Protein 3BXO (pdb70)

B-factor: mean 18.39, std 17.65, range [1.0, 99.75]

Foldseek 3Di:
DDDDVLVLVVQVCVQVPQDLLVQLVVVLVVFCVQVVVFAEEEEEQCQLPPSVVNVCVVRVHYEYEHQDVSSVVNNCVVPVPHHYYHDDLLADDDPAAGLEYEYDDAPLQLQDDLNSLLSSLLSNLVRHDASHKYKYQHDAAPVVDDAQDKDWDWGAPPQKIKIKIWTWHDDPQWIWIKMKIWIDHPPPDIDIDMDIGTGGRHHVVSNCVSQVVSQWHWDWAADRSHRRTMIMTHHD/DDDDVLVQVVVVCVQVPQDLLVQLVVVLVVFCVQVVVFAEEEEEQCFLCSNVVNVCVSHVHYEYEHQDVSSVVNVCVVPVPHHYYHDDLLDDDPPAAGLEYEYDDAVLQQQPDLNSLLSSLLSNLVRHDASHKYKYQHDAAPVPDDAQDKDWDWGADPQKIKIKIWTWHDDDQWIWIKMKIWIDHVVPGIDIDIDIDTTGRHHPVSNVVSLVSSQWDWDWAAQGSVRRTMIMTHHD

Organism: Streptomyces venezuelae (NCBI:txid54571)

Structure (mmCIF, N/CA/C/O backbone):
data_3BXO
#
_entry.id   3BXO
#
_cell.length_a   46.170
_cell.length_b   56.096
_cell.length_c   116.482
_cell.angle_alpha   90.000
_cell.angle_beta   92.500
_cell.angle_gamma   90.000
#
_symmetry.space_group_name_H-M   'P 1 21 1'
#
loop_
_entity.id
_entity.type
_entity.pdbx_description
1 polymer N,N-dimethyltransferase
2 non-polymer S-ADENOSYLMETHIONINE
3 non-polymer "PHENYL-URIDINE-5'-DIPHOSPHATE"
4 non-polymer 1,2-ETHANEDIOL
5 water water
#
loop_
_atom_site.group_PDB
_atom_site.id
_atom_site.type_symbol
_atom_site.label_atom_id
_atom_site.label_alt_id
_atom_site.label_comp_id
_atom_site.label_asym_id
_atom_site.label_entity_id
_atom_site.label_seq_id
_atom_site.pdbx_PDB_ins_code
_atom_site.Cartn_x
_atom_site.Cartn_y
_atom_site.Cartn_z
_atom_site.occupancy
_atom_site.B_iso_or_equiv
_atom_site.auth_seq_id
_atom_site.auth_comp_id
_atom_site.auth_asym_id
_atom_site.auth_atom_id
_atom_site.pdbx_PDB_model_num
ATOM 1 N N . TYR A 1 4 ? 2.024 -13.930 42.448 1.00 56.57 2 TYR A N 1
ATOM 2 C CA . TYR A 1 4 ? 1.399 -12.721 41.921 1.00 48.80 2 TYR A CA 1
ATOM 3 C C . TYR A 1 4 ? 1.799 -12.434 40.491 1.00 99.75 2 TYR A C 1
ATOM 4 O O . TYR A 1 4 ? 2.962 -12.142 40.209 1.00 48.45 2 TYR A O 1
ATOM 13 N N . GLU A 1 5 ? 0.811 -12.502 39.607 1.00 24.46 3 GLU A N 1
ATOM 14 C CA . GLU A 1 5 ? 1.053 -12.273 38.190 1.00 99.75 3 GLU A CA 1
ATOM 15 C C . GLU A 1 5 ? 0.791 -10.885 37.639 1.00 60.82 3 GLU A C 1
ATOM 16 O O . GLU A 1 5 ? -0.028 -10.134 38.154 1.00 37.15 3 GLU A O 1
ATOM 22 N N . VAL A 1 6 ? 1.512 -10.558 36.576 1.00 22.60 4 VAL A N 1
ATOM 23 C CA . VAL A 1 6 ? 1.408 -9.263 35.918 1.00 26.95 4 VAL A CA 1
ATOM 24 C C . VAL A 1 6 ? 1.569 -9.496 34.409 1.00 20.70 4 VAL A C 1
ATOM 25 O O . VAL A 1 6 ? 2.328 -10.384 34.014 1.00 20.95 4 VAL A O 1
ATOM 29 N N . ASP A 1 7 ? 0.864 -8.721 33.581 1.00 16.65 5 ASP A N 1
ATOM 30 C CA . ASP A 1 7 ? 0.891 -8.806 32.120 1.00 12.40 5 ASP A CA 1
ATOM 31 C C . ASP A 1 7 ? 2.093 -8.001 31.586 1.00 4.66 5 ASP A C 1
ATOM 32 O O . ASP A 1 7 ? 2.155 -6.756 31.697 1.00 18.61 5 ASP A O 1
ATOM 37 N N . HIS A 1 8 ? 3.093 -8.680 31.027 1.00 7.12 6 HIS A N 1
ATOM 38 C CA . HIS A 1 8 ? 4.269 -7.900 30.557 1.00 15.39 6 HIS A CA 1
ATOM 39 C C . HIS A 1 8 ? 4.092 -6.669 29.666 1.00 14.28 6 HIS A C 1
ATOM 40 O O . HIS A 1 8 ? 4.536 -5.566 30.003 1.00 13.06 6 HIS A O 1
ATOM 47 N N . ALA A 1 9 ? 3.429 -6.872 28.528 1.00 18.23 7 ALA A N 1
ATOM 48 C CA . ALA A 1 9 ? 3.171 -5.785 27.591 1.00 56.12 7 ALA A CA 1
ATOM 49 C C . ALA A 1 9 ? 2.462 -4.626 28.298 1.00 15.94 7 ALA A C 1
ATOM 50 O O . ALA A 1 9 ? 2.762 -3.462 28.054 1.00 14.22 7 ALA A O 1
ATOM 52 N N . ASP A 1 10 ? 1.516 -4.937 29.185 1.00 19.03 8 ASP A N 1
ATOM 53 C CA . ASP A 1 10 ? 0.778 -3.914 29.923 1.00 20.99 8 ASP A CA 1
ATOM 54 C C . ASP A 1 10 ? 1.771 -3.160 30.803 1.00 10.14 8 ASP A C 1
ATOM 55 O O . ASP A 1 10 ? 1.662 -1.931 30.976 1.00 11.26 8 ASP A O 1
ATOM 60 N N . VAL A 1 11 ? 2.741 -3.916 31.324 1.00 6.88 9 VAL A N 1
ATOM 61 C CA . VAL A 1 11 ? 3.812 -3.357 32.152 1.00 15.98 9 VAL A CA 1
ATOM 62 C C . VAL A 1 11 ? 4.678 -2.485 31.244 1.00 14.81 9 VAL A C 1
ATOM 63 O O . VAL A 1 11 ? 4.959 -1.341 31.593 1.00 10.84 9 VAL A O 1
ATOM 67 N N . TYR A 1 12 ? 5.077 -2.973 30.074 1.00 5.34 10 TYR A N 1
ATOM 68 C CA . TYR A 1 12 ? 5.852 -2.099 29.199 1.00 1.00 10 TYR A CA 1
ATOM 69 C C . TYR A 1 12 ? 5.029 -0.859 28.881 1.00 14.89 10 TYR A C 1
ATOM 70 O O . TYR A 1 12 ? 5.570 0.239 28.805 1.00 6.96 10 TYR A O 1
ATOM 79 N N . ASP A 1 13 ? 3.733 -1.006 28.628 1.00 18.11 11 ASP A N 1
ATOM 80 C CA . ASP A 1 13 ? 2.948 0.176 28.281 1.00 8.42 11 ASP A CA 1
ATOM 81 C C . ASP A 1 13 ? 2.917 1.218 29.387 1.00 13.88 11 ASP A C 1
ATOM 82 O O . ASP A 1 13 ? 3.202 2.404 29.148 1.00 14.50 11 ASP A O 1
ATOM 87 N N . LEU A 1 14 ? 2.556 0.792 30.596 1.00 9.22 12 LEU A N 1
ATOM 88 C CA . LEU A 1 14 ? 2.498 1.747 31.697 1.00 2.92 12 LEU A CA 1
ATOM 89 C C . LEU A 1 14 ? 3.868 2.403 31.920 1.00 22.50 12 LEU A C 1
ATOM 90 O O . LEU A 1 14 ? 3.982 3.616 32.143 1.00 9.73 12 LEU A O 1
ATOM 95 N N . PHE A 1 15 ? 4.928 1.605 31.836 1.00 9.28 13 PHE A N 1
ATOM 96 C CA . PHE A 1 15 ? 6.260 2.197 32.025 1.00 14.39 13 PHE A CA 1
ATOM 97 C C . PHE A 1 15 ? 6.605 3.331 31.062 1.00 11.51 13 PHE A C 1
ATOM 98 O O . PHE A 1 15 ? 6.968 4.443 31.486 1.00 11.18 13 PHE A O 1
ATOM 106 N N . TYR A 1 16 ? 6.532 3.059 29.760 1.00 10.75 14 TYR A N 1
ATOM 107 C CA . TYR A 1 16 ? 6.895 4.119 28.826 1.00 5.88 14 TYR A CA 1
ATOM 108 C C . TYR A 1 16 ? 5.994 5.338 28.940 1.00 1.88 14 TYR A C 1
ATOM 109 O O . TYR A 1 16 ? 6.430 6.458 28.641 1.00 16.31 14 TYR A O 1
ATOM 118 N N . LEU A 1 17 ? 4.740 5.133 29.368 1.00 10.42 15 LEU A N 1
ATOM 119 C CA . LEU A 1 17 ? 3.826 6.281 29.507 1.00 8.34 15 LEU A CA 1
ATOM 120 C C . LEU A 1 17 ? 4.311 7.076 30.698 1.00 28.05 15 LEU A C 1
ATOM 121 O O . LEU A 1 17 ? 4.504 8.291 30.634 1.00 7.39 15 LEU A O 1
ATOM 126 N N . GLY A 1 18 ? 4.509 6.347 31.791 1.00 16.25 16 GLY A N 1
ATOM 127 C CA . GLY A 1 18 ? 4.982 7.004 32.994 1.00 8.68 16 GLY A CA 1
ATOM 128 C C . GLY A 1 18 ? 6.372 7.583 32.749 1.00 21.33 16 GLY A C 1
ATOM 129 O O . GLY A 1 18 ? 6.716 8.606 33.333 1.00 15.15 16 GLY A O 1
ATOM 130 N N . ARG A 1 19 ? 7.176 6.938 31.906 1.00 6.35 17 ARG A N 1
ATOM 131 C CA . ARG A 1 19 ? 8.515 7.446 31.656 1.00 9.79 17 ARG A CA 1
ATOM 132 C C . ARG A 1 19 ? 8.435 8.784 30.958 1.00 21.04 17 ARG A C 1
ATOM 133 O O . ARG A 1 19 ? 9.371 9.601 30.964 1.00 18.88 17 ARG A O 1
ATOM 141 N N . GLY A 1 20 ? 7.303 9.002 30.317 1.00 16.39 18 GLY A N 1
ATOM 142 C CA . GLY A 1 20 ? 7.227 10.267 29.632 1.00 18.85 18 GLY A CA 1
ATOM 143 C C . GLY A 1 20 ? 7.341 10.094 28.119 1.00 13.07 18 GLY A C 1
ATOM 144 O O . GLY A 1 20 ? 7.311 11.112 27.401 1.00 18.18 18 GLY A O 1
ATOM 145 N N . LYS A 1 21 ? 7.456 8.856 27.625 1.00 22.66 19 LYS A N 1
ATOM 146 C CA . LYS A 1 21 ? 7.536 8.718 26.163 1.00 9.16 19 LYS A CA 1
ATOM 147 C C . LYS A 1 21 ? 6.143 9.216 25.695 1.00 24.20 19 LYS A C 1
ATOM 148 O O . LYS A 1 21 ? 5.102 8.770 26.181 1.00 22.39 19 LYS A O 1
ATOM 154 N N . ASP A 1 22 ? 6.128 10.155 24.760 1.00 31.28 20 ASP A N 1
ATOM 155 C CA . ASP A 1 22 ? 4.878 10.693 24.265 1.00 21.73 20 ASP A CA 1
ATOM 156 C C . ASP A 1 22 ? 4.575 10.247 22.841 1.00 12.70 20 ASP A C 1
ATOM 157 O O . ASP A 1 22 ? 4.984 10.912 21.860 1.00 10.57 20 ASP A O 1
ATOM 162 N N . TYR A 1 23 ? 3.848 9.136 22.750 1.00 19.62 21 TYR A N 1
ATOM 163 C CA . TYR A 1 23 ? 3.450 8.534 21.477 1.00 11.32 21 TYR A CA 1
ATOM 164 C C . TYR A 1 23 ? 2.639 9.445 20.544 1.00 31.86 21 TYR A C 1
ATOM 165 O O . TYR A 1 23 ? 2.769 9.418 19.314 1.00 19.94 21 TYR A O 1
ATOM 174 N N . ALA A 1 24 ? 1.792 10.263 21.153 1.00 17.16 22 ALA A N 1
ATOM 175 C CA . ALA A 1 24 ? 0.914 11.193 20.468 1.00 8.82 22 ALA A CA 1
ATOM 176 C C . ALA A 1 24 ? 1.737 12.220 19.717 1.00 24.36 22 ALA A C 1
ATOM 177 O O . ALA A 1 24 ? 1.584 12.394 18.500 1.00 18.76 22 ALA A O 1
ATOM 179 N N . ALA A 1 25 ? 2.607 12.886 20.475 1.00 17.30 23 ALA A N 1
ATOM 180 C CA . ALA A 1 25 ? 3.495 13.908 19.922 1.00 23.22 23 ALA A CA 1
ATOM 181 C C . ALA A 1 25 ? 4.384 13.232 18.894 1.00 17.02 23 ALA A C 1
ATOM 182 O O . ALA A 1 25 ? 4.625 13.778 17.826 1.00 11.94 23 ALA A O 1
ATOM 184 N N . GLU A 1 26 ? 4.855 12.026 19.209 1.00 14.85 24 GLU A N 1
ATOM 185 C CA . GLU A 1 26 ? 5.702 11.333 18.251 1.00 2.41 24 GLU A CA 1
ATOM 186 C C . GLU A 1 26 ? 4.914 11.078 16.968 1.00 15.45 24 GLU A C 1
ATOM 187 O O . GLU A 1 26 ? 5.360 11.348 15.854 1.00 11.49 24 GLU A O 1
ATOM 193 N N . ALA A 1 27 ? 3.721 10.539 17.136 1.00 6.79 25 ALA A N 1
ATOM 194 C CA . ALA A 1 27 ? 2.903 10.218 15.989 1.00 36.03 25 ALA A CA 1
ATOM 195 C C . ALA A 1 27 ? 2.674 11.451 15.128 1.00 51.38 25 ALA A C 1
ATOM 196 O O . ALA A 1 27 ? 2.767 11.411 13.904 1.00 14.39 25 ALA A O 1
ATOM 198 N N . SER A 1 28 ? 2.382 12.566 15.778 1.00 17.86 26 SER A N 1
ATOM 199 C CA . SER A 1 28 ? 2.133 13.786 15.051 1.00 12.35 26 SER A CA 1
ATOM 200 C C . SER A 1 28 ? 3.333 14.311 14.276 1.00 19.86 26 SER A C 1
ATOM 201 O O . SER A 1 28 ? 3.190 14.721 13.120 1.00 34.14 26 SER A O 1
ATOM 204 N N . ASP A 1 29 ? 4.508 14.318 14.900 1.00 29.40 27 ASP A N 1
ATOM 205 C CA . ASP A 1 29 ? 5.715 14.801 14.221 1.00 5.24 27 ASP A CA 1
ATOM 206 C C . ASP A 1 29 ? 5.981 13.942 12.969 1.00 11.06 27 ASP A C 1
ATOM 207 O O . ASP A 1 29 ? 6.339 14.427 11.904 1.00 18.62 27 ASP A O 1
ATOM 212 N N . ILE A 1 30 ? 5.817 12.632 13.110 1.00 6.20 28 ILE A N 1
ATOM 213 C CA . ILE A 1 30 ? 6.025 11.712 11.990 1.00 8.37 28 ILE A CA 1
ATOM 214 C C . ILE A 1 30 ? 5.014 12.028 10.868 1.00 31.58 28 ILE A C 1
ATOM 215 O O . ILE A 1 30 ? 5.361 12.054 9.688 1.00 27.77 28 ILE A O 1
ATOM 220 N N . ALA A 1 31 ? 3.754 12.262 11.232 1.00 11.10 29 ALA A N 1
ATOM 221 C CA . ALA A 1 31 ? 2.713 12.558 10.247 1.00 7.78 29 ALA A CA 1
ATOM 222 C C . ALA A 1 31 ? 3.147 13.804 9.477 1.00 14.75 29 ALA A C 1
ATOM 223 O O . ALA A 1 31 ? 3.034 13.815 8.265 1.00 10.58 29 ALA A O 1
ATOM 225 N N . ASP A 1 32 ? 3.650 14.836 10.154 1.00 6.83 30 ASP A N 1
ATOM 226 C CA . ASP A 1 32 ? 4.099 16.040 9.432 1.00 13.26 30 ASP A CA 1
ATOM 227 C C . ASP A 1 32 ? 5.272 15.718 8.503 1.00 8.00 30 ASP A C 1
ATOM 228 O O . ASP A 1 32 ? 5.408 16.228 7.359 1.00 20.16 30 ASP A O 1
ATOM 233 N N . LEU A 1 33 ? 6.158 14.890 9.054 1.00 18.70 31 LEU A N 1
ATOM 234 C CA . LEU A 1 33 ? 7.340 14.429 8.351 1.00 20.89 31 LEU A CA 1
ATOM 235 C C . LEU A 1 33 ? 6.803 13.759 7.091 1.00 23.75 31 LEU A C 1
ATOM 236 O O . LEU A 1 33 ? 7.209 14.035 5.939 1.00 5.78 31 LEU A O 1
ATOM 241 N N . VAL A 1 34 ? 5.857 12.856 7.324 1.00 11.69 32 VAL A N 1
ATOM 242 C CA . VAL A 1 34 ? 5.267 12.164 6.193 1.00 4.17 32 VAL A CA 1
ATOM 243 C C . VAL A 1 34 ? 4.687 13.146 5.165 1.00 11.38 32 VAL A C 1
ATOM 244 O O . VAL A 1 34 ? 4.956 13.033 3.960 1.00 13.08 32 VAL A O 1
ATOM 248 N N A ARG A 1 35 ? 3.887 14.106 5.635 0.50 32.09 33 ARG A N 1
ATOM 249 N N B ARG A 1 35 ? 3.898 14.110 5.627 0.50 20.15 33 ARG A N 1
ATOM 250 C CA A ARG A 1 35 ? 3.272 15.077 4.722 0.50 1.00 33 ARG A CA 1
ATOM 251 C CA B ARG A 1 35 ? 3.319 15.038 4.660 0.50 11.15 33 ARG A CA 1
ATOM 252 C C A ARG A 1 35 ? 4.294 15.918 3.972 0.50 4.69 33 ARG A C 1
ATOM 253 C C B ARG A 1 35 ? 4.371 15.820 3.902 0.50 34.27 33 ARG A C 1
ATOM 254 O O A ARG A 1 35 ? 4.092 16.266 2.803 0.50 17.40 33 ARG A O 1
ATOM 255 O O B ARG A 1 35 ? 4.258 16.048 2.689 0.50 12.43 33 ARG A O 1
ATOM 270 N N . SER A 1 36 ? 5.413 16.195 4.632 1.00 27.16 34 SER A N 1
ATOM 271 C CA . SER A 1 36 ? 6.503 16.958 4.031 1.00 29.66 34 SER A CA 1
ATOM 272 C C . SER A 1 36 ? 7.078 16.345 2.750 1.00 40.43 34 SER A C 1
ATOM 273 O O . SER A 1 36 ? 7.668 17.074 1.964 1.00 18.24 34 SER A O 1
ATOM 276 N N . ARG A 1 37 ? 6.927 15.036 2.539 1.00 14.34 35 ARG A N 1
ATOM 277 C CA . ARG A 1 37 ? 7.457 14.351 1.355 1.00 29.40 35 ARG A CA 1
ATOM 278 C C . ARG A 1 37 ? 6.336 13.826 0.482 1.00 29.64 35 ARG A C 1
ATOM 279 O O . ARG A 1 37 ? 6.506 13.620 -0.721 1.00 22.71 35 ARG A O 1
ATOM 287 N N . THR A 1 38 ? 5.190 13.609 1.117 1.00 5.93 36 THR A N 1
ATOM 288 C CA . THR A 1 38 ? 3.992 13.086 0.439 1.00 8.72 36 THR A CA 1
ATOM 289 C C . THR A 1 38 ? 2.804 13.864 0.974 1.00 28.47 36 THR A C 1
ATOM 290 O O . THR A 1 38 ? 2.096 13.424 1.892 1.00 25.91 36 THR A O 1
ATOM 294 N N . PRO A 1 39 ? 2.612 15.044 0.389 1.00 30.01 37 PRO A N 1
ATOM 295 C CA . PRO A 1 39 ? 1.533 15.904 0.839 1.00 13.85 37 PRO A CA 1
ATOM 296 C C . PRO A 1 39 ? 0.171 15.297 0.676 1.00 10.07 37 PRO A C 1
ATOM 297 O O . PRO A 1 39 ? -0.737 15.603 1.427 1.00 12.91 37 PRO A O 1
ATOM 301 N N . GLU A 1 40 ? 0.001 14.429 -0.311 1.00 14.75 38 GLU A N 1
ATOM 302 C CA . GLU A 1 40 ? -1.347 13.926 -0.401 1.00 3.94 38 GLU A CA 1
ATOM 303 C C . GLU A 1 40 ? -1.539 12.631 0.359 1.00 28.81 38 GLU A C 1
ATOM 304 O O . GLU A 1 40 ? -2.539 11.947 0.190 1.00 8.98 38 GLU A O 1
ATOM 310 N N . ALA A 1 41 ? -0.575 12.330 1.224 1.00 18.24 39 ALA A N 1
ATOM 311 C CA . ALA A 1 41 ? -0.613 11.119 2.035 1.00 14.85 39 ALA A CA 1
ATOM 312 C C . ALA A 1 41 ? -2.010 10.861 2.557 1.00 13.11 39 ALA A C 1
ATOM 313 O O . ALA A 1 41 ? -2.586 11.754 3.169 1.00 20.02 39 ALA A O 1
ATOM 315 N N . SER A 1 42 ? -2.530 9.649 2.321 1.00 16.04 40 SER A N 1
ATOM 316 C CA . SER A 1 42 ? -3.863 9.245 2.776 1.00 9.67 40 SER A CA 1
ATOM 317 C C . SER A 1 42 ? -4.011 7.862 3.455 1.00 16.77 40 SER A C 1
ATOM 318 O O . SER A 1 42 ? -5.112 7.467 3.826 1.00 15.74 40 SER A O 1
ATOM 321 N N . SER A 1 43 ? -2.918 7.129 3.634 1.00 10.55 41 SER A N 1
ATOM 322 C CA . SER A 1 43 ? -2.942 5.802 4.283 1.00 5.08 41 SER A CA 1
ATOM 323 C C . SER A 1 43 ? -1.561 5.573 4.896 1.00 19.79 41 SER A C 1
ATOM 324 O O . SER A 1 43 ? -0.550 6.143 4.468 1.00 15.01 41 SER A O 1
ATOM 327 N N . LEU A 1 44 ? -1.489 4.740 5.916 1.00 12.10 42 LEU A N 1
ATOM 328 C CA . LEU A 1 44 ? -0.184 4.535 6.524 1.00 5.76 42 LEU A CA 1
ATOM 329 C C . LEU A 1 44 ? -0.141 3.151 7.143 1.00 13.67 42 LEU A C 1
ATOM 330 O O . LEU A 1 44 ? -1.138 2.687 7.691 1.00 7.40 42 LEU A O 1
ATOM 335 N N . LEU A 1 45 ? 1.021 2.519 7.019 1.00 13.97 43 LEU A N 1
ATOM 336 C CA . LEU A 1 45 ? 1.286 1.193 7.564 1.00 13.59 43 LEU A CA 1
ATOM 337 C C . LEU A 1 45 ? 2.363 1.284 8.661 1.00 12.43 43 LEU A C 1
ATOM 338 O O . LEU A 1 45 ? 3.454 1.807 8.451 1.00 9.71 43 LEU A O 1
ATOM 343 N N . ASP A 1 46 ? 2.041 0.752 9.832 1.00 24.13 44 ASP A N 1
ATOM 344 C CA . ASP A 1 46 ? 2.952 0.741 10.964 1.00 4.00 44 ASP A CA 1
ATOM 345 C C . ASP A 1 46 ? 3.478 -0.664 11.103 1.00 7.61 44 ASP A C 1
ATOM 346 O O . ASP A 1 46 ? 2.760 -1.579 11.544 1.00 8.90 44 ASP A O 1
ATOM 351 N N . VAL A 1 47 ? 4.737 -0.802 10.713 1.00 5.45 45 VAL A N 1
ATOM 352 C CA . VAL A 1 47 ? 5.433 -2.077 10.758 1.00 6.38 45 VAL A CA 1
ATOM 353 C C . VAL A 1 47 ? 5.972 -2.266 12.183 1.00 27.40 45 VAL A C 1
ATOM 354 O O . VAL A 1 47 ? 6.594 -1.355 12.742 1.00 10.90 45 VAL A O 1
ATOM 358 N N . ALA A 1 48 ? 5.721 -3.435 12.766 1.00 10.70 46 ALA A N 1
ATOM 359 C CA . ALA A 1 48 ? 6.128 -3.751 14.156 1.00 17.02 46 ALA A CA 1
ATOM 360 C C . ALA A 1 48 ? 5.483 -2.718 15.084 1.00 8.70 46 ALA A C 1
ATOM 361 O O . ALA A 1 48 ? 6.122 -2.103 15.953 1.00 6.78 46 ALA A O 1
ATOM 363 N N . CYS A 1 49 ? 4.191 -2.528 14.869 1.00 11.88 47 CYS A N 1
ATOM 364 C CA . CYS A 1 49 ? 3.387 -1.564 15.623 1.00 8.14 47 CYS A CA 1
ATOM 365 C C . CYS A 1 49 ? 3.263 -1.807 17.127 1.00 16.52 47 CYS A C 1
ATOM 366 O O . CYS A 1 49 ? 2.703 -0.964 17.846 1.00 12.10 47 CYS A O 1
ATOM 369 N N . GLY A 1 50 ? 3.740 -2.956 17.585 1.00 8.82 48 GLY A N 1
ATOM 370 C CA . GLY A 1 50 ? 3.663 -3.324 19.004 1.00 7.85 48 GLY A CA 1
ATOM 371 C C . GLY A 1 50 ? 2.208 -3.386 19.515 1.00 8.72 48 GLY A C 1
ATOM 372 O O . GLY A 1 50 ? 1.368 -4.068 18.937 1.00 10.97 48 GLY A O 1
ATOM 373 N N . THR A 1 5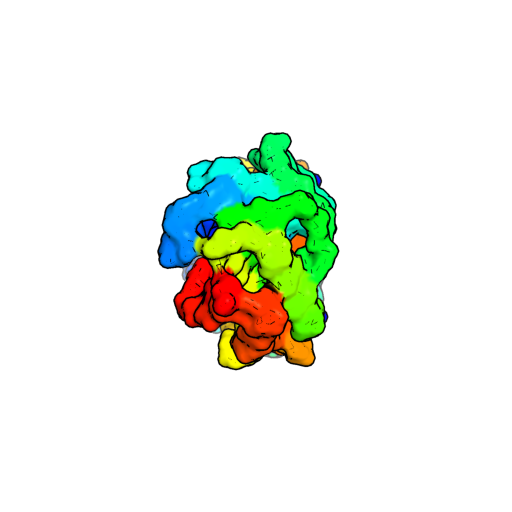1 ? 1.917 -2.653 20.588 1.00 21.19 49 THR A N 1
ATOM 374 C CA . THR A 1 51 ? 0.575 -2.607 21.157 1.00 19.85 49 THR A CA 1
ATOM 375 C C . THR A 1 51 ? -0.239 -1.498 20.474 1.00 41.46 49 THR A C 1
ATOM 376 O O . THR A 1 51 ? -1.331 -1.176 20.937 1.00 15.68 49 THR A O 1
ATOM 380 N N . GLY A 1 52 ? 0.265 -0.906 19.393 1.00 6.10 50 GLY A N 1
ATOM 381 C CA . GLY A 1 52 ? -0.522 0.109 18.689 1.00 15.12 50 GLY A CA 1
ATOM 382 C C . GLY A 1 52 ? -0.747 1.530 19.149 1.00 12.00 50 GLY A C 1
ATOM 383 O O . GLY A 1 52 ? -1.640 2.260 18.675 1.00 8.65 50 GLY A O 1
ATOM 384 N N . THR A 1 53 ? 0.103 1.935 20.076 1.00 7.51 51 THR A N 1
ATOM 385 C CA . THR A 1 53 ? -0.035 3.287 20.579 1.00 17.78 51 THR A CA 1
ATOM 386 C C . THR A 1 53 ? 0.180 4.285 19.465 1.00 12.63 51 THR A C 1
ATOM 387 O O . THR A 1 53 ? -0.657 5.170 19.322 1.00 18.15 51 THR A O 1
ATOM 391 N N . HIS A 1 54 ? 1.251 4.185 18.667 1.00 15.96 52 HIS A N 1
ATOM 392 C CA . HIS A 1 54 ? 1.385 5.181 17.596 1.00 11.19 52 HIS A CA 1
ATOM 393 C C . HIS A 1 54 ? 0.219 4.920 16.622 1.00 3.66 52 HIS A C 1
ATOM 394 O O . HIS A 1 54 ? -0.420 5.866 16.140 1.00 10.68 52 HIS A O 1
ATOM 401 N N . LEU A 1 55 ? -0.056 3.649 16.327 1.00 7.52 53 LEU A N 1
ATOM 402 C CA . LEU A 1 55 ? -1.141 3.359 15.385 1.00 13.46 53 LEU A CA 1
ATOM 403 C C . LEU A 1 55 ? -2.436 4.078 15.702 1.00 19.11 53 LEU A C 1
ATOM 404 O O . LEU A 1 55 ? -3.127 4.575 14.826 1.00 11.18 53 LEU A O 1
ATOM 409 N N . GLU A 1 56 ? -2.749 4.145 16.982 1.00 11.68 54 GLU A N 1
ATOM 410 C CA . GLU A 1 56 ? -3.978 4.838 17.348 1.00 11.96 54 GLU A CA 1
ATOM 411 C C . GLU A 1 56 ? -4.002 6.239 16.734 1.00 37.25 54 GLU A C 1
ATOM 412 O O . GLU A 1 56 ? -4.922 6.583 15.997 1.00 16.90 54 GLU A O 1
ATOM 418 N N . HIS A 1 57 ? -2.979 7.032 17.052 1.00 11.09 55 HIS A N 1
ATOM 419 C CA . HIS A 1 57 ? -2.816 8.404 16.579 1.00 6.84 55 HIS A CA 1
ATOM 420 C C . HIS A 1 57 ? -2.635 8.509 15.068 1.00 21.73 55 HIS A C 1
ATOM 421 O O . HIS A 1 57 ? -3.116 9.440 14.389 1.00 13.98 55 HIS A O 1
ATOM 428 N N . PHE A 1 58 ? -1.933 7.528 14.520 1.00 6.77 56 PHE A N 1
ATOM 429 C CA . PHE A 1 58 ? -1.745 7.594 13.070 1.00 2.13 56 PHE A CA 1
ATOM 430 C C . PHE A 1 58 ? -3.121 7.388 12.473 1.00 10.40 56 PHE A C 1
ATOM 431 O O . PHE A 1 58 ? -3.428 7.947 11.426 1.00 25.30 56 PHE A O 1
ATOM 439 N N . THR A 1 59 ? -3.930 6.551 13.115 1.00 12.63 57 THR A N 1
ATOM 440 C CA . THR A 1 59 ? -5.257 6.309 12.555 1.00 9.09 57 THR A CA 1
ATOM 441 C C . THR A 1 59 ? -6.031 7.611 12.510 1.00 41.67 57 THR A C 1
ATOM 442 O O . THR A 1 59 ? -6.717 7.876 11.526 1.00 13.37 57 THR A O 1
ATOM 446 N N . LYS A 1 60 ? -5.907 8.419 13.561 1.00 12.70 58 LYS A N 1
ATOM 447 C CA . LYS A 1 60 ? -6.618 9.693 13.562 1.00 13.35 58 LYS A CA 1
ATOM 448 C C . LYS A 1 60 ? -6.017 10.627 12.511 1.00 30.14 58 LYS A C 1
ATOM 449 O O . LYS A 1 60 ? -6.694 11.441 11.894 1.00 32.03 58 LYS A O 1
ATOM 455 N N . GLU A 1 61 ? -4.719 10.516 12.290 1.00 13.02 59 GLU A N 1
ATOM 456 C CA . GLU A 1 61 ? -4.107 11.388 11.303 1.00 12.97 59 GLU A CA 1
ATOM 457 C C . GLU A 1 61 ? -4.511 11.096 9.865 1.00 28.39 59 GLU A C 1
ATOM 458 O O . GLU A 1 61 ? -4.887 12.003 9.123 1.00 15.34 59 GLU A O 1
ATOM 464 N N . PHE A 1 62 ? -4.398 9.838 9.458 1.00 6.75 60 PHE A N 1
ATOM 465 C CA . PHE A 1 62 ? -4.691 9.431 8.083 1.00 11.03 60 PHE A CA 1
ATOM 466 C C . PHE A 1 62 ? -5.926 8.600 7.815 1.00 15.30 60 PHE A C 1
ATOM 467 O O . PHE A 1 62 ? -6.290 8.383 6.655 1.00 17.89 60 PHE A O 1
ATOM 475 N N . GLY A 1 63 ? -6.557 8.130 8.887 1.00 17.68 61 GLY A N 1
ATOM 476 C CA . GLY A 1 63 ? -7.757 7.314 8.732 1.00 24.40 61 GLY A CA 1
ATOM 477 C C . GLY A 1 63 ? -7.590 5.900 8.170 1.00 17.56 61 GLY A C 1
ATOM 478 O O . GLY A 1 63 ? -8.015 4.938 8.815 1.00 27.01 61 GLY A O 1
ATOM 479 N N . ASP A 1 64 ? -6.977 5.780 6.992 1.00 15.95 62 ASP A N 1
ATOM 480 C CA . ASP A 1 64 ? -6.770 4.478 6.358 1.00 10.46 62 ASP A CA 1
ATOM 481 C C . ASP A 1 64 ? -5.431 3.938 6.827 1.00 11.92 62 ASP A C 1
ATOM 482 O O . ASP A 1 64 ? -4.370 4.190 6.227 1.00 10.97 62 ASP A O 1
ATOM 487 N N . THR A 1 65 ? -5.456 3.175 7.909 1.00 12.60 63 THR A N 1
ATOM 488 C CA . THR A 1 65 ? -4.176 2.662 8.394 1.00 7.06 63 THR A CA 1
ATOM 489 C C . THR A 1 65 ? -4.178 1.147 8.688 1.00 92.62 63 THR A C 1
ATOM 490 O O . THR A 1 65 ? -5.225 0.523 8.815 1.00 10.79 63 THR A O 1
ATOM 494 N N . ALA A 1 66 ? -3.008 0.529 8.801 1.00 7.73 64 ALA A N 1
ATOM 495 C CA . ALA A 1 66 ? -2.930 -0.892 9.138 1.00 20.64 64 ALA A CA 1
ATOM 496 C C . ALA A 1 66 ? -1.685 -1.124 9.984 1.00 20.29 64 ALA A C 1
ATOM 497 O O . ALA A 1 66 ? -0.757 -0.307 9.981 1.00 11.70 64 ALA A O 1
ATOM 499 N N . GLY A 1 67 ? -1.656 -2.251 10.689 1.00 9.28 65 GLY A N 1
ATOM 500 C CA . GLY A 1 67 ? -0.511 -2.581 11.511 1.00 1.00 65 GLY A CA 1
ATOM 501 C C . GLY A 1 67 ? 0.009 -3.982 11.188 1.00 8.77 65 GLY A C 1
ATOM 502 O O . GLY A 1 67 ? -0.768 -4.877 10.839 1.00 8.93 65 GLY A O 1
ATOM 503 N N . LEU A 1 68 ? 1.323 -4.145 11.359 1.00 6.04 66 LEU A N 1
ATOM 504 C CA . LEU A 1 68 ? 2.009 -5.408 11.136 1.00 17.29 66 LEU A CA 1
ATOM 505 C C . LEU A 1 68 ? 2.845 -5.692 12.396 1.00 10.05 66 LEU A C 1
ATOM 506 O O . LEU A 1 68 ? 3.552 -4.814 12.915 1.00 14.76 66 LEU A O 1
ATOM 511 N N . GLU A 1 69 ? 2.751 -6.924 12.887 1.00 9.68 67 GLU A N 1
ATOM 512 C CA . GLU A 1 69 ? 3.489 -7.335 14.071 1.00 26.57 67 GLU A CA 1
ATOM 513 C C . GLU A 1 69 ? 3.762 -8.825 13.944 1.00 23.35 67 GLU A C 1
ATOM 514 O O . GLU A 1 69 ? 2.910 -9.615 13.525 1.00 19.55 67 GLU A O 1
ATOM 520 N N . LEU A 1 70 ? 4.964 -9.193 14.348 1.00 14.23 68 LEU A N 1
ATOM 521 C CA . LEU A 1 70 ? 5.405 -10.581 14.321 1.00 15.54 68 LEU A CA 1
ATOM 522 C C . LEU A 1 70 ? 4.861 -11.284 15.576 1.00 90.91 68 LEU A C 1
ATOM 523 O O . LEU A 1 70 ? 4.512 -12.462 15.534 1.00 8.50 68 LEU A O 1
ATOM 528 N N . SER A 1 71 ? 4.774 -10.559 16.687 1.00 14.93 69 SER A N 1
ATOM 529 C CA . SER A 1 71 ? 4.279 -11.120 17.946 1.00 16.89 69 SER A CA 1
ATOM 530 C C . SER A 1 71 ? 2.763 -11.196 18.120 1.00 23.47 69 SER A C 1
ATOM 531 O O . SER A 1 71 ? 2.030 -10.225 17.979 1.00 13.58 69 SER A O 1
ATOM 534 N N . GLU A 1 72 ? 2.279 -12.374 18.458 1.00 11.31 70 GLU A N 1
ATOM 535 C CA . GLU A 1 72 ? 0.849 -12.526 18.649 1.00 20.18 70 GLU A CA 1
ATOM 536 C C . GLU A 1 72 ? 0.379 -11.806 19.872 1.00 10.84 70 GLU A C 1
ATOM 537 O O . GLU A 1 72 ? -0.744 -11.266 19.932 1.00 19.17 70 GLU A O 1
ATOM 543 N N . ASP A 1 73 ? 1.248 -11.836 20.872 1.00 4.05 71 ASP A N 1
ATOM 544 C CA . ASP A 1 73 ? 0.873 -11.190 22.119 1.00 15.37 71 ASP A CA 1
ATOM 545 C C . ASP A 1 73 ? 0.768 -9.681 21.935 1.00 20.25 71 ASP A C 1
ATOM 546 O O . ASP A 1 73 ? -0.103 -9.016 22.515 1.00 19.88 71 ASP A O 1
ATOM 551 N N . MET A 1 74 ? 1.659 -9.143 21.112 1.00 8.15 72 MET A N 1
ATOM 552 C CA . MET A 1 74 ? 1.654 -7.702 20.834 1.00 6.40 72 MET A CA 1
ATOM 553 C C . MET A 1 74 ? 0.313 -7.470 20.152 1.00 7.97 72 MET A C 1
ATOM 554 O O . MET A 1 74 ? -0.465 -6.585 20.546 1.00 12.73 72 MET A O 1
ATOM 559 N N . LEU A 1 75 ? 0.037 -8.318 19.160 1.00 9.29 73 LEU A N 1
ATOM 560 C CA . LEU A 1 75 ? -1.224 -8.262 18.392 1.00 13.56 73 LEU A CA 1
ATOM 561 C C . LEU A 1 75 ? -2.495 -8.276 19.255 1.00 39.40 73 LEU A C 1
ATOM 562 O O . LEU A 1 75 ? -3.454 -7.522 19.060 1.00 11.47 73 LEU A O 1
ATOM 567 N N . THR A 1 76 ? -2.509 -9.175 20.227 1.00 2.18 74 THR A N 1
ATOM 568 C CA . THR A 1 76 ? -3.660 -9.265 21.113 1.00 14.49 74 THR A CA 1
ATOM 569 C C . THR A 1 76 ? -3.875 -7.936 21.858 1.00 13.03 74 THR A C 1
ATOM 570 O O . THR A 1 76 ? -4.973 -7.426 22.047 1.00 13.68 74 THR A O 1
ATOM 574 N N . HIS A 1 77 ? -2.793 -7.332 22.291 1.00 6.90 75 HIS A N 1
ATOM 575 C CA . HIS A 1 77 ? -2.921 -6.084 23.014 1.00 3.95 75 HIS A CA 1
ATOM 576 C C . HIS A 1 77 ? -3.329 -4.963 22.098 1.00 16.39 75 HIS A C 1
ATOM 577 O O . HIS A 1 77 ? -4.098 -4.087 22.498 1.00 11.49 75 HIS A O 1
ATOM 584 N N . ALA A 1 78 ? -2.812 -5.018 20.878 1.00 8.37 76 ALA A N 1
ATOM 585 C CA . ALA A 1 78 ? -3.130 -3.995 19.881 1.00 27.51 76 ALA A CA 1
ATOM 586 C C . ALA A 1 78 ? -4.615 -4.025 19.560 1.00 7.95 76 ALA A C 1
ATOM 587 O O . ALA A 1 78 ? -5.278 -2.988 19.335 1.00 5.91 76 ALA A O 1
ATOM 589 N N . ARG A 1 79 ? -5.142 -5.243 19.495 1.00 13.74 77 ARG A N 1
ATOM 590 C CA . ARG A 1 79 ? -6.549 -5.407 19.163 1.00 14.19 77 ARG A CA 1
ATOM 591 C C . ARG A 1 79 ? -7.402 -4.915 20.316 1.00 35.51 77 ARG A C 1
ATOM 592 O O . ARG A 1 79 ? -8.414 -4.246 20.148 1.00 17.68 77 ARG A O 1
ATOM 600 N N . LYS A 1 80 ? -6.963 -5.261 21.5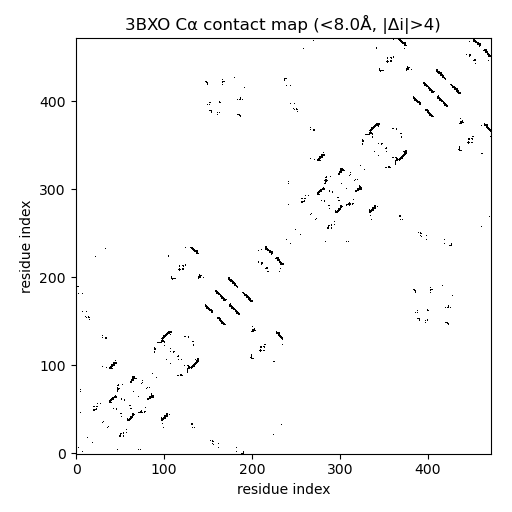20 1.00 7.71 78 LYS A N 1
ATOM 601 C CA . LYS A 1 80 ? -7.711 -4.803 22.669 1.00 15.20 78 LYS A CA 1
ATOM 602 C C . LYS A 1 80 ? -7.765 -3.282 22.636 1.00 11.86 78 LYS A C 1
ATOM 603 O O . LYS A 1 80 ? -8.782 -2.689 22.929 1.00 13.98 78 LYS A O 1
ATOM 609 N N . ARG A 1 81 ? -6.677 -2.608 22.299 1.00 3.61 79 ARG A N 1
ATOM 610 C CA . ARG A 1 81 ? -6.667 -1.146 22.261 1.00 8.41 79 ARG A CA 1
ATOM 611 C C . ARG A 1 81 ? -7.419 -0.601 21.062 1.00 12.72 79 ARG A C 1
ATOM 612 O O . ARG A 1 81 ? -8.082 0.436 21.142 1.00 8.32 79 ARG A O 1
ATOM 620 N N . LEU A 1 82 ? -7.302 -1.294 19.943 1.00 9.26 80 LEU A N 1
ATOM 621 C CA . LEU A 1 82 ? -7.963 -0.859 18.712 1.00 9.61 80 LEU A CA 1
ATOM 622 C C . LEU A 1 82 ? -8.781 -1.979 18.116 1.00 7.16 80 LEU A C 1
ATOM 623 O O . LEU A 1 82 ? -8.347 -2.649 17.173 1.00 15.39 80 LEU A O 1
ATOM 628 N N . PRO A 1 83 ? -9.984 -2.187 18.644 1.00 10.80 81 PRO A N 1
ATOM 629 C CA . PRO A 1 83 ? -10.815 -3.261 18.113 1.00 4.02 81 PRO A CA 1
ATOM 630 C C . PRO A 1 83 ? -11.141 -3.143 16.617 1.00 16.04 81 PRO A C 1
ATOM 631 O O . PRO A 1 83 ? -11.448 -4.174 15.968 1.00 8.20 81 PRO A O 1
ATOM 635 N N . ASP A 1 84 ? -11.089 -1.933 16.058 1.00 3.32 82 ASP A N 1
ATOM 636 C CA . ASP A 1 84 ? -11.428 -1.821 14.633 1.00 3.79 82 ASP A CA 1
ATOM 637 C C . ASP A 1 84 ? -10.249 -1.593 13.704 1.00 10.79 82 ASP A C 1
ATOM 638 O O . ASP A 1 84 ? -10.413 -1.262 12.525 1.00 12.38 82 ASP A O 1
ATOM 643 N N . ALA A 1 85 ? -9.058 -1.745 14.251 1.00 11.88 83 ALA A N 1
ATOM 644 C CA . ALA A 1 85 ? -7.855 -1.539 13.453 1.00 13.78 83 ALA A CA 1
ATOM 645 C C . ALA A 1 85 ? -7.620 -2.742 12.559 1.00 12.68 83 ALA A C 1
ATOM 646 O O . ALA A 1 85 ? -8.013 -3.849 12.921 1.00 11.92 83 ALA A O 1
ATOM 648 N N . THR A 1 86 ? -6.953 -2.509 11.430 1.00 11.90 84 THR A N 1
ATOM 649 C CA . THR A 1 86 ? -6.604 -3.572 10.494 1.00 6.12 84 THR A CA 1
ATOM 650 C C . THR A 1 86 ? -5.210 -4.008 10.929 1.00 6.62 84 THR A C 1
ATOM 651 O O . THR A 1 86 ? -4.256 -3.276 10.817 1.00 8.79 84 THR A O 1
ATOM 655 N N . LEU A 1 87 ? -5.099 -5.219 11.455 1.00 2.04 85 LEU A N 1
ATOM 656 C CA . LEU A 1 87 ? -3.819 -5.663 11.921 1.00 2.64 85 LEU A CA 1
ATOM 657 C C . LEU A 1 87 ? -3.387 -6.972 11.313 1.00 13.50 85 LEU A C 1
ATOM 658 O O . LEU A 1 87 ? -4.207 -7.864 11.101 1.00 10.93 85 LEU A O 1
ATOM 663 N N . HIS A 1 88 ? -2.098 -7.090 11.029 1.00 8.62 86 HIS A N 1
ATOM 664 C CA . HIS A 1 88 ? -1.647 -8.331 10.452 1.00 8.17 86 HIS A CA 1
ATOM 665 C C . HIS A 1 88 ? -0.514 -9.003 11.215 1.00 11.01 86 HIS A C 1
ATOM 666 O O . HIS A 1 88 ? 0.361 -8.329 11.745 1.00 16.11 86 HIS A O 1
ATOM 673 N N . GLN A 1 89 ? -0.503 -10.333 11.243 1.00 13.13 87 GLN A N 1
ATOM 674 C CA . GLN A 1 89 ? 0.596 -11.010 11.911 1.00 1.97 87 GLN A CA 1
ATOM 675 C C . GLN A 1 89 ? 1.556 -11.215 10.729 1.00 15.74 87 GLN A C 1
ATOM 676 O O . GLN A 1 89 ? 1.124 -11.439 9.594 1.00 22.25 87 GLN A O 1
ATOM 682 N N . GLY A 1 90 ? 2.855 -11.126 10.961 1.00 7.67 88 GLY A N 1
ATOM 683 C CA . GLY A 1 90 ? 3.788 -11.308 9.852 1.00 8.76 88 GLY A CA 1
ATOM 684 C C . GLY A 1 90 ? 5.174 -10.795 10.237 1.00 20.33 88 GLY A C 1
ATOM 685 O O . GLY A 1 90 ? 5.344 -10.186 11.291 1.00 14.49 88 GLY A O 1
ATOM 686 N N . ASP A 1 91 ? 6.153 -11.044 9.369 1.00 12.35 89 ASP A N 1
ATOM 687 C CA . ASP A 1 91 ? 7.543 -10.646 9.542 1.00 4.60 89 ASP A CA 1
ATOM 688 C C . ASP A 1 91 ? 7.826 -9.492 8.617 1.00 20.67 89 ASP A C 1
ATOM 689 O O . ASP A 1 91 ? 7.577 -9.586 7.412 1.00 10.76 89 ASP A O 1
ATOM 694 N N . MET A 1 92 ? 8.374 -8.411 9.156 1.00 7.09 90 MET A N 1
ATOM 695 C CA . MET A 1 92 ? 8.657 -7.267 8.280 1.00 10.99 90 MET A CA 1
ATOM 696 C C . MET A 1 92 ? 9.563 -7.662 7.132 1.00 6.17 90 MET A C 1
ATOM 697 O O . MET A 1 92 ? 9.620 -7.039 6.069 1.00 13.67 90 MET A O 1
ATOM 702 N N . ARG A 1 93 ? 10.300 -8.730 7.401 1.00 8.18 91 ARG A N 1
ATOM 703 C CA . ARG A 1 93 ? 11.224 -9.278 6.429 1.00 15.50 91 ARG A CA 1
ATOM 704 C C . ARG A 1 93 ? 10.589 -9.640 5.086 1.00 26.14 91 ARG A C 1
ATOM 705 O O . ARG A 1 93 ? 11.157 -9.331 4.035 1.00 8.85 91 ARG A O 1
ATOM 713 N N . ASP A 1 94 ? 9.427 -10.297 5.110 1.00 15.40 92 ASP A N 1
ATOM 714 C CA . ASP A 1 94 ? 8.833 -10.709 3.846 1.00 25.92 92 ASP A CA 1
ATOM 715 C C . ASP A 1 94 ? 7.308 -10.718 3.674 1.00 23.45 92 ASP A C 1
ATOM 716 O O . ASP A 1 94 ? 6.773 -11.473 2.859 1.00 23.79 92 ASP A O 1
ATOM 721 N N . PHE A 1 95 ? 6.607 -9.891 4.436 1.00 33.27 93 PHE A N 1
ATOM 722 C CA . PHE A 1 95 ? 5.152 -9.842 4.362 1.00 20.50 93 PHE A CA 1
ATOM 723 C C . PHE A 1 95 ? 4.679 -9.298 3.034 1.00 9.43 93 PHE A C 1
ATOM 724 O O . PHE A 1 95 ? 5.423 -8.591 2.348 1.00 7.00 93 PHE A O 1
ATOM 732 N N . ARG A 1 96 ? 3.434 -9.648 2.707 1.00 1.97 94 ARG A N 1
ATOM 733 C CA . ARG A 1 96 ? 2.720 -9.232 1.496 1.00 9.20 94 ARG A CA 1
ATOM 734 C C . ARG A 1 96 ? 1.286 -8.986 1.899 1.00 4.36 94 ARG A C 1
ATOM 735 O O . ARG A 1 96 ? 0.569 -9.924 2.232 1.00 16.94 94 ARG A O 1
ATOM 743 N N . LEU A 1 97 ? 0.891 -7.716 1.890 1.00 11.19 95 LEU A N 1
ATOM 744 C CA . LEU A 1 97 ? -0.462 -7.347 2.285 1.00 10.74 95 LEU A CA 1
ATOM 745 C C . LEU A 1 97 ? -1.453 -7.185 1.134 1.00 12.32 95 LEU A C 1
ATOM 746 O O . LEU A 1 97 ? -2.638 -7.057 1.386 1.00 20.34 95 LEU A O 1
ATOM 751 N N . GLY A 1 98 ? -0.987 -7.204 -0.108 1.00 26.25 96 GLY A N 1
ATOM 752 C CA . GLY A 1 98 ? -1.875 -7.065 -1.256 1.00 13.17 96 GLY A CA 1
ATOM 753 C C . GLY A 1 98 ? -2.451 -5.673 -1.468 1.00 12.77 96 GLY A C 1
ATOM 754 O O . GLY A 1 98 ? -3.478 -5.481 -2.120 1.00 99.75 96 GLY A O 1
ATOM 755 N N . ARG A 1 99 ? -1.751 -4.692 -0.910 1.00 17.43 97 ARG A N 1
ATOM 756 C CA . ARG A 1 99 ? -2.170 -3.301 -1.051 1.00 24.01 97 ARG A CA 1
ATOM 757 C C . ARG A 1 99 ? -0.953 -2.413 -0.845 1.00 33.90 97 ARG A C 1
ATOM 758 O O . ARG A 1 99 ? 0.127 -2.888 -0.481 1.00 14.95 97 ARG A O 1
ATOM 766 N N . LYS A 1 100 ? -1.133 -1.122 -1.093 1.00 18.58 98 LYS A N 1
ATOM 767 C CA . LYS A 1 100 ? -0.050 -0.156 -0.950 1.00 8.16 98 LYS A CA 1
ATOM 768 C C . LYS A 1 100 ? -0.546 0.914 0.014 1.00 31.56 98 LYS A C 1
ATOM 769 O O . LYS A 1 100 ? -1.737 0.968 0.304 1.00 10.92 98 LYS A O 1
ATOM 775 N N . PHE A 1 101 ? 0.362 1.751 0.504 1.00 14.39 99 PHE A N 1
ATOM 776 C CA . PHE A 1 101 ? 0.018 2.835 1.424 1.00 1.00 99 PHE A CA 1
ATOM 777 C C . PHE A 1 101 ? 0.878 4.031 1.019 1.00 28.55 99 PHE A C 1
ATOM 778 O O . PHE A 1 101 ? 1.952 3.911 0.430 1.00 21.74 99 PHE A O 1
ATOM 786 N N . SER A 1 102 ? 0.389 5.208 1.356 1.00 7.87 100 SER A N 1
ATOM 787 C CA . SER A 1 102 ? 1.098 6.448 1.059 1.00 9.57 100 SER A CA 1
ATOM 788 C C . SER A 1 102 ? 2.359 6.434 1.905 1.00 18.15 100 SER A C 1
ATOM 789 O O . SER A 1 102 ? 3.404 6.906 1.466 1.00 11.91 100 SER A O 1
ATOM 792 N N . ALA A 1 103 ? 2.244 5.910 3.124 1.00 10.09 101 ALA A N 1
ATOM 793 C CA . ALA A 1 103 ? 3.412 5.849 3.984 1.00 13.05 101 ALA A CA 1
ATOM 794 C C . ALA A 1 103 ? 3.542 4.536 4.720 1.00 13.94 101 ALA A C 1
ATOM 795 O O . ALA A 1 103 ? 2.551 3.916 5.161 1.00 5.27 101 ALA A O 1
ATOM 797 N N . VAL A 1 104 ? 4.801 4.135 4.842 1.00 1.57 102 VAL A N 1
ATOM 798 C CA . VAL A 1 104 ? 5.160 2.928 5.582 1.00 34.76 102 VAL A CA 1
ATOM 799 C C . VAL A 1 104 ? 6.196 3.365 6.620 1.00 25.06 102 VAL A C 1
ATOM 800 O O . VAL A 1 104 ? 7.275 3.865 6.287 1.00 18.61 102 VAL A O 1
ATOM 804 N N . VAL A 1 105 ? 5.870 3.177 7.893 1.00 10.38 103 VAL A N 1
ATOM 805 C CA . VAL A 1 105 ? 6.800 3.568 8.935 1.00 7.16 103 VAL A CA 1
ATOM 806 C C . VAL A 1 105 ? 7.076 2.453 9.961 1.00 6.28 103 VAL A C 1
ATOM 807 O O . VAL A 1 105 ? 6.235 1.598 10.248 1.00 16.08 103 VAL A O 1
ATOM 811 N N . SER A 1 106 ? 8.269 2.494 10.527 1.00 15.08 104 SER A N 1
ATOM 812 C CA . SER A 1 106 ? 8.659 1.544 11.553 1.00 19.11 104 SER A CA 1
ATOM 813 C C . SER A 1 106 ? 9.293 2.378 12.681 1.00 15.06 104 SER A C 1
ATOM 814 O O . SER A 1 106 ? 10.337 2.977 12.494 1.00 9.64 104 SER A O 1
ATOM 817 N N . MET A 1 107 ? 8.642 2.436 13.842 1.00 7.42 105 MET A N 1
ATOM 818 C CA . MET A 1 107 ? 9.113 3.218 14.984 1.00 11.04 105 MET A CA 1
ATOM 819 C C . MET A 1 107 ? 9.751 2.413 16.081 1.00 9.96 105 MET A C 1
ATOM 820 O O . MET A 1 107 ? 9.543 1.194 16.214 1.00 2.59 105 MET A O 1
ATOM 825 N N . PHE A 1 108 ? 10.452 3.178 16.909 1.00 9.37 106 PHE A N 1
ATOM 826 C CA . PHE A 1 108 ? 11.102 2.653 18.100 1.00 3.52 106 PHE A CA 1
ATOM 827 C C . PHE A 1 108 ? 12.140 1.520 17.913 1.00 16.90 106 PHE A C 1
ATOM 828 O O . PHE A 1 108 ? 12.252 0.548 18.688 1.00 7.86 106 PHE A O 1
ATOM 836 N N . SER A 1 109 ? 12.902 1.667 16.835 1.00 11.40 107 SER A N 1
ATOM 837 C CA . SER A 1 109 ? 13.992 0.763 16.536 1.00 5.88 107 SER A CA 1
ATOM 838 C C . SER A 1 109 ? 13.734 -0.678 16.270 1.00 19.10 107 SER A C 1
ATOM 839 O O . SER A 1 109 ? 14.622 -1.499 16.461 1.00 5.16 107 SER A O 1
ATOM 842 N N . SER A 1 110 ? 12.533 -0.977 15.818 1.00 11.09 108 SER A N 1
ATOM 843 C CA . SER A 1 110 ? 12.201 -2.365 15.554 1.00 12.59 108 SER A CA 1
ATOM 844 C C . SER A 1 110 ? 13.050 -3.141 14.545 1.00 12.19 108 SER A C 1
ATOM 845 O O . SER A 1 110 ? 13.252 -4.354 14.715 1.00 11.63 108 SER A O 1
ATOM 848 N N . VAL A 1 111 ? 13.518 -2.446 13.506 1.00 17.70 109 VAL A N 1
ATOM 849 C CA . VAL A 1 111 ? 14.325 -3.057 12.447 1.00 10.16 109 VAL A CA 1
ATOM 850 C C . VAL A 1 111 ? 15.647 -3.525 12.988 1.00 13.21 109 VAL A C 1
ATOM 851 O O . VAL A 1 111 ? 16.341 -4.297 12.314 1.00 12.62 109 VAL A O 1
ATOM 855 N N . GLY A 1 112 ? 15.983 -3.057 14.192 1.00 17.15 110 GLY A N 1
ATOM 856 C CA . GLY A 1 112 ? 17.234 -3.410 14.886 1.00 2.60 110 GLY A CA 1
ATOM 857 C C . GLY A 1 112 ? 17.150 -4.875 15.300 1.00 10.38 110 GLY A C 1
ATOM 858 O O . GLY A 1 112 ? 18.163 -5.519 15.558 1.00 16.48 110 GLY A O 1
ATOM 859 N N . TYR A 1 113 ? 15.933 -5.412 15.357 1.00 13.36 111 TYR A N 1
ATOM 860 C CA . TYR A 1 113 ? 15.785 -6.812 15.732 1.00 13.00 111 TYR A CA 1
ATOM 861 C C . TYR A 1 113 ? 16.077 -7.732 14.544 1.00 16.77 111 TYR A C 1
ATOM 862 O O . TYR A 1 113 ? 15.980 -8.959 14.642 1.00 31.90 111 TYR A O 1
ATOM 871 N N . LEU A 1 114 ? 16.417 -7.109 13.420 1.00 23.68 112 LEU A N 1
ATOM 872 C CA . LEU A 1 114 ? 16.753 -7.811 12.193 1.00 23.04 112 LEU A CA 1
ATOM 873 C C . LEU A 1 114 ? 18.229 -8.085 12.433 1.00 27.87 112 LEU A C 1
ATOM 874 O O . LEU A 1 114 ? 18.998 -7.217 12.894 1.00 7.13 112 LEU A O 1
ATOM 879 N N . LYS A 1 115 ? 18.575 -9.328 12.119 1.00 6.07 113 LYS A N 1
ATOM 880 C CA . LYS A 1 115 ? 19.910 -9.874 12.305 1.00 19.16 113 LYS A CA 1
ATOM 881 C C . LYS A 1 115 ? 21.075 -9.630 11.371 1.00 36.10 113 LYS A C 1
ATOM 882 O O . LYS A 1 115 ? 22.208 -9.693 11.806 1.00 14.57 113 LYS A O 1
ATOM 888 N N . THR A 1 116 ? 20.825 -9.362 10.097 1.00 19.17 114 THR A N 1
ATOM 889 C CA . THR A 1 116 ? 21.930 -9.135 9.187 1.00 16.41 114 THR A CA 1
ATOM 890 C C . THR A 1 116 ? 21.531 -8.099 8.166 1.00 18.47 114 THR A C 1
ATOM 891 O O . THR A 1 116 ? 20.352 -7.775 8.047 1.00 10.24 114 THR A O 1
ATOM 895 N N . THR A 1 117 ? 22.495 -7.581 7.416 1.00 15.13 115 THR A N 1
ATOM 896 C CA . THR A 1 117 ? 22.133 -6.584 6.423 1.00 29.33 115 THR A CA 1
ATOM 897 C C . THR A 1 117 ? 21.227 -7.189 5.372 1.00 31.80 115 THR A C 1
ATOM 898 O O . THR A 1 117 ? 20.435 -6.480 4.761 1.00 15.14 115 THR A O 1
ATOM 902 N N . GLU A 1 118 ? 21.357 -8.488 5.151 1.00 10.12 116 GLU A N 1
ATOM 903 C CA . GLU A 1 118 ? 20.514 -9.113 4.147 1.00 30.88 116 GLU A CA 1
ATOM 904 C C . GLU A 1 118 ? 19.076 -9.049 4.622 1.00 18.74 116 GLU A C 1
ATOM 905 O O . GLU A 1 118 ? 18.150 -8.887 3.823 1.00 21.75 116 GLU A O 1
ATOM 911 N N . GLU A 1 119 ? 18.870 -9.178 5.924 1.00 17.48 117 GLU A N 1
ATOM 912 C CA . GLU A 1 119 ? 17.492 -9.114 6.417 1.00 26.81 117 GLU A CA 1
ATOM 913 C C . GLU A 1 119 ? 16.985 -7.683 6.384 1.00 5.73 117 GLU A C 1
ATOM 914 O O . GLU A 1 119 ? 15.843 -7.434 6.016 1.00 15.46 117 GLU A O 1
ATOM 920 N N . LEU A 1 120 ? 17.845 -6.748 6.765 1.00 26.96 118 LEU A N 1
ATOM 921 C CA . LEU A 1 120 ? 17.447 -5.344 6.762 1.00 11.19 118 LEU A CA 1
ATOM 922 C C . LEU A 1 120 ? 17.024 -5.014 5.339 1.00 12.45 118 LEU A C 1
ATOM 923 O O . LEU A 1 120 ? 15.973 -4.438 5.078 1.00 15.41 118 LEU A O 1
ATOM 928 N N . GLY A 1 121 ? 17.872 -5.388 4.394 1.00 27.79 119 GLY A N 1
ATOM 929 C CA . GLY A 1 121 ? 17.560 -5.089 3.008 1.00 8.52 119 GLY A CA 1
ATOM 930 C C . GLY A 1 121 ? 16.222 -5.626 2.576 1.00 8.51 119 GLY A C 1
ATOM 931 O O . GLY A 1 121 ? 15.425 -4.953 1.897 1.00 16.40 119 GLY A O 1
ATOM 932 N N . ALA A 1 122 ? 15.979 -6.879 2.948 1.00 5.36 120 ALA A N 1
ATOM 933 C CA . ALA A 1 122 ? 14.732 -7.494 2.570 1.00 10.65 120 ALA A CA 1
ATOM 934 C C . ALA A 1 122 ? 13.534 -6.785 3.201 1.00 23.59 120 ALA A C 1
ATOM 935 O O . ALA A 1 122 ? 12.471 -6.662 2.587 1.00 12.96 120 ALA A O 1
ATOM 937 N N . ALA A 1 123 ? 13.703 -6.347 4.443 1.00 4.08 121 ALA A N 1
ATOM 938 C CA . ALA A 1 123 ? 12.597 -5.685 5.143 1.00 14.67 121 ALA A CA 1
ATOM 939 C C . ALA A 1 123 ? 12.367 -4.332 4.522 1.00 19.05 121 ALA A C 1
ATOM 940 O O . ALA A 1 123 ? 11.225 -3.873 4.430 1.00 10.71 121 ALA A O 1
ATOM 942 N N . VAL A 1 124 ? 13.451 -3.696 4.097 1.00 3.98 122 VAL A N 1
ATOM 943 C CA . VAL A 1 124 ? 13.277 -2.378 3.501 1.00 13.62 122 VAL A CA 1
ATOM 944 C C . VAL A 1 124 ? 12.642 -2.516 2.121 1.00 16.32 122 VAL A C 1
ATOM 945 O O . VAL A 1 124 ? 11.854 -1.675 1.670 1.00 9.12 122 VAL A O 1
ATOM 949 N N . ALA A 1 125 ? 12.973 -3.612 1.456 1.00 17.39 123 ALA A N 1
ATOM 950 C CA . ALA A 1 125 ? 12.429 -3.832 0.116 1.00 14.68 123 ALA A CA 1
ATOM 951 C C . ALA A 1 125 ? 10.926 -4.013 0.255 1.00 17.24 123 ALA A C 1
ATOM 952 O O . ALA A 1 125 ? 10.165 -3.448 -0.527 1.00 12.09 123 ALA A O 1
ATOM 954 N N . SER A 1 126 ? 10.526 -4.786 1.265 1.00 17.69 124 SER A N 1
ATOM 955 C CA . SER A 1 126 ? 9.117 -5.053 1.532 1.00 18.90 124 SER A CA 1
ATOM 956 C C . SER A 1 126 ? 8.389 -3.755 1.820 1.00 4.83 124 SER A C 1
ATOM 957 O O . SER A 1 126 ? 7.211 -3.570 1.419 1.00 10.45 124 SER A O 1
ATOM 960 N N . PHE A 1 127 ? 9.081 -2.857 2.516 1.00 11.55 125 PHE A N 1
ATOM 961 C CA . PHE A 1 127 ? 8.439 -1.574 2.822 1.00 9.98 125 PHE A CA 1
ATOM 962 C C . PHE A 1 127 ? 8.209 -0.954 1.448 1.00 13.68 125 PHE A C 1
ATOM 963 O O . PHE A 1 127 ? 7.089 -0.586 1.077 1.00 18.37 125 PHE A O 1
ATOM 971 N N . ALA A 1 128 ? 9.283 -0.841 0.676 1.00 21.95 126 ALA A N 1
ATOM 972 C CA . ALA A 1 128 ? 9.148 -0.274 -0.663 1.00 16.62 126 ALA A CA 1
ATOM 973 C C . ALA A 1 128 ? 8.007 -0.925 -1.446 1.00 3.10 126 ALA A C 1
ATOM 974 O O . ALA A 1 128 ? 7.247 -0.256 -2.167 1.00 11.69 126 ALA A O 1
ATOM 976 N N . GLU A 1 129 ? 7.895 -2.237 -1.349 1.00 25.67 127 GLU A N 1
ATOM 977 C CA . GLU A 1 129 ? 6.842 -2.891 -2.113 1.00 31.30 127 GLU A CA 1
ATOM 978 C C . GLU A 1 129 ? 5.398 -2.506 -1.790 1.00 26.70 127 GLU A C 1
ATOM 979 O O . GLU A 1 129 ? 4.518 -2.701 -2.623 1.00 15.54 127 GLU A O 1
ATOM 985 N N . HIS A 1 130 ? 5.140 -1.963 -0.604 1.00 16.40 128 HIS A N 1
ATOM 986 C CA . HIS A 1 130 ? 3.773 -1.589 -0.218 1.00 3.30 128 HIS A CA 1
ATOM 987 C C . HIS A 1 130 ? 3.629 -0.072 -0.327 1.00 28.28 128 HIS A C 1
ATOM 988 O O . HIS A 1 130 ? 2.690 0.564 0.144 1.00 13.86 128 HIS A O 1
ATOM 995 N N . LEU A 1 131 ? 4.601 0.525 -0.985 1.00 11.69 129 LEU A N 1
ATOM 996 C CA . LEU A 1 131 ? 4.576 1.971 -1.099 1.00 15.91 129 LEU A CA 1
ATOM 997 C C . LEU A 1 131 ? 3.881 2.552 -2.322 1.00 23.36 129 LEU A C 1
ATOM 998 O O . LEU A 1 131 ? 4.178 2.128 -3.443 1.00 25.24 129 LEU A O 1
ATOM 1003 N N . GLU A 1 132 ? 2.963 3.505 -2.127 1.00 20.21 130 GLU A N 1
ATOM 1004 C CA . GLU A 1 132 ? 2.335 4.080 -3.309 1.00 9.80 130 GLU A CA 1
ATOM 1005 C C . GLU A 1 132 ? 3.370 4.952 -4.033 1.00 15.73 130 GLU A C 1
ATOM 1006 O O . GLU A 1 132 ? 4.413 5.365 -3.503 1.00 11.46 130 GLU A O 1
ATOM 1012 N N . PRO A 1 133 ? 3.063 5.266 -5.281 1.00 20.28 131 PRO A N 1
ATOM 1013 C CA . PRO A 1 133 ? 3.956 6.106 -6.051 1.00 15.63 131 PRO A CA 1
ATOM 1014 C C . PRO A 1 133 ? 3.938 7.406 -5.271 1.00 18.42 131 PRO A C 1
ATOM 1015 O O . PRO A 1 133 ? 2.886 7.847 -4.794 1.00 13.48 131 PRO A O 1
ATOM 1019 N N . GLY A 1 134 ? 5.105 8.021 -5.165 1.00 12.83 132 GLY A N 1
ATOM 1020 C CA . GLY A 1 134 ? 5.224 9.284 -4.453 1.00 22.10 132 GLY A CA 1
ATOM 1021 C C . GLY A 1 134 ? 5.070 9.128 -2.939 1.00 24.98 132 GLY A C 1
ATOM 1022 O O . GLY A 1 134 ? 4.824 10.099 -2.216 1.00 10.24 132 GLY A O 1
ATOM 1023 N N . GLY A 1 135 ? 5.214 7.895 -2.467 1.00 6.50 133 GLY A N 1
ATOM 1024 C CA . GLY A 1 135 ? 5.080 7.632 -1.044 1.00 14.17 133 GLY A CA 1
ATOM 1025 C C . GLY A 1 135 ? 6.356 7.931 -0.263 1.00 13.15 133 GLY A C 1
ATOM 1026 O O . GLY A 1 135 ? 7.333 8.470 -0.761 1.00 10.42 133 GLY A O 1
ATOM 1027 N N . VAL A 1 136 ? 6.353 7.581 1.004 1.00 3.82 134 VAL A N 1
ATOM 1028 C CA . VAL A 1 136 ? 7.531 7.839 1.783 1.00 1.54 134 VAL A CA 1
ATOM 1029 C C . VAL A 1 136 ? 7.631 6.781 2.872 1.00 32.31 134 VAL A C 1
ATOM 1030 O O . VAL A 1 136 ? 6.600 6.372 3.421 1.00 17.83 134 VAL A O 1
ATOM 1034 N N . VAL A 1 137 ? 8.872 6.359 3.135 1.00 9.09 135 VAL A N 1
ATOM 1035 C CA . VAL A 1 137 ? 9.217 5.358 4.139 1.00 10.98 135 VAL A CA 1
ATOM 1036 C C . VAL A 1 137 ? 9.990 6.055 5.256 1.00 8.13 135 VAL A C 1
ATOM 1037 O O . VAL A 1 137 ? 10.902 6.828 4.983 1.00 15.75 135 VAL A O 1
ATOM 1041 N N . VAL A 1 138 ? 9.620 5.798 6.499 1.00 12.11 136 VAL A N 1
ATOM 1042 C CA . VAL A 1 138 ? 10.261 6.412 7.655 1.00 9.39 136 VAL A CA 1
ATOM 1043 C C . VAL A 1 138 ? 10.627 5.303 8.607 1.00 20.99 136 VAL A C 1
ATOM 1044 O O . VAL A 1 138 ? 9.726 4.585 9.045 1.00 15.49 136 VAL A O 1
ATOM 1048 N N . VAL A 1 139 ? 11.919 5.163 8.909 1.00 6.06 137 VAL A N 1
ATOM 1049 C CA . VAL A 1 139 ? 12.393 4.120 9.820 1.00 7.17 137 VAL A CA 1
ATOM 1050 C C . VAL A 1 139 ? 13.192 4.708 10.978 1.00 6.25 137 VAL A C 1
ATOM 1051 O O . VAL A 1 139 ? 14.109 5.507 10.783 1.00 12.84 137 VAL A O 1
ATOM 1055 N N . GLU A 1 140 ? 12.820 4.351 12.194 1.00 11.22 138 GLU A N 1
ATOM 1056 C CA . GLU A 1 140 ? 13.549 4.869 13.361 1.00 5.50 138 GLU A CA 1
ATOM 1057 C C . GLU A 1 140 ? 14.422 3.664 13.665 1.00 42.06 138 GLU A C 1
ATOM 1058 O O . GLU A 1 140 ? 13.924 2.606 14.022 1.00 4.20 138 GLU A O 1
ATOM 1064 N N . PRO A 1 141 ? 15.724 3.810 13.485 1.00 21.74 139 PRO A N 1
ATOM 1065 C CA . PRO A 1 141 ? 16.677 2.729 13.717 1.00 19.71 139 PRO A CA 1
ATOM 1066 C C . PRO A 1 141 ? 17.118 2.630 15.185 1.00 9.96 139 PRO A C 1
ATOM 1067 O O . PRO A 1 141 ? 16.707 3.424 16.059 1.00 7.20 139 PRO A O 1
ATOM 1071 N N . TRP A 1 142 ? 17.981 1.643 15.423 1.00 9.09 140 TRP A N 1
ATOM 1072 C CA . TRP A 1 142 ? 18.560 1.397 16.732 1.00 13.27 140 TRP A CA 1
ATOM 1073 C C . TRP A 1 142 ? 19.850 2.210 16.591 1.00 36.80 140 TRP A C 1
ATOM 1074 O O . TRP A 1 142 ? 20.079 2.774 15.542 1.00 12.87 140 TRP A O 1
ATOM 1085 N N . TRP A 1 143 ? 20.698 2.274 17.610 1.00 10.37 141 TRP A N 1
ATOM 1086 C CA . TRP A 1 143 ? 21.950 3.011 17.593 1.00 12.48 141 TRP A CA 1
ATOM 1087 C C . TRP A 1 143 ? 22.921 2.453 16.561 1.00 34.17 141 TRP A C 1
ATOM 1088 O O . TRP A 1 143 ? 22.741 1.332 16.064 1.00 8.78 141 TRP A O 1
ATOM 1099 N N . PHE A 1 144 ? 23.952 3.235 16.234 1.00 17.29 142 PHE A N 1
ATOM 1100 C CA . PHE A 1 144 ? 24.954 2.784 15.256 1.00 17.88 142 PHE A CA 1
ATOM 1101 C C . PHE A 1 144 ? 26.155 2.333 16.075 1.00 28.23 142 PHE A C 1
ATOM 1102 O O . PHE A 1 144 ? 26.267 2.791 17.219 1.00 12.93 142 PHE A O 1
ATOM 1110 N N . PRO A 1 145 ? 27.009 1.468 15.508 1.00 20.51 143 PRO A N 1
ATOM 1111 C CA . PRO A 1 145 ? 28.206 0.991 16.205 1.00 13.75 143 PRO A CA 1
ATOM 1112 C C . PRO A 1 145 ? 28.926 2.215 16.757 1.00 12.38 143 PRO A C 1
ATOM 1113 O O . PRO A 1 145 ? 29.356 2.224 17.903 1.00 12.73 143 PRO A O 1
ATOM 1117 N N . GLU A 1 146 ? 29.031 3.262 15.949 1.00 14.46 144 GLU A N 1
ATOM 1118 C CA . GLU A 1 146 ? 29.701 4.489 16.374 1.00 19.14 144 GLU A CA 1
ATOM 1119 C C . GLU A 1 146 ? 29.029 5.335 17.435 1.00 27.91 144 GLU A C 1
ATOM 1120 O O . GLU A 1 146 ? 29.675 6.216 18.014 1.00 22.19 144 GLU A O 1
ATOM 1126 N N . THR A 1 147 ? 27.740 5.124 17.681 1.00 18.34 145 THR A N 1
ATOM 1127 C CA . THR A 1 147 ? 27.055 5.963 18.675 1.00 19.20 145 THR A CA 1
ATOM 1128 C C . THR A 1 147 ? 26.597 5.151 19.887 1.00 17.33 145 THR A C 1
ATOM 1129 O O . THR A 1 147 ? 26.038 5.714 20.833 1.00 26.92 145 THR A O 1
ATOM 1133 N N . PHE A 1 148 ? 26.836 3.838 19.836 1.00 13.30 146 PHE A N 1
ATOM 1134 C CA . PHE A 1 148 ? 26.423 2.964 20.913 1.00 10.76 146 PHE A CA 1
ATOM 1135 C C . PHE A 1 148 ? 27.168 3.260 22.202 1.00 13.11 146 PHE A C 1
ATOM 1136 O O . PHE A 1 148 ? 28.367 3.471 22.145 1.00 15.81 146 PHE A O 1
ATOM 1144 N N . ALA A 1 149 ? 26.494 3.273 23.347 1.00 9.95 147 ALA A N 1
ATOM 1145 C CA . ALA A 1 149 ? 27.185 3.529 24.623 1.00 7.61 147 ALA A CA 1
ATOM 1146 C C . ALA A 1 149 ? 27.213 2.173 25.346 1.00 26.47 147 ALA A C 1
ATOM 1147 O O . ALA A 1 149 ? 26.235 1.728 25.957 1.00 13.54 147 ALA A O 1
ATOM 1149 N N . ASP A 1 150 ? 28.341 1.485 25.263 1.00 9.30 148 ASP A N 1
ATOM 1150 C CA . ASP A 1 150 ? 28.460 0.164 25.876 1.00 10.48 148 ASP A CA 1
ATOM 1151 C C . ASP A 1 150 ? 28.419 0.206 27.398 1.00 29.05 148 ASP A C 1
ATOM 1152 O O . ASP A 1 150 ? 28.911 1.152 28.008 1.00 11.22 148 ASP A O 1
ATOM 1157 N N . GLY A 1 151 ? 27.845 -0.802 28.039 1.00 10.84 149 GLY A N 1
ATOM 1158 C CA . GLY A 1 151 ? 27.807 -0.813 29.511 1.00 12.71 149 GLY A CA 1
ATOM 1159 C C . GLY A 1 151 ? 26.768 0.132 30.109 1.00 12.57 149 GLY A C 1
ATOM 1160 O O . GLY A 1 151 ? 26.676 0.320 31.314 1.00 14.58 149 GLY A O 1
ATOM 1161 N N . TRP A 1 152 ? 25.945 0.710 29.254 1.00 7.03 150 TRP A N 1
ATOM 1162 C CA . TRP A 1 152 ? 24.910 1.632 29.704 1.00 9.49 150 TRP A CA 1
ATOM 1163 C C . TRP A 1 152 ? 23.898 1.030 30.664 1.00 8.58 150 TRP A C 1
ATOM 1164 O O . TRP A 1 152 ? 23.299 -0.017 30.393 1.00 7.84 150 TRP A O 1
ATOM 1175 N N . VAL A 1 153 ? 23.676 1.712 31.783 1.00 7.48 151 VAL A N 1
ATOM 1176 C CA . VAL A 1 153 ? 22.690 1.208 32.738 1.00 8.87 151 VAL A CA 1
ATOM 1177 C C . VAL A 1 153 ? 21.556 2.227 32.802 1.00 29.56 151 VAL A C 1
ATOM 1178 O O . VAL A 1 153 ? 21.820 3.425 32.928 1.00 8.70 151 VAL A O 1
ATOM 1182 N N . SER A 1 154 ? 20.306 1.780 32.715 1.00 6.61 152 SER A N 1
ATOM 1183 C CA . SER A 1 154 ? 19.169 2.698 32.828 1.00 5.37 152 SER A CA 1
ATOM 1184 C C . SER A 1 154 ? 18.474 2.168 34.066 1.00 1.66 152 SER A C 1
ATOM 1185 O O . SER A 1 154 ? 18.312 0.961 34.203 1.00 12.20 152 SER A O 1
ATOM 1188 N N . ALA A 1 155 ? 18.009 3.063 34.928 1.00 10.95 153 ALA A N 1
ATOM 1189 C CA . ALA A 1 155 ? 17.281 2.654 36.126 1.00 10.52 153 ALA A CA 1
ATOM 1190 C C . ALA A 1 155 ? 16.204 3.714 36.379 1.00 38.28 153 ALA A C 1
ATOM 1191 O O . ALA A 1 155 ? 16.509 4.883 36.563 1.00 5.45 153 ALA A O 1
ATOM 1193 N N . ASP A 1 156 ? 14.932 3.323 36.318 1.00 4.80 154 ASP A N 1
ATOM 1194 C CA . ASP A 1 156 ? 13.873 4.278 36.535 1.00 3.91 154 ASP A CA 1
ATOM 1195 C C . ASP A 1 156 ? 12.737 3.699 37.319 1.00 3.07 154 ASP A C 1
ATOM 1196 O O . ASP A 1 156 ? 12.466 2.496 37.246 1.00 10.89 154 ASP A O 1
ATOM 1201 N N . VAL A 1 157 ? 12.034 4.591 38.008 1.00 11.10 155 VAL A N 1
ATOM 1202 C CA . VAL A 1 157 ? 10.860 4.183 38.777 1.00 1.12 155 VAL A CA 1
ATOM 1203 C C . VAL A 1 157 ? 9.730 5.062 38.304 1.00 14.54 155 VAL A C 1
ATOM 1204 O O . VAL A 1 157 ? 9.859 6.280 38.191 1.00 14.88 155 VAL A O 1
ATOM 1208 N N . VAL A 1 158 ? 8.626 4.394 38.021 1.00 14.80 156 VAL A N 1
ATOM 1209 C CA . VAL A 1 158 ? 7.421 5.044 37.550 1.00 9.12 156 VAL A CA 1
ATOM 1210 C C . VAL A 1 158 ? 6.266 4.559 38.393 1.00 1.00 156 VAL A C 1
ATOM 1211 O O . VAL A 1 158 ? 6.231 3.417 38.861 1.00 15.24 156 VAL A O 1
ATOM 1215 N N . ARG A 1 159 ? 5.310 5.449 38.588 1.00 20.84 157 ARG A N 1
ATOM 1216 C CA . ARG A 1 159 ? 4.123 5.094 39.346 1.00 26.97 157 ARG A CA 1
ATOM 1217 C C . ARG A 1 159 ? 2.999 5.752 38.554 1.00 17.82 157 ARG A C 1
ATOM 1218 O O . ARG A 1 159 ? 2.936 6.979 38.406 1.00 20.97 157 ARG A O 1
ATOM 1226 N N . ARG A 1 160 ? 2.102 4.936 38.017 1.00 13.27 158 ARG A N 1
ATOM 1227 C CA . ARG A 1 160 ? 0.996 5.494 37.243 1.00 20.80 158 ARG A CA 1
ATOM 1228 C C . ARG A 1 160 ? -0.181 4.583 37.544 1.00 21.17 158 ARG A C 1
ATOM 1229 O O . ARG A 1 160 ? 0.005 3.360 37.666 1.00 18.20 158 ARG A O 1
ATOM 1237 N N . ASP A 1 161 ? -1.358 5.197 37.666 1.00 15.97 159 ASP A N 1
ATOM 1238 C CA . ASP A 1 161 ? -2.621 4.530 37.961 1.00 9.04 159 ASP A CA 1
ATOM 1239 C C . ASP A 1 161 ? -2.497 3.618 39.151 1.00 24.82 159 ASP A C 1
ATOM 1240 O O . ASP A 1 161 ? -2.985 2.491 39.084 1.00 32.60 159 ASP A O 1
ATOM 1245 N N . GLY A 1 162 ? -1.857 4.078 40.220 1.00 23.46 160 GLY A N 1
ATOM 1246 C CA . GLY A 1 162 ? -1.692 3.273 41.429 1.00 14.54 160 GLY A CA 1
ATOM 1247 C C . GLY A 1 162 ? -0.608 2.205 41.410 1.00 23.17 160 GLY A C 1
ATOM 1248 O O . GLY A 1 162 ? -0.286 1.654 42.469 1.00 31.36 160 GLY A O 1
ATOM 1249 N N . ARG A 1 163 ? -0.052 1.915 40.231 1.00 20.29 161 ARG A N 1
ATOM 1250 C CA . ARG A 1 163 ? 0.998 0.903 40.079 1.00 16.39 161 ARG A CA 1
ATOM 1251 C C . ARG A 1 163 ? 2.394 1.503 40.071 1.00 21.20 161 ARG A C 1
ATOM 1252 O O . ARG A 1 163 ? 2.631 2.579 39.532 1.00 15.70 161 ARG A O 1
ATOM 1260 N N . THR A 1 164 ? 3.346 0.788 40.645 1.00 9.88 162 THR A N 1
ATOM 1261 C CA . THR A 1 164 ? 4.695 1.321 40.639 1.00 7.21 162 THR A CA 1
ATOM 1262 C C . THR A 1 164 ? 5.490 0.296 39.856 1.00 18.72 162 THR A C 1
ATOM 1263 O O . THR A 1 164 ? 5.334 -0.917 40.065 1.00 12.78 162 THR A O 1
ATOM 1267 N N . VAL A 1 165 ? 6.352 0.783 38.973 1.00 19.40 163 VAL A N 1
ATOM 1268 C CA . VAL A 1 165 ? 7.197 -0.105 38.168 1.00 5.83 163 VAL A CA 1
ATOM 1269 C C . VAL A 1 165 ? 8.649 0.380 38.245 1.00 22.35 163 VAL A C 1
ATOM 1270 O O . VAL A 1 165 ? 8.910 1.556 37.969 1.00 6.55 163 VAL A O 1
ATOM 1274 N N . ALA A 1 166 ? 9.585 -0.498 38.618 1.00 16.61 164 ALA A N 1
ATOM 1275 C CA . ALA A 1 166 ? 11.002 -0.121 38.661 1.00 1.00 164 ALA A CA 1
ATOM 1276 C C . ALA A 1 166 ? 11.610 -0.856 37.492 1.00 11.46 164 ALA A C 1
ATOM 1277 O O . ALA A 1 166 ? 11.271 -2.005 37.237 1.00 9.69 164 ALA A O 1
ATOM 1279 N N . ARG A 1 167 ? 12.501 -0.215 36.753 1.00 9.61 165 ARG A N 1
ATOM 1280 C CA . ARG A 1 167 ? 13.039 -0.932 35.615 1.00 4.95 165 ARG A CA 1
ATOM 1281 C C . ARG A 1 167 ? 14.462 -0.498 35.532 1.00 10.76 165 ARG A C 1
ATOM 1282 O O . ARG A 1 167 ? 14.761 0.692 35.695 1.00 5.92 165 ARG A O 1
ATOM 1290 N N . VAL A 1 168 ? 15.292 -1.499 35.251 1.00 9.53 166 VAL A N 1
ATOM 1291 C CA . VAL A 1 168 ? 16.720 -1.332 35.093 1.00 1.60 166 VAL A CA 1
ATOM 1292 C C . VAL A 1 168 ? 17.203 -2.150 33.916 1.00 10.92 166 VAL A C 1
ATOM 1293 O O . VAL A 1 168 ? 16.869 -3.331 33.778 1.00 8.99 166 VAL A O 1
ATOM 1297 N N . SER A 1 169 ? 18.002 -1.544 33.050 1.00 10.43 167 SER A N 1
ATOM 1298 C CA . SER A 1 169 ? 18.504 -2.343 31.934 1.00 18.08 167 SER A CA 1
ATOM 1299 C C . SER A 1 169 ? 19.993 -2.101 31.928 1.00 18.15 167 SER A C 1
ATOM 1300 O O . SER A 1 169 ? 20.481 -1.031 32.313 1.00 10.66 167 SER A O 1
ATOM 1303 N N . HIS A 1 170 ? 20.702 -3.112 31.462 1.00 9.49 168 HIS A N 1
ATOM 1304 C CA . HIS A 1 170 ? 22.150 -3.020 31.336 1.00 3.81 168 HIS A CA 1
ATOM 1305 C C . HIS A 1 170 ? 22.409 -3.438 29.891 1.00 6.32 168 HIS A C 1
ATOM 1306 O O . HIS A 1 170 ? 21.882 -4.458 29.458 1.00 10.75 168 HIS A O 1
ATOM 1313 N N . SER A 1 171 ? 23.184 -2.641 29.143 1.00 9.00 169 SER A N 1
ATOM 1314 C CA . SER A 1 171 ? 23.475 -2.903 27.729 1.00 13.06 169 SER A CA 1
ATOM 1315 C C . SER A 1 171 ? 24.976 -3.109 27.496 1.00 13.54 169 SER A C 1
ATOM 1316 O O . SER A 1 171 ? 25.816 -2.342 27.982 1.00 10.39 169 SER A O 1
ATOM 1319 N N . VAL A 1 172 ? 25.318 -4.158 26.756 1.00 10.01 170 VAL A N 1
ATOM 1320 C CA . VAL A 1 172 ? 26.711 -4.457 26.491 1.00 24.66 170 VAL A CA 1
ATOM 1321 C C . VAL A 1 172 ? 26.799 -4.936 25.061 1.00 88.22 170 VAL A C 1
ATOM 1322 O O . VAL A 1 172 ? 26.001 -5.722 24.566 1.00 8.27 170 VAL A O 1
ATOM 1326 N N . ARG A 1 173 ? 27.808 -4.465 24.368 1.00 10.72 171 ARG A N 1
ATOM 1327 C CA . ARG A 1 173 ? 27.936 -4.916 22.995 1.00 20.99 171 ARG A CA 1
ATOM 1328 C C . ARG A 1 173 ? 28.393 -6.403 22.903 1.00 36.73 171 ARG A C 1
ATOM 1329 O O . ARG A 1 173 ? 29.292 -6.866 23.591 1.00 17.11 171 ARG A O 1
ATOM 1337 N N A GLU A 1 174 ? 27.780 -7.132 21.993 0.50 3.05 172 GLU A N 1
ATOM 1338 N N B GLU A 1 174 ? 27.744 -7.194 22.050 0.50 48.04 172 GLU A N 1
ATOM 1339 C CA A GLU A 1 174 ? 28.164 -8.511 21.814 0.50 1.00 172 GLU A CA 1
ATOM 1340 C CA B GLU A 1 174 ? 28.057 -8.619 21.861 0.50 13.02 172 GLU A CA 1
ATOM 1341 C C A GLU A 1 174 ? 28.124 -8.647 20.305 0.50 4.30 172 GLU A C 1
ATOM 1342 C C B GLU A 1 174 ? 28.119 -8.777 20.331 0.50 24.26 172 GLU A C 1
ATOM 1343 O O A GLU A 1 174 ? 27.069 -8.529 19.680 0.50 31.29 172 GLU A O 1
ATOM 1344 O O B GLU A 1 174 ? 27.086 -8.866 19.683 0.50 3.98 172 GLU A O 1
ATOM 1355 N N . GLY A 1 175 ? 29.303 -8.838 19.727 1.00 12.71 173 GLY A N 1
ATOM 1356 C CA . GLY A 1 175 ? 29.399 -8.939 18.275 1.00 9.63 173 GLY A CA 1
ATOM 1357 C C . GLY A 1 175 ? 28.990 -7.561 17.744 1.00 14.03 173 GLY A C 1
ATOM 1358 O O . GLY A 1 175 ? 29.383 -6.498 18.272 1.00 3.59 173 GLY A O 1
ATOM 1359 N N . ASN A 1 176 ? 28.172 -7.595 16.694 1.00 17.94 174 ASN A N 1
ATOM 1360 C CA . ASN A 1 176 ? 27.652 -6.375 16.084 1.00 16.45 174 ASN A CA 1
ATOM 1361 C C . ASN A 1 176 ? 26.246 -6.144 16.645 1.00 5.24 174 ASN A C 1
ATOM 1362 O O . ASN A 1 176 ? 25.390 -5.668 15.920 1.00 13.49 174 ASN A O 1
ATOM 1367 N N . ALA A 1 177 ? 26.009 -6.471 17.909 1.00 5.12 175 ALA A N 1
ATOM 1368 C CA . ALA A 1 177 ? 24.684 -6.241 18.485 1.00 2.28 175 ALA A CA 1
ATOM 1369 C C . ALA A 1 177 ? 24.763 -5.765 19.936 1.00 23.94 175 ALA A C 1
ATOM 1370 O O . ALA A 1 177 ? 25.800 -5.912 20.588 1.00 10.03 175 ALA A O 1
ATOM 1372 N N . THR A 1 178 ? 23.663 -5.193 20.430 1.00 7.97 176 THR A N 1
ATOM 1373 C CA . THR A 1 178 ? 23.576 -4.735 21.813 1.00 10.18 176 THR A CA 1
ATOM 1374 C C . THR A 1 178 ? 22.806 -5.845 22.509 1.00 8.17 176 THR A C 1
ATOM 1375 O O . THR A 1 178 ? 21.744 -6.271 22.029 1.00 4.40 176 THR A O 1
ATOM 1379 N N . ARG A 1 179 ? 23.332 -6.319 23.633 1.00 15.17 177 ARG A N 1
ATOM 1380 C CA . ARG A 1 179 ? 22.632 -7.362 24.386 1.00 7.07 177 ARG A CA 1
ATOM 1381 C C . ARG A 1 179 ? 22.156 -6.584 25.601 1.00 13.79 177 ARG A C 1
ATOM 1382 O O . ARG A 1 179 ? 22.948 -6.284 26.490 1.00 8.45 177 ARG A O 1
ATOM 1390 N N . MET A 1 180 ? 20.862 -6.262 25.613 1.00 12.65 178 MET A N 1
ATOM 1391 C CA . MET A 1 180 ? 20.239 -5.504 26.686 1.00 8.62 178 MET A CA 1
ATOM 1392 C C . MET A 1 180 ? 19.413 -6.409 27.614 1.00 16.20 178 MET A C 1
ATOM 1393 O O . MET A 1 180 ? 18.439 -7.045 27.190 1.00 10.08 178 MET A O 1
ATOM 1398 N N . GLU A 1 181 ? 19.796 -6.464 28.889 1.00 5.29 179 GLU A N 1
ATOM 1399 C CA . GLU A 1 181 ? 19.025 -7.278 29.808 1.00 6.05 179 GLU A CA 1
ATOM 1400 C C . GLU A 1 181 ? 18.260 -6.280 30.673 1.00 19.96 179 GLU A C 1
ATOM 1401 O O . GLU A 1 181 ? 18.814 -5.325 31.220 1.00 10.57 179 GLU A O 1
ATOM 1407 N N . VAL A 1 182 ? 16.962 -6.537 30.763 1.00 15.25 180 VAL A N 1
ATOM 1408 C CA . VAL A 1 182 ? 16.004 -5.713 31.481 1.00 17.82 180 VAL A CA 1
ATOM 1409 C C . VAL A 1 182 ? 15.299 -6.466 32.565 1.00 19.99 180 VAL A C 1
ATOM 1410 O O . VAL A 1 182 ? 14.870 -7.603 32.376 1.00 8.71 180 VAL A O 1
ATOM 1414 N N . HIS A 1 183 ? 15.215 -5.766 33.690 1.00 15.69 181 HIS A N 1
ATOM 1415 C CA . HIS A 1 183 ? 14.584 -6.227 34.905 1.00 1.00 181 HIS A CA 1
ATOM 1416 C C . HIS A 1 183 ? 13.456 -5.321 35.318 1.00 5.44 181 HIS A C 1
ATOM 1417 O O . HIS A 1 183 ? 13.639 -4.117 35.571 1.00 13.04 181 HIS A O 1
ATOM 1424 N N . PHE A 1 184 ? 12.278 -5.917 35.380 1.00 12.37 182 PHE A N 1
ATOM 1425 C CA . PHE A 1 184 ? 11.116 -5.130 35.763 1.00 12.60 182 PHE A CA 1
ATOM 1426 C C . PHE A 1 184 ? 10.639 -5.554 37.116 1.00 99.75 182 PHE A C 1
ATOM 1427 O O . PHE A 1 184 ? 10.503 -6.740 37.406 1.00 1.26 182 PHE A O 1
ATOM 1435 N N . THR A 1 185 ? 10.376 -4.554 37.936 1.00 4.71 183 THR A N 1
ATOM 1436 C CA . THR A 1 185 ? 9.853 -4.852 39.256 1.00 18.85 183 THR A CA 1
ATOM 1437 C C . THR A 1 185 ? 8.546 -4.100 39.312 1.00 20.00 183 THR A C 1
ATOM 1438 O O . THR A 1 185 ? 8.547 -2.858 39.140 1.00 6.65 183 THR A O 1
ATOM 1442 N N . VAL A 1 186 ? 7.470 -4.866 39.534 1.00 9.54 184 VAL A N 1
ATOM 1443 C CA . VAL A 1 186 ? 6.112 -4.291 39.599 1.00 14.30 184 VAL A CA 1
ATOM 1444 C C . VAL A 1 186 ? 5.318 -4.488 40.888 1.00 15.55 184 VAL A C 1
ATOM 1445 O O . VAL A 1 186 ? 5.162 -5.602 41.381 1.00 13.16 184 VAL A O 1
ATOM 1449 N N . ALA A 1 187 ? 4.811 -3.396 41.432 1.00 10.80 185 ALA A N 1
ATOM 1450 C CA . ALA A 1 187 ? 4.036 -3.503 42.660 1.00 9.45 185 ALA A CA 1
ATOM 1451 C C . ALA A 1 187 ? 2.708 -2.759 42.632 1.00 14.30 185 ALA A C 1
ATOM 1452 O O . ALA A 1 187 ? 2.598 -1.610 42.166 1.00 18.06 185 ALA A O 1
ATOM 1454 N N . ASP A 1 188 ? 1.702 -3.453 43.151 1.00 13.83 186 ASP A N 1
ATOM 1455 C CA . ASP A 1 188 ? 0.334 -2.958 43.253 1.00 15.06 186 ASP A CA 1
ATOM 1456 C C . ASP A 1 188 ? 0.000 -3.053 44.717 1.00 35.48 186 ASP A C 1
ATOM 1457 O O . ASP A 1 188 ? -0.122 -4.129 45.306 1.00 12.31 186 ASP A O 1
ATOM 1462 N N . PRO A 1 189 ? -0.130 -1.879 45.296 1.00 9.60 187 PRO A N 1
ATOM 1463 C CA . PRO A 1 189 ? -0.429 -1.782 46.709 1.00 10.61 187 PRO A CA 1
ATOM 1464 C C . PRO A 1 189 ? -1.498 -2.759 47.159 1.00 11.04 187 PRO A C 1
ATOM 1465 O O . PRO A 1 189 ? -2.520 -2.908 46.497 1.00 29.68 187 PRO A O 1
ATOM 1469 N N . GLY A 1 190 ? -1.243 -3.430 48.273 1.00 7.40 188 GLY A N 1
ATOM 1470 C CA . GLY A 1 190 ? -2.193 -4.385 48.828 1.00 10.67 188 GLY A CA 1
ATOM 1471 C C . GLY A 1 190 ? -2.420 -5.573 47.910 1.00 34.14 188 GLY A C 1
ATOM 1472 O O . GLY A 1 190 ? -3.250 -6.418 48.204 1.00 25.78 188 GLY A O 1
ATOM 1473 N N . LYS A 1 191 ? -1.710 -5.670 46.792 1.00 16.81 189 LYS A N 1
ATOM 1474 C CA . LYS A 1 191 ? -1.953 -6.825 45.938 1.00 21.03 189 LYS A CA 1
ATOM 1475 C C . LYS A 1 191 ? -0.708 -7.667 45.814 1.00 27.67 189 LYS A C 1
ATOM 1476 O O . LYS A 1 191 ? -0.759 -8.883 45.889 1.00 19.13 189 LYS A O 1
ATOM 1482 N N . GLY A 1 192 ? 0.432 -7.015 45.666 1.00 13.31 190 GLY A N 1
ATOM 1483 C CA . GLY A 1 192 ? 1.657 -7.788 45.567 1.00 16.97 190 GLY A CA 1
ATOM 1484 C C . GLY A 1 192 ? 2.703 -7.002 44.786 1.00 9.26 190 GLY A C 1
ATOM 1485 O O . GLY A 1 192 ? 2.452 -5.852 44.364 1.00 6.96 190 GLY A O 1
ATOM 1486 N N . VAL A 1 193 ? 3.839 -7.682 44.623 1.00 15.04 191 VAL A N 1
ATOM 1487 C CA . VAL A 1 193 ? 5.025 -7.217 43.924 1.00 5.17 191 VAL A CA 1
ATOM 1488 C C . VAL A 1 193 ? 5.485 -8.426 43.141 1.00 28.34 191 VAL A C 1
ATOM 1489 O O . VAL A 1 193 ? 5.421 -9.564 43.619 1.00 13.96 191 VAL A O 1
ATOM 1493 N N . ARG A 1 194 ? 5.920 -8.150 41.916 1.00 15.46 192 ARG A N 1
ATOM 1494 C CA . ARG A 1 194 ? 6.373 -9.175 40.987 1.00 16.68 192 ARG A CA 1
ATOM 1495 C C . ARG A 1 194 ? 7.567 -8.706 40.145 1.00 5.60 192 ARG A C 1
ATOM 1496 O O . ARG A 1 194 ? 7.693 -7.513 39.812 1.00 15.41 192 ARG A O 1
ATOM 1504 N N . HIS A 1 195 ? 8.451 -9.646 39.811 1.00 20.90 193 HIS A N 1
ATOM 1505 C CA . HIS A 1 195 ? 9.626 -9.305 39.010 1.00 10.33 193 HIS A CA 1
ATOM 1506 C C . HIS A 1 195 ? 9.715 -10.139 37.753 1.00 21.27 193 HIS A C 1
ATOM 1507 O O . HIS A 1 195 ? 9.326 -11.298 37.730 1.00 12.20 193 HIS A O 1
ATOM 1514 N N . PHE A 1 196 ? 10.265 -9.552 36.708 1.00 9.71 194 PHE A N 1
ATOM 1515 C CA . PHE A 1 196 ? 10.450 -10.313 35.486 1.00 2.88 194 PHE A CA 1
ATOM 1516 C C . PHE A 1 196 ? 11.567 -9.627 34.692 1.00 6.56 194 PHE A C 1
ATOM 1517 O O . PHE A 1 196 ? 11.833 -8.421 34.826 1.00 13.14 194 PHE A O 1
ATOM 1525 N N . SER A 1 197 ? 12.231 -10.429 33.876 1.00 8.46 195 SER A N 1
ATOM 1526 C CA . SER A 1 197 ? 13.290 -9.899 33.047 1.00 14.01 195 SER A CA 1
ATOM 1527 C C . SER A 1 197 ? 13.171 -10.391 31.599 1.00 23.22 195 SER A C 1
ATOM 1528 O O . SER A 1 197 ? 12.566 -11.435 31.280 1.00 7.45 195 SER A O 1
ATOM 1531 N N . ASP A 1 198 ? 13.774 -9.603 30.716 1.00 13.35 196 ASP A N 1
ATOM 1532 C CA . ASP A 1 198 ? 13.799 -9.886 29.284 1.00 17.54 196 ASP A CA 1
ATOM 1533 C C . ASP A 1 198 ? 15.219 -9.612 28.779 1.00 6.65 196 ASP A C 1
ATOM 1534 O O . ASP A 1 198 ? 15.927 -8.758 29.320 1.00 10.69 196 ASP A O 1
ATOM 1539 N N . VAL A 1 199 ? 15.618 -10.311 27.723 1.00 6.18 197 VAL A N 1
ATOM 1540 C CA . VAL A 1 199 ? 16.944 -10.090 27.121 1.00 5.97 197 VAL A CA 1
ATOM 1541 C C . VAL A 1 199 ? 16.644 -9.777 25.662 1.00 10.43 197 VAL A C 1
ATOM 1542 O O . VAL A 1 199 ? 15.938 -10.549 25.007 1.00 10.01 197 VAL A O 1
ATOM 1546 N N . HIS A 1 200 ? 17.166 -8.647 25.179 1.00 5.68 198 HIS A N 1
ATOM 1547 C CA . HIS A 1 200 ? 16.954 -8.206 23.794 1.00 5.53 198 HIS A CA 1
ATOM 1548 C C . HIS A 1 200 ? 18.277 -8.126 23.082 1.00 13.41 198 HIS A C 1
ATOM 1549 O O . HIS A 1 200 ? 19.225 -7.650 23.664 1.00 15.11 198 HIS A O 1
ATOM 1556 N N . LEU A 1 201 ? 18.338 -8.579 21.838 1.00 16.07 199 LEU A N 1
ATOM 1557 C CA . LEU A 1 201 ? 19.573 -8.526 21.070 1.00 13.47 199 LEU A CA 1
ATOM 1558 C C . LEU A 1 201 ? 19.261 -7.573 19.930 1.00 27.96 199 LEU A C 1
ATOM 1559 O O . LEU A 1 201 ? 18.498 -7.918 19.033 1.00 23.37 199 LEU A O 1
ATOM 1564 N N . ILE A 1 202 ? 19.824 -6.374 19.972 1.00 5.71 200 ILE A N 1
ATOM 1565 C CA . ILE A 1 202 ? 19.539 -5.393 18.924 1.00 12.58 200 ILE A CA 1
ATOM 1566 C C . ILE A 1 202 ? 20.779 -5.086 18.110 1.00 7.64 200 ILE A C 1
ATOM 1567 O O . ILE A 1 202 ? 21.775 -4.568 18.619 1.00 10.33 200 ILE A O 1
ATOM 1572 N N . THR A 1 203 ? 20.692 -5.412 16.823 1.00 14.33 201 THR A N 1
ATOM 1573 C CA . THR A 1 203 ? 21.801 -5.212 15.888 1.00 9.79 201 THR A CA 1
ATOM 1574 C C . THR A 1 203 ? 22.266 -3.767 15.766 1.00 10.93 201 THR A C 1
ATOM 1575 O O . THR A 1 203 ? 21.443 -2.857 15.685 1.00 10.56 201 THR A O 1
ATOM 1579 N N . LEU A 1 204 ? 23.584 -3.575 15.737 1.00 6.11 202 LEU A N 1
ATOM 1580 C CA . LEU A 1 204 ? 24.186 -2.257 15.589 1.00 17.96 202 LEU A CA 1
ATOM 1581 C C . LEU A 1 204 ? 24.563 -2.178 14.124 1.00 33.17 202 LEU A C 1
ATOM 1582 O O . LEU A 1 204 ? 25.639 -2.618 13.710 1.00 10.00 202 LEU A O 1
ATOM 1587 N N . PHE A 1 205 ? 23.675 -1.634 13.306 1.00 11.97 203 PHE A N 1
ATOM 1588 C CA . PHE A 1 205 ? 24.021 -1.545 11.885 1.00 9.08 203 PHE A CA 1
ATOM 1589 C C . PHE A 1 205 ? 24.677 -0.180 11.722 1.00 14.44 203 PHE A C 1
ATOM 1590 O O . PHE A 1 205 ? 24.312 0.783 12.411 1.00 11.14 203 PHE A O 1
ATOM 1598 N N . HIS A 1 206 ? 25.652 -0.066 10.830 1.00 11.49 204 HIS A N 1
ATOM 1599 C CA . HIS A 1 206 ? 26.246 1.261 10.634 1.00 6.45 204 HIS A CA 1
ATOM 1600 C C . HIS A 1 206 ? 25.171 2.031 9.808 1.00 18.19 204 HIS A C 1
ATOM 1601 O O . HIS A 1 206 ? 24.322 1.441 9.106 1.00 18.20 204 HIS A O 1
ATOM 1608 N N . GLN A 1 207 ? 25.199 3.355 9.869 1.00 11.49 205 GLN A N 1
ATOM 1609 C CA . GLN A 1 207 ? 24.231 4.143 9.109 1.00 20.93 205 GLN A CA 1
ATOM 1610 C C . GLN A 1 207 ? 24.306 3.775 7.615 1.00 27.82 205 GLN A C 1
ATOM 1611 O O . GLN A 1 207 ? 23.304 3.623 6.889 1.00 16.53 205 GLN A O 1
ATOM 1617 N N . ALA A 1 208 ? 25.533 3.605 7.134 1.00 13.07 206 ALA A N 1
ATOM 1618 C CA . ALA A 1 208 ? 25.688 3.265 5.726 1.00 11.04 206 ALA A CA 1
ATOM 1619 C C . ALA A 1 208 ? 25.018 1.930 5.440 1.00 28.88 206 ALA A C 1
ATOM 1620 O O . ALA A 1 208 ? 24.534 1.698 4.332 1.00 15.03 206 ALA A O 1
ATOM 1622 N N . GLU A 1 209 ? 24.976 1.042 6.424 1.00 6.45 207 GLU A N 1
ATOM 1623 C CA . GLU A 1 209 ? 24.319 -0.226 6.116 1.00 17.11 207 GLU A CA 1
ATOM 1624 C C . GLU A 1 209 ? 22.822 0.010 5.907 1.00 22.69 207 GLU A C 1
ATOM 1625 O O . GLU A 1 209 ? 22.183 -0.547 5.003 1.00 11.10 207 GLU A O 1
ATOM 1631 N N . TYR A 1 210 ? 22.290 0.883 6.750 1.00 17.38 208 TYR A N 1
ATOM 1632 C CA . TYR A 1 210 ? 20.883 1.254 6.690 1.00 28.01 208 TYR A CA 1
ATOM 1633 C C . TYR A 1 210 ? 20.573 1.904 5.341 1.00 34.70 208 TYR A C 1
ATOM 1634 O O . TYR A 1 210 ? 19.585 1.580 4.668 1.00 8.89 208 TYR A O 1
ATOM 1643 N N . GLU A 1 211 ? 21.430 2.843 4.958 1.00 18.84 209 GLU A N 1
ATOM 1644 C CA . GLU A 1 211 ? 21.216 3.539 3.698 1.00 18.21 209 GLU A CA 1
ATOM 1645 C C . GLU A 1 211 ? 21.309 2.596 2.507 1.00 5.21 209 GLU A C 1
ATOM 1646 O O . GLU A 1 211 ? 20.575 2.690 1.525 1.00 16.73 209 GLU A O 1
ATOM 1652 N N . ALA A 1 212 ? 22.219 1.650 2.616 1.00 17.47 210 ALA A N 1
ATOM 1653 C CA . ALA A 1 212 ? 22.367 0.704 1.534 1.00 22.75 210 ALA A CA 1
ATOM 1654 C C . ALA A 1 212 ? 21.064 -0.060 1.351 1.00 15.41 210 ALA A C 1
ATOM 1655 O O . ALA A 1 212 ? 20.652 -0.278 0.222 1.00 12.60 210 ALA A O 1
ATOM 1657 N N . ALA A 1 213 ? 20.425 -0.461 2.450 1.00 17.37 211 ALA A N 1
ATOM 1658 C CA . ALA A 1 213 ? 19.180 -1.209 2.385 1.00 12.75 211 ALA A CA 1
ATOM 1659 C C . ALA A 1 213 ? 18.083 -0.416 1.676 1.00 34.32 211 ALA A C 1
ATOM 1660 O O . ALA A 1 213 ? 17.258 -0.972 0.941 1.00 15.07 211 ALA A O 1
ATOM 1662 N N . PHE A 1 214 ? 18.097 0.896 1.877 1.00 8.63 212 PHE A N 1
ATOM 1663 C CA . PHE A 1 214 ? 17.137 1.784 1.233 1.00 10.43 212 PHE A CA 1
ATOM 1664 C C . PHE A 1 214 ? 17.526 1.885 -0.256 1.00 10.99 212 PHE A C 1
ATOM 1665 O O . PHE A 1 214 ? 16.707 1.798 -1.160 1.00 10.07 212 PHE A O 1
ATOM 1673 N N . THR A 1 215 ? 18.802 2.055 -0.550 1.00 11.22 213 THR A N 1
ATOM 1674 C CA . THR A 1 215 ? 19.154 2.141 -1.951 1.00 15.71 213 THR A CA 1
ATOM 1675 C C . THR A 1 215 ? 18.813 0.879 -2.705 1.00 11.81 213 THR A C 1
ATOM 1676 O O . THR A 1 215 ? 18.295 0.910 -3.825 1.00 16.03 213 THR A O 1
ATOM 1680 N N . ALA A 1 216 ? 19.117 -0.263 -2.116 1.00 7.25 214 ALA A N 1
ATOM 1681 C CA . ALA A 1 216 ? 18.811 -1.487 -2.841 1.00 9.65 214 ALA A CA 1
ATOM 1682 C C . ALA A 1 216 ? 17.337 -1.658 -3.096 1.00 18.95 214 ALA A C 1
ATOM 1683 O O . ALA A 1 216 ? 16.956 -2.341 -4.036 1.00 26.48 214 ALA A O 1
ATOM 1685 N N . ALA A 1 217 ? 16.510 -1.055 -2.253 1.00 22.15 215 ALA A N 1
ATOM 1686 C CA . ALA A 1 217 ? 15.075 -1.184 -2.410 1.00 14.03 215 ALA A CA 1
ATOM 1687 C C . ALA A 1 217 ? 14.554 -0.135 -3.394 1.00 11.41 215 ALA A C 1
ATOM 1688 O O . ALA A 1 217 ? 13.346 0.020 -3.529 1.00 18.65 215 ALA A O 1
ATOM 1690 N N . GLY A 1 218 ? 15.449 0.602 -4.044 1.00 18.87 216 GLY A N 1
ATOM 1691 C CA . GLY A 1 218 ? 15.056 1.634 -4.993 1.00 18.43 216 GLY A CA 1
ATOM 1692 C C . GLY A 1 218 ? 14.598 2.928 -4.333 1.00 26.08 216 GLY A C 1
ATOM 1693 O O . GLY A 1 218 ? 13.897 3.729 -4.960 1.00 14.68 216 GLY A O 1
ATOM 1694 N N . LEU A 1 219 ? 14.996 3.141 -3.080 1.00 20.82 217 LEU A N 1
ATOM 1695 C CA . LEU A 1 219 ? 14.602 4.343 -2.358 1.00 13.60 217 LEU A CA 1
ATOM 1696 C C . LEU A 1 219 ? 15.739 5.313 -2.181 1.00 25.57 217 LEU A C 1
ATOM 1697 O O . LEU A 1 219 ? 16.833 4.873 -1.873 1.00 20.76 217 LEU A O 1
ATOM 1702 N N . ARG A 1 220 ? 15.466 6.605 -2.347 1.00 17.06 218 ARG A N 1
ATOM 1703 C CA . ARG A 1 220 ? 16.479 7.623 -2.152 1.00 14.08 218 ARG A CA 1
ATOM 1704 C C . ARG A 1 220 ? 16.284 7.818 -0.650 1.00 17.78 218 ARG A C 1
ATOM 1705 O O . ARG A 1 220 ? 15.168 7.917 -0.173 1.00 15.11 218 ARG A O 1
ATOM 1713 N N . VAL A 1 221 ? 17.358 7.868 0.118 1.00 15.99 219 VAL A N 1
ATOM 1714 C CA . VAL A 1 221 ? 17.208 8.021 1.551 1.00 9.41 219 VAL A CA 1
ATOM 1715 C C . VAL A 1 221 ? 17.995 9.162 2.187 1.00 29.84 219 VAL A C 1
ATOM 1716 O O . VAL A 1 221 ? 19.027 9.598 1.680 1.00 19.69 219 VAL A O 1
ATOM 1720 N N . GLU A 1 222 ? 17.516 9.651 3.319 1.00 25.95 220 GLU A N 1
ATOM 1721 C CA . GLU A 1 222 ? 18.250 10.712 4.003 1.00 14.70 220 GLU A CA 1
ATOM 1722 C C . GLU A 1 222 ? 18.165 10.430 5.512 1.00 24.47 220 GLU A C 1
ATOM 1723 O O . GLU A 1 222 ? 17.131 9.966 5.975 1.00 13.12 220 GLU A O 1
ATOM 1729 N N . TYR A 1 223 ? 19.234 10.667 6.272 1.00 11.63 221 TYR A N 1
ATOM 1730 C CA . TYR A 1 223 ? 19.209 10.402 7.709 1.00 11.16 221 TYR A CA 1
ATOM 1731 C C . TYR A 1 223 ? 19.005 11.699 8.429 1.00 21.74 221 TYR A C 1
ATOM 1732 O O . TYR A 1 223 ? 19.601 12.712 8.066 1.00 24.25 221 TYR A O 1
ATOM 1741 N N . LEU A 1 224 ? 18.137 11.652 9.432 1.00 43.89 222 LEU A N 1
ATOM 1742 C CA . LEU A 1 224 ? 17.813 12.818 10.235 1.00 12.78 222 LEU A CA 1
ATOM 1743 C C . LEU A 1 224 ? 18.241 12.573 11.682 1.00 10.49 222 LEU A C 1
ATOM 1744 O O . LEU A 1 224 ? 17.794 11.605 12.295 1.00 33.67 222 LEU A O 1
ATOM 1749 N N . GLU A 1 225 ? 19.106 13.450 12.194 1.00 9.10 223 GLU A N 1
ATOM 1750 C CA . GLU A 1 225 ? 19.629 13.360 13.566 1.00 28.44 223 GLU A CA 1
ATOM 1751 C C . GLU A 1 225 ? 18.534 13.676 14.533 1.00 13.75 223 GLU A C 1
ATOM 1752 O O . GLU A 1 225 ? 17.652 14.466 14.213 1.00 20.17 223 GLU A O 1
ATOM 1758 N N . GLY A 1 226 ? 18.616 13.095 15.719 1.00 23.19 224 GLY A N 1
ATOM 1759 C CA . GLY A 1 226 ? 17.645 13.335 16.779 1.00 31.60 224 GLY A CA 1
ATOM 1760 C C . GLY A 1 226 ? 16.618 12.235 16.832 1.00 16.40 224 GLY A C 1
ATOM 1761 O O . GLY A 1 226 ? 16.849 11.164 17.412 1.00 21.95 224 GLY A O 1
ATOM 1762 N N . GLY A 1 227 ? 15.489 12.526 16.202 1.00 25.22 225 GLY A N 1
ATOM 1763 C CA . GLY A 1 227 ? 14.379 11.587 16.135 1.00 20.59 225 GLY A CA 1
ATOM 1764 C C . GLY A 1 227 ? 13.760 11.480 17.525 1.00 44.95 225 GLY A C 1
ATOM 1765 O O . GLY A 1 227 ? 14.252 12.026 18.513 1.00 26.41 225 GLY A O 1
ATOM 1766 N N . PRO A 1 228 ? 12.654 10.757 17.590 1.00 51.33 226 PRO A N 1
ATOM 1767 C CA . PRO A 1 228 ? 11.945 10.571 18.848 1.00 8.59 226 PRO A CA 1
ATOM 1768 C C . PRO A 1 228 ? 12.796 10.115 20.022 1.00 21.73 226 PRO A C 1
ATOM 1769 O O . PRO A 1 228 ? 12.507 10.503 21.144 1.00 16.67 226 PRO A O 1
ATOM 1773 N N . SER A 1 229 ? 13.805 9.275 19.777 1.00 16.15 227 SER A N 1
ATOM 1774 C CA . SER A 1 229 ? 14.639 8.755 20.860 1.00 7.87 227 SER A CA 1
ATOM 1775 C C . SER A 1 229 ? 16.117 9.100 20.804 1.00 28.97 227 SER A C 1
ATOM 1776 O O . SER A 1 229 ? 16.923 8.502 21.520 1.00 18.78 227 SER A O 1
ATOM 1779 N N . GLY A 1 230 ? 16.507 10.042 19.962 1.00 9.54 228 GLY A N 1
ATOM 1780 C CA . GLY A 1 230 ? 17.932 10.359 19.911 1.00 11.78 228 GLY A CA 1
ATOM 1781 C C . GLY A 1 230 ? 18.695 9.394 18.995 1.00 13.81 228 GLY A C 1
ATOM 1782 O O . GLY A 1 230 ? 19.920 9.411 18.883 1.00 23.44 228 GLY A O 1
ATOM 1783 N N . ARG A 1 231 ? 17.972 8.540 18.303 1.00 3.74 229 ARG A N 1
ATOM 1784 C CA . ARG A 1 231 ? 18.654 7.618 17.396 1.00 14.07 229 ARG A CA 1
ATOM 1785 C C . ARG A 1 231 ? 18.506 8.134 15.958 1.00 14.42 229 ARG A C 1
ATOM 1786 O O . ARG A 1 231 ? 18.993 7.521 15.019 1.00 11.46 229 ARG A O 1
ATOM 1794 N N . GLY A 1 232 ? 17.826 9.265 15.794 1.00 17.69 230 GLY A N 1
ATOM 1795 C CA . GLY A 1 232 ? 17.588 9.889 14.490 1.00 11.38 230 GLY A CA 1
ATOM 1796 C C . GLY A 1 232 ? 16.478 9.188 13.697 1.00 10.71 230 GLY A C 1
ATOM 1797 O O . GLY A 1 232 ? 15.730 8.376 14.253 1.00 17.06 230 GLY A O 1
ATOM 1798 N N . LEU A 1 233 ? 16.345 9.478 12.405 1.00 9.26 231 LEU A N 1
ATOM 1799 C CA . LEU A 1 233 ? 15.312 8.810 11.599 1.00 9.06 231 LEU A CA 1
ATOM 1800 C C . LEU A 1 233 ? 15.772 8.740 10.154 1.00 29.68 231 LEU A C 1
ATOM 1801 O O . LEU A 1 233 ? 16.370 9.690 9.687 1.00 12.07 231 LEU A O 1
ATOM 1806 N N . PHE A 1 234 ? 15.475 7.646 9.459 1.00 10.59 232 PHE A N 1
ATOM 1807 C CA . PHE A 1 234 ? 15.818 7.493 8.055 1.00 4.81 232 PHE A CA 1
ATOM 1808 C C . PHE A 1 234 ? 14.515 7.698 7.269 1.00 16.67 232 PHE A C 1
ATOM 1809 O O . PHE A 1 234 ? 13.474 7.094 7.558 1.00 8.39 232 PHE A O 1
ATOM 1817 N N . VAL A 1 235 ? 14.580 8.558 6.262 1.00 15.09 233 VAL A N 1
ATOM 1818 C CA . VAL A 1 235 ? 13.425 8.871 5.422 1.00 16.03 233 VAL A CA 1
ATOM 1819 C C . VAL A 1 235 ? 13.696 8.481 3.967 1.00 47.13 233 VAL A C 1
ATOM 1820 O O . VAL A 1 235 ? 14.660 8.950 3.371 1.00 11.02 233 VAL A O 1
ATOM 1824 N N . GLY A 1 236 ? 12.874 7.616 3.380 1.00 8.73 234 GLY A N 1
ATOM 1825 C CA . GLY A 1 236 ? 13.111 7.214 1.996 1.00 16.14 234 GLY A CA 1
ATOM 1826 C C . GLY A 1 236 ? 11.924 7.481 1.107 1.00 19.78 234 GLY A C 1
ATOM 1827 O O . GLY A 1 236 ? 10.794 7.539 1.585 1.00 11.12 234 GLY A O 1
ATOM 1828 N N . VAL A 1 237 ? 12.211 7.657 -0.180 1.00 25.47 235 VAL A N 1
ATOM 1829 C CA . VAL A 1 237 ? 11.195 7.912 -1.192 1.00 21.44 235 VAL A CA 1
ATOM 1830 C C . VAL A 1 237 ? 11.696 7.274 -2.474 1.00 14.02 235 VAL A C 1
ATOM 1831 O O . VAL A 1 237 ? 12.896 7.105 -2.683 1.00 11.22 235 VAL A O 1
ATOM 1835 N N . PRO A 1 238 ? 10.772 6.894 -3.339 1.00 27.67 236 PRO A N 1
ATOM 1836 C CA . PRO A 1 238 ? 11.211 6.249 -4.569 1.00 8.09 236 PRO A CA 1
ATOM 1837 C C . PRO A 1 238 ? 12.302 7.078 -5.258 1.00 8.36 236 PRO A C 1
ATOM 1838 O O . PRO A 1 238 ? 12.236 8.307 -5.371 1.00 26.45 236 PRO A O 1
ATOM 1842 N N . ALA A 1 239 ? 13.350 6.396 -5.697 1.00 25.54 237 ALA A N 1
ATOM 1843 C CA . ALA A 1 239 ? 14.431 7.108 -6.359 1.00 19.79 237 ALA A CA 1
ATOM 1844 C C . ALA A 1 239 ? 13.838 7.549 -7.689 1.00 99.75 237 ALA A C 1
ATOM 1845 O O . ALA A 1 239 ? 14.208 8.651 -8.138 1.00 38.64 237 ALA A O 1
ATOM 1848 N N . TYR B 1 4 ? 28.730 -12.242 36.858 1.00 24.68 2 TYR B N 1
ATOM 1849 C CA . TYR B 1 4 ? 28.490 -11.053 37.690 1.00 38.29 2 TYR B CA 1
ATOM 1850 C C . TYR B 1 4 ? 27.659 -11.457 38.897 1.00 21.80 2 TYR B C 1
ATOM 1851 O O . TYR B 1 4 ? 26.500 -11.839 38.758 1.00 19.32 2 TYR B O 1
ATOM 1860 N N . GLU B 1 5 ? 28.216 -11.384 40.094 1.00 19.73 3 GLU B N 1
ATOM 1861 C CA . GLU B 1 5 ? 27.416 -11.756 41.267 1.00 21.89 3 GLU B CA 1
ATOM 1862 C C . GLU B 1 5 ? 27.476 -10.596 42.261 1.00 24.62 3 GLU B C 1
ATOM 1863 O O . GLU B 1 5 ? 28.399 -9.788 42.240 1.00 11.37 3 GLU B O 1
ATOM 1869 N N . VAL B 1 6 ? 26.498 -10.470 43.138 1.00 5.03 4 VAL B N 1
ATOM 1870 C CA . VAL B 1 6 ? 26.562 -9.355 44.072 1.00 15.57 4 VAL B CA 1
ATOM 1871 C C . VAL B 1 6 ? 26.407 -9.854 45.507 1.00 13.69 4 VAL B C 1
ATOM 1872 O O . VAL B 1 6 ? 25.598 -10.748 45.815 1.00 20.58 4 VAL B O 1
ATOM 1876 N N . ASP B 1 7 ? 27.209 -9.253 46.378 1.00 11.39 5 ASP B N 1
ATOM 1877 C CA . ASP B 1 7 ? 27.218 -9.565 47.801 1.00 12.97 5 ASP B CA 1
ATOM 1878 C C . ASP B 1 7 ? 25.941 -8.922 48.365 1.00 15.02 5 ASP B C 1
ATOM 1879 O O . ASP B 1 7 ? 25.770 -7.705 48.419 1.00 2.74 5 ASP B O 1
ATOM 1884 N N . HIS B 1 8 ? 25.001 -9.742 48.804 1.00 1.48 6 HIS B N 1
ATOM 1885 C CA . HIS B 1 8 ? 23.763 -9.125 49.312 1.00 4.08 6 HIS B CA 1
ATOM 1886 C C . HIS B 1 8 ? 23.851 -8.068 50.400 1.00 23.92 6 HIS B C 1
ATOM 1887 O O . HIS B 1 8 ? 23.273 -6.995 50.248 1.00 21.81 6 HIS B O 1
ATOM 1894 N N . ALA B 1 9 ? 24.566 -8.355 51.488 1.00 13.49 7 ALA B N 1
ATOM 1895 C CA . ALA B 1 9 ? 24.660 -7.360 52.553 1.00 24.34 7 ALA B CA 1
ATOM 1896 C C . ALA B 1 9 ? 25.399 -6.081 52.111 1.00 5.06 7 ALA B C 1
ATOM 1897 O O . ALA B 1 9 ? 25.139 -4.970 52.592 1.00 13.99 7 ALA B O 1
ATOM 1899 N N . ASP B 1 10 ? 26.338 -6.224 51.184 1.00 9.97 8 ASP B N 1
ATOM 1900 C CA . ASP B 1 10 ? 27.043 -5.039 50.724 1.00 12.74 8 ASP B CA 1
ATOM 1901 C C . ASP B 1 10 ? 25.978 -4.260 49.934 1.00 8.35 8 ASP B C 1
ATOM 1902 O O . ASP B 1 10 ? 25.976 -3.030 49.882 1.00 8.17 8 ASP B O 1
ATOM 1907 N N . VAL B 1 11 ? 25.042 -4.977 49.317 1.00 6.43 9 VAL B N 1
ATOM 1908 C CA . VAL B 1 11 ? 23.992 -4.302 48.548 1.00 13.80 9 VAL B CA 1
ATOM 1909 C C . VAL B 1 11 ? 23.087 -3.500 49.490 1.00 15.69 9 VAL B C 1
ATOM 1910 O O . VAL B 1 11 ? 22.764 -2.305 49.260 1.00 7.44 9 VAL B O 1
ATOM 1914 N N . TYR B 1 12 ? 22.664 -4.144 50.576 1.00 5.07 10 TYR B N 1
ATOM 1915 C CA . TYR B 1 12 ? 21.820 -3.394 51.499 1.00 9.90 10 TYR B CA 1
ATOM 1916 C C . TYR B 1 12 ? 22.539 -2.142 52.005 1.00 6.92 10 TYR B C 1
ATOM 1917 O O . TYR B 1 12 ? 21.995 -1.048 52.159 1.00 5.25 10 TYR B O 1
ATOM 1926 N N . ASP B 1 13 ? 23.811 -2.338 52.311 1.00 11.39 11 ASP B N 1
ATOM 1927 C CA . ASP B 1 13 ? 24.662 -1.280 52.835 1.00 5.85 11 ASP B CA 1
ATOM 1928 C C . ASP B 1 13 ? 24.763 -0.050 51.953 1.00 12.47 11 ASP B C 1
ATOM 1929 O O . ASP B 1 13 ? 24.557 1.106 52.358 1.00 7.91 11 ASP B O 1
ATOM 1934 N N . LEU B 1 14 ? 25.125 -0.346 50.725 1.00 7.16 12 LEU B N 1
ATOM 1935 C CA . LEU B 1 14 ? 25.276 0.729 49.759 1.00 15.78 12 LEU B CA 1
ATOM 1936 C C . LEU B 1 14 ? 23.911 1.347 49.601 1.00 62.27 12 LEU B C 1
ATOM 1937 O O . LEU B 1 14 ? 23.798 2.565 49.484 1.00 13.20 12 LEU B O 1
ATOM 1942 N N . PHE B 1 15 ? 22.884 0.504 49.563 1.00 13.98 13 PHE B N 1
ATOM 1943 C CA . PHE B 1 15 ? 21.518 1.023 49.410 1.00 3.49 13 PHE B CA 1
ATOM 1944 C C . PHE B 1 15 ? 21.144 2.079 50.444 1.00 6.14 13 PHE B C 1
ATOM 1945 O O . PHE B 1 15 ? 20.697 3.179 50.138 1.00 5.69 13 PHE B O 1
ATOM 1953 N N . TYR B 1 16 ? 21.332 1.729 51.699 1.00 8.37 14 TYR B N 1
ATOM 1954 C CA . TYR B 1 16 ? 20.989 2.657 52.761 1.00 7.97 14 TYR B CA 1
ATOM 1955 C C . TYR B 1 16 ? 21.839 3.900 52.796 1.00 8.60 14 TYR B C 1
ATOM 1956 O O . TYR B 1 16 ? 21.360 4.979 53.150 1.00 11.52 14 TYR B O 1
ATOM 1965 N N . LEU B 1 17 ? 23.097 3.764 52.402 1.00 11.74 15 LEU B N 1
ATOM 1966 C CA . LEU B 1 17 ? 23.939 4.961 52.396 1.00 6.66 15 LEU B CA 1
ATOM 1967 C C . LEU B 1 17 ? 23.382 5.887 51.322 1.00 7.97 15 LEU B C 1
ATOM 1968 O O . LEU B 1 17 ? 23.167 7.077 51.555 1.00 21.21 15 LEU B O 1
ATOM 1973 N N . GLY B 1 18 ? 23.184 5.325 50.129 1.00 7.34 16 GLY B N 1
ATOM 1974 C CA . GLY B 1 18 ? 22.666 6.076 48.977 1.00 28.57 16 GLY B CA 1
ATOM 1975 C C . GLY B 1 18 ? 21.320 6.730 49.226 1.00 17.66 16 GLY B C 1
ATOM 1976 O O . GLY B 1 18 ? 21.042 7.821 48.735 1.00 3.95 16 GLY B O 1
ATOM 1977 N N . ARG B 1 19 ? 20.500 6.028 50.001 1.00 8.50 17 ARG B N 1
ATOM 1978 C CA . ARG B 1 19 ? 19.173 6.503 50.355 1.00 9.88 17 ARG B CA 1
ATOM 1979 C C . ARG B 1 19 ? 19.219 7.711 51.268 1.00 9.97 17 ARG B C 1
ATOM 1980 O O . ARG B 1 19 ? 18.241 8.457 51.340 1.00 14.95 17 ARG B O 1
ATOM 1988 N N . GLY B 1 20 ? 20.339 7.889 51.970 1.00 1.86 18 GLY B N 1
ATOM 1989 C CA . GLY B 1 20 ? 20.509 9.010 52.878 1.00 15.56 18 GLY B CA 1
ATOM 1990 C C . GLY B 1 20 ? 20.354 8.650 54.359 1.00 26.74 18 GLY B C 1
ATOM 1991 O O . GLY B 1 20 ? 20.145 9.544 55.164 1.00 20.72 18 GLY B O 1
ATOM 1992 N N . LYS B 1 21 ? 20.429 7.369 54.726 1.00 16.35 19 LYS B N 1
ATOM 1993 C CA . LYS B 1 21 ? 20.309 6.955 56.124 1.00 25.18 19 LYS B CA 1
ATOM 1994 C C . LYS B 1 21 ? 21.693 7.392 56.641 1.00 11.82 19 LYS B C 1
ATOM 1995 O O . LYS B 1 21 ? 22.725 7.062 56.057 1.00 7.30 19 LYS B O 1
ATOM 2001 N N . ASP B 1 22 ? 21.730 8.173 57.712 1.00 10.08 20 ASP B N 1
ATOM 2002 C CA . ASP B 1 22 ? 22.972 8.665 58.257 1.00 6.66 20 ASP B CA 1
ATOM 2003 C C . ASP B 1 22 ? 23.283 7.958 59.574 1.00 14.81 20 ASP B C 1
ATOM 2004 O O . ASP B 1 22 ? 22.964 8.477 60.647 1.00 10.22 20 ASP B O 1
ATOM 2009 N N . TYR B 1 23 ? 23.931 6.798 59.482 1.00 13.77 21 TYR B N 1
ATOM 2010 C CA . TYR B 1 23 ? 24.304 5.980 60.642 1.00 16.18 21 TYR B CA 1
ATOM 2011 C C . TYR B 1 23 ? 25.205 6.755 61.617 1.00 40.85 21 TYR B C 1
ATOM 2012 O O . TYR B 1 23 ? 25.093 6.610 62.830 1.00 17.73 21 TYR B O 1
ATOM 2021 N N . ALA B 1 24 ? 26.092 7.599 61.097 1.00 15.69 22 ALA B N 1
ATOM 2022 C CA . ALA B 1 24 ? 26.971 8.364 61.954 1.00 7.97 22 ALA B CA 1
ATOM 2023 C C . ALA B 1 24 ? 26.111 9.294 62.825 1.00 9.65 22 ALA B C 1
ATOM 2024 O O . ALA B 1 24 ? 26.207 9.326 64.056 1.00 8.33 22 ALA B O 1
ATOM 2026 N N . ALA B 1 25 ? 25.224 10.045 62.193 1.00 19.24 23 ALA B N 1
ATOM 2027 C CA . ALA B 1 25 ? 24.344 10.939 62.926 1.00 3.99 23 ALA B CA 1
ATOM 2028 C C . ALA B 1 25 ? 23.428 10.131 63.834 1.00 17.28 23 ALA B C 1
ATOM 2029 O O . ALA B 1 25 ? 23.121 10.489 64.964 1.00 9.70 23 ALA B O 1
ATOM 2031 N N . GLU B 1 26 ? 22.932 9.007 63.356 1.00 17.10 24 GLU B N 1
ATOM 2032 C CA . GLU B 1 26 ? 22.058 8.293 64.262 1.00 12.85 24 GLU B CA 1
ATOM 2033 C C . GLU B 1 26 ? 22.764 7.839 65.545 1.00 2.90 24 GLU B C 1
ATOM 2034 O O . GLU B 1 26 ? 22.250 7.992 66.648 1.00 2.20 24 GLU B O 1
ATOM 2040 N N . ALA B 1 27 ? 23.938 7.245 65.398 1.00 9.70 25 ALA B N 1
ATOM 2041 C CA . ALA B 1 27 ? 24.699 6.731 66.541 1.00 9.84 25 ALA B CA 1
ATOM 2042 C C . ALA B 1 27 ? 25.024 7.909 67.413 1.00 8.78 25 ALA B C 1
ATOM 2043 O O . ALA B 1 27 ? 25.061 7.843 68.651 1.00 8.13 25 ALA B O 1
ATOM 2045 N N . SER B 1 28 ? 25.280 9.008 66.718 1.00 17.21 26 SER B N 1
ATOM 2046 C CA . SER B 1 28 ? 25.613 10.216 67.437 1.00 1.00 26 SER B CA 1
ATOM 2047 C C . SER B 1 28 ? 24.413 10.631 68.275 1.00 1.85 26 SER B C 1
ATOM 2048 O O . SER B 1 28 ? 24.569 11.027 69.443 1.00 10.47 26 SER B O 1
ATOM 2051 N N . ASP B 1 29 ? 23.229 10.604 67.667 1.00 8.02 27 ASP B N 1
ATOM 2052 C CA . ASP B 1 29 ? 22.048 11.006 68.448 1.00 13.02 27 ASP B CA 1
ATOM 2053 C C . ASP B 1 29 ? 21.791 10.040 69.590 1.00 21.94 27 ASP B C 1
ATOM 2054 O O . ASP B 1 29 ? 21.503 10.449 70.693 1.00 4.15 27 ASP B O 1
ATOM 2059 N N . ILE B 1 30 ? 21.904 8.749 69.322 1.00 6.00 28 ILE B N 1
ATOM 2060 C CA . ILE B 1 30 ? 21.662 7.766 70.362 1.00 3.81 28 ILE B CA 1
ATOM 2061 C C . ILE B 1 30 ? 22.683 7.951 71.480 1.00 9.80 28 ILE B C 1
ATOM 2062 O O . ILE B 1 30 ? 22.346 7.833 72.671 1.00 8.72 28 ILE B O 1
ATOM 2067 N N . ALA B 1 31 ? 23.919 8.269 71.087 1.00 4.10 29 ALA B N 1
ATOM 2068 C CA . ALA B 1 31 ? 24.983 8.462 72.063 1.00 1.00 29 ALA B CA 1
ATOM 2069 C C . ALA B 1 31 ? 24.597 9.541 73.073 1.00 9.11 29 ALA B C 1
ATOM 2070 O O . ALA B 1 31 ? 24.775 9.382 74.264 1.00 9.87 29 ALA B O 1
ATOM 2072 N N . ASP B 1 32 ? 24.055 10.653 72.592 1.00 7.67 30 ASP B N 1
ATOM 2073 C CA . ASP B 1 32 ? 23.652 11.716 73.511 1.00 6.93 30 ASP B CA 1
ATOM 2074 C C . ASP B 1 32 ? 22.404 11.383 74.276 1.00 1.05 30 ASP B C 1
ATOM 2075 O O . ASP B 1 32 ? 22.228 11.876 75.406 1.00 13.71 30 ASP B O 1
ATOM 2080 N N . LEU B 1 33 ? 21.538 10.555 73.684 1.00 3.19 31 LEU B N 1
ATOM 2081 C CA . LEU B 1 33 ? 20.301 10.155 74.375 1.00 15.66 31 LEU B CA 1
ATOM 2082 C C . LEU B 1 33 ? 20.734 9.364 75.608 1.00 8.93 31 LEU B C 1
ATOM 2083 O O . LEU B 1 33 ? 20.210 9.532 76.703 1.00 8.48 31 LEU B O 1
ATOM 2088 N N . VAL B 1 34 ? 21.722 8.501 75.407 1.00 20.99 32 VAL B N 1
ATOM 2089 C CA . VAL B 1 34 ? 22.279 7.657 76.479 1.00 8.03 32 VAL B CA 1
ATOM 2090 C C . VAL B 1 34 ? 22.832 8.488 77.648 1.00 4.35 32 VAL B C 1
ATOM 2091 O O . VAL B 1 34 ? 22.593 8.246 78.853 1.00 9.37 32 VAL B O 1
ATOM 2095 N N . ARG B 1 35 ? 23.595 9.490 77.240 1.00 5.79 33 ARG B N 1
ATOM 2096 C CA . ARG B 1 35 ? 24.187 10.374 78.208 1.00 13.34 33 ARG B CA 1
ATOM 2097 C C . ARG B 1 35 ? 23.131 11.173 78.918 1.00 13.82 33 ARG B C 1
ATOM 2098 O O . ARG B 1 35 ? 23.357 11.621 80.042 1.00 14.88 33 ARG B O 1
ATOM 2106 N N . SER B 1 36 ? 21.986 11.378 78.284 1.00 26.01 34 SER B N 1
ATOM 2107 C CA . SER B 1 36 ? 20.970 12.164 78.986 1.00 20.40 34 SER B CA 1
ATOM 2108 C C . SER B 1 36 ? 20.477 11.355 80.176 1.00 20.07 34 SER B C 1
ATOM 2109 O O . SER B 1 36 ? 19.909 11.888 81.118 1.00 8.11 34 SER B O 1
ATOM 2112 N N . ARG B 1 37 ? 20.700 10.053 80.123 1.00 1.99 35 ARG B N 1
ATOM 2113 C CA . ARG B 1 37 ? 20.247 9.173 81.188 1.00 10.46 35 ARG B CA 1
ATOM 2114 C C . ARG B 1 37 ? 21.396 8.651 82.060 1.00 15.24 35 ARG B C 1
ATOM 2115 O O . ARG B 1 37 ? 21.197 8.363 83.243 1.00 13.53 35 ARG B O 1
ATOM 2123 N N . THR B 1 38 ? 22.578 8.521 81.475 1.00 11.00 36 THR B N 1
ATOM 2124 C CA . THR B 1 38 ? 23.769 7.990 82.144 1.00 2.03 36 THR B CA 1
ATOM 2125 C C . THR B 1 38 ? 24.948 8.836 81.668 1.00 1.00 36 THR B C 1
ATOM 2126 O O . THR B 1 38 ? 25.685 8.500 80.743 1.00 15.77 36 THR B O 1
ATOM 2130 N N . PRO B 1 39 ? 25.081 9.969 82.340 1.00 13.06 37 PRO B N 1
ATOM 2131 C CA . PRO B 1 39 ? 26.098 10.965 82.048 1.00 18.80 37 PRO B CA 1
ATOM 2132 C C . PRO B 1 39 ? 27.487 10.418 81.840 1.00 11.84 37 PRO B C 1
ATOM 2133 O O . PRO B 1 39 ? 28.196 10.783 80.907 1.00 16.03 37 PRO B O 1
ATOM 2137 N N . GLU B 1 40 ? 27.894 9.541 82.731 1.00 11.25 38 GLU B N 1
ATOM 2138 C CA . GLU B 1 40 ? 29.229 9.036 82.536 1.00 9.19 38 GLU B CA 1
ATOM 2139 C C . GLU B 1 40 ? 29.315 7.697 81.846 1.00 45.79 38 GLU B C 1
ATOM 2140 O O . GLU B 1 40 ? 30.261 6.969 82.111 1.00 9.65 38 GLU B O 1
ATOM 2146 N N . ALA B 1 41 ? 28.345 7.417 80.973 1.00 24.47 39 ALA B N 1
ATOM 2147 C CA . ALA B 1 41 ? 28.282 6.178 80.201 1.00 11.91 39 ALA B CA 1
ATOM 2148 C C . ALA B 1 41 ? 29.618 5.909 79.544 1.00 12.84 39 ALA B C 1
ATOM 2149 O O . ALA B 1 41 ? 30.159 6.777 78.841 1.00 5.47 39 ALA B O 1
ATOM 2151 N N . SER B 1 42 ? 30.141 4.699 79.746 1.00 9.43 40 SER B N 1
ATOM 2152 C CA . SER B 1 42 ? 31.447 4.378 79.171 1.00 7.68 40 SER B CA 1
ATOM 2153 C C . SER B 1 42 ? 31.600 3.108 78.334 1.00 24.72 40 SER B C 1
ATOM 2154 O O . SER B 1 42 ? 32.682 2.856 77.800 1.00 14.33 40 SER B O 1
ATOM 2157 N N . SER B 1 43 ? 30.541 2.316 78.218 1.00 18.35 41 SER B N 1
ATOM 2158 C CA . SER B 1 43 ? 30.552 1.077 77.438 1.00 27.35 41 SER B CA 1
ATOM 2159 C C . SER B 1 43 ? 29.174 0.954 76.794 1.00 16.64 41 SER B C 1
ATOM 2160 O O . SER B 1 43 ? 28.206 1.533 77.291 1.00 6.00 41 SER B O 1
ATOM 2163 N N . LEU B 1 44 ? 29.083 0.237 75.680 1.00 6.61 42 LEU B N 1
ATOM 2164 C CA . LEU B 1 44 ? 27.810 0.060 74.983 1.00 12.96 42 LEU B CA 1
ATOM 2165 C C . LEU B 1 44 ? 27.781 -1.256 74.202 1.00 13.57 42 LEU B C 1
ATOM 2166 O O . LEU B 1 44 ? 28.744 -1.657 73.538 1.00 8.19 42 LEU B O 1
ATOM 2171 N N . LEU B 1 45 ? 26.646 -1.931 74.263 1.00 3.25 43 LEU B N 1
ATOM 2172 C CA . LEU B 1 45 ? 26.463 -3.178 73.513 1.00 11.74 43 LEU B CA 1
ATOM 2173 C C . LEU B 1 45 ? 25.420 -2.849 72.437 1.00 11.35 43 LEU B C 1
ATOM 2174 O O . LEU B 1 45 ? 24.347 -2.280 72.702 1.00 10.62 43 LEU B O 1
ATOM 2179 N N . ASP B 1 46 ? 25.740 -3.198 71.202 1.00 7.40 44 ASP B N 1
ATOM 2180 C CA . ASP B 1 46 ? 24.821 -2.931 70.108 1.00 9.82 44 ASP B CA 1
ATOM 2181 C C . ASP B 1 46 ? 24.204 -4.285 69.739 1.00 2.75 44 ASP B C 1
ATOM 2182 O O . ASP B 1 46 ? 24.899 -5.110 69.148 1.00 4.55 44 ASP B O 1
ATOM 2187 N N . VAL B 1 47 ? 22.934 -4.502 70.112 1.00 1.00 45 VAL B N 1
ATOM 2188 C CA . VAL B 1 47 ? 22.266 -5.761 69.836 1.00 4.94 45 VAL B CA 1
ATOM 2189 C C . VAL B 1 47 ? 21.659 -5.897 68.456 1.00 5.97 45 VAL B C 1
ATOM 2190 O O . VAL B 1 47 ? 20.837 -5.060 68.129 1.00 8.12 45 VAL B O 1
ATOM 2194 N N . ALA B 1 48 ? 22.067 -6.937 67.705 1.00 1.00 46 ALA B N 1
ATOM 2195 C CA . ALA B 1 48 ? 21.650 -7.267 66.342 1.00 5.27 46 ALA B CA 1
ATOM 2196 C C . ALA B 1 48 ? 22.277 -6.147 65.541 1.00 3.43 46 ALA B C 1
ATOM 2197 O O . ALA B 1 48 ? 21.593 -5.404 64.829 1.00 18.64 46 ALA B O 1
ATOM 2199 N N . CYS B 1 49 ? 23.598 -6.049 65.668 1.00 4.09 47 CYS B N 1
ATOM 2200 C CA . CYS B 1 49 ? 24.351 -4.991 65.000 1.00 3.89 47 CYS B CA 1
ATOM 2201 C C . CYS B 1 49 ? 24.422 -4.984 63.512 1.00 14.95 47 CYS B C 1
ATOM 2202 O O . CYS B 1 49 ? 24.974 -4.052 62.960 1.00 7.11 47 CYS B O 1
ATOM 2205 N N . GLY B 1 50 ? 23.924 -6.014 62.856 1.00 1.00 48 GLY B N 1
ATOM 2206 C CA . GLY B 1 50 ? 24.013 -6.015 61.400 1.00 1.00 48 GLY B CA 1
ATOM 2207 C C . GLY B 1 50 ? 25.468 -6.010 60.910 1.00 11.27 48 GLY B C 1
ATOM 2208 O O . GLY B 1 50 ? 26.310 -6.738 61.396 1.00 8.94 48 GLY B O 1
ATOM 2209 N N . THR B 1 51 ? 25.780 -5.185 59.926 1.00 1.00 49 THR B N 1
ATOM 2210 C CA . THR B 1 51 ? 27.139 -5.161 59.412 1.00 1.34 49 THR B CA 1
ATOM 2211 C C . THR B 1 51 ? 28.010 -4.205 60.201 1.00 6.15 49 THR B C 1
ATOM 2212 O O . THR B 1 51 ? 29.104 -3.854 59.761 1.00 6.70 49 THR B O 1
ATOM 2216 N N . GLY B 1 52 ? 27.520 -3.796 61.367 1.00 3.22 50 GLY B N 1
ATOM 2217 C CA . GLY B 1 52 ? 28.365 -2.920 62.172 1.00 5.90 50 GLY B CA 1
ATOM 2218 C C . GLY B 1 52 ? 28.429 -1.422 61.908 1.00 18.44 50 GLY B C 1
ATOM 2219 O O . GLY B 1 52 ? 29.201 -0.730 62.552 1.00 11.42 50 GLY B O 1
ATOM 2220 N N . THR B 1 53 ? 27.623 -0.878 61.009 1.00 5.93 51 THR B N 1
ATOM 2221 C CA . THR B 1 53 ? 27.680 0.570 60.769 1.00 7.71 51 THR B CA 1
ATOM 2222 C C . THR B 1 53 ? 27.582 1.494 62.002 1.00 8.27 51 THR B C 1
ATOM 2223 O O . THR B 1 53 ? 28.476 2.301 62.239 1.00 8.74 51 THR B O 1
ATOM 2227 N N . HIS B 1 54 ? 26.534 1.357 62.812 1.00 11.12 52 HIS B N 1
ATOM 2228 C CA . HIS B 1 54 ? 26.373 2.145 64.025 1.00 11.13 52 HIS B CA 1
ATOM 2229 C C . HIS B 1 54 ? 27.503 1.791 65.004 1.00 13.47 52 HIS B C 1
ATOM 2230 O O . HIS B 1 54 ? 28.006 2.664 65.716 1.00 8.85 52 HIS B O 1
ATOM 2237 N N . LEU B 1 55 ? 27.884 0.513 65.062 1.00 4.68 53 LEU B N 1
ATOM 2238 C CA . LEU B 1 55 ? 28.925 0.110 66.022 1.00 12.43 53 LEU B CA 1
ATOM 2239 C C . LEU B 1 55 ? 30.261 0.805 65.933 1.00 14.15 53 LEU B C 1
ATOM 2240 O O . LEU B 1 55 ? 30.974 0.974 66.912 1.00 8.76 53 LEU B O 1
ATOM 2245 N N . GLU B 1 56 ? 30.578 1.159 64.707 1.00 2.43 54 GLU B N 1
ATOM 2246 C CA . GLU B 1 56 ? 31.815 1.828 64.366 1.00 10.05 54 GLU B CA 1
ATOM 2247 C C . GLU B 1 56 ? 31.712 3.222 64.933 1.00 10.71 54 GLU B C 1
ATOM 2248 O O . GLU B 1 56 ? 32.668 3.781 65.452 1.00 11.89 54 GLU B O 1
ATOM 2254 N N . HIS B 1 57 ? 30.525 3.788 64.859 1.00 5.00 55 HIS B N 1
ATOM 2255 C CA . HIS B 1 57 ? 30.392 5.115 65.403 1.00 6.03 55 HIS B CA 1
ATOM 2256 C C . HIS B 1 57 ? 30.278 5.097 66.902 1.00 12.62 55 HIS B C 1
ATOM 2257 O O . HIS B 1 57 ? 30.853 5.946 67.582 1.00 17.12 55 HIS B O 1
ATOM 2264 N N . PHE B 1 58 ? 29.558 4.115 67.432 1.00 8.81 56 PHE B N 1
ATOM 2265 C CA . PHE B 1 58 ? 29.436 4.062 68.874 1.00 1.00 56 PHE B CA 1
ATOM 2266 C C . PHE B 1 58 ? 30.782 3.872 69.526 1.00 3.86 56 PHE B C 1
ATOM 2267 O O . PHE B 1 58 ? 31.019 4.280 70.684 1.00 9.93 56 PHE B O 1
ATOM 2275 N N . THR B 1 59 ? 31.652 3.199 68.781 1.00 12.53 57 THR B N 1
ATOM 2276 C CA . THR B 1 59 ? 33.026 2.921 69.224 1.00 20.29 57 THR B CA 1
ATOM 2277 C C . THR B 1 59 ? 33.808 4.245 69.421 1.00 15.89 57 THR B C 1
ATOM 2278 O O . THR B 1 59 ? 34.561 4.464 70.373 1.00 8.39 57 THR B O 1
ATOM 2282 N N . LYS B 1 60 ? 33.629 5.201 68.530 1.00 7.46 58 LYS B N 1
ATOM 2283 C CA . LYS B 1 60 ? 34.345 6.449 68.765 1.00 2.84 58 LYS B CA 1
ATOM 2284 C C . LYS B 1 60 ? 33.528 7.162 69.845 1.00 10.21 58 LYS B C 1
ATOM 2285 O O . LYS B 1 60 ? 33.974 8.052 70.544 1.00 24.37 58 LYS B O 1
ATOM 2291 N N . GLU B 1 61 ? 32.278 6.781 69.990 1.00 14.49 59 GLU B N 1
ATOM 2292 C CA . GLU B 1 61 ? 31.496 7.444 70.993 1.00 10.73 59 GLU B CA 1
ATOM 2293 C C . GLU B 1 61 ? 31.867 7.006 72.392 1.00 14.62 59 GLU B C 1
ATOM 2294 O O . GLU B 1 61 ? 32.068 7.849 73.263 1.00 16.39 59 GLU B O 1
ATOM 2300 N N . PHE B 1 62 ? 31.965 5.700 72.621 1.00 7.94 60 PHE B N 1
ATOM 2301 C CA . PHE B 1 62 ? 32.284 5.255 73.957 1.00 5.01 60 PHE B CA 1
ATOM 2302 C C . PHE B 1 62 ? 33.534 4.425 74.146 1.00 10.89 60 PHE B C 1
ATOM 2303 O O . PHE B 1 62 ? 33.924 4.119 75.281 1.00 18.85 60 PHE B O 1
ATOM 2311 N N . GLY B 1 63 ? 34.165 4.016 73.056 1.00 20.50 61 GLY B N 1
ATOM 2312 C CA . GLY B 1 63 ? 35.384 3.221 73.243 1.00 13.23 61 GLY B CA 1
ATOM 2313 C C . GLY B 1 63 ? 35.216 1.741 73.553 1.00 22.03 61 GLY B C 1
ATOM 2314 O O . GLY B 1 63 ? 35.541 0.900 72.718 1.00 14.27 61 GLY B O 1
ATOM 2315 N N . ASP B 1 64 ? 34.725 1.422 74.748 1.00 7.49 62 ASP B N 1
ATOM 2316 C CA . ASP B 1 64 ? 34.537 0.020 75.136 1.00 15.09 62 ASP B CA 1
ATOM 2317 C C . ASP B 1 64 ? 33.178 -0.409 74.553 1.00 16.57 62 ASP B C 1
ATOM 2318 O O . ASP B 1 64 ? 32.145 -0.097 75.147 1.00 12.94 62 ASP B O 1
ATOM 2323 N N . THR B 1 65 ? 33.152 -1.070 73.387 1.00 26.97 63 THR B N 1
ATOM 2324 C CA . THR B 1 65 ? 31.879 -1.478 72.764 1.00 28.54 63 THR B CA 1
ATOM 2325 C C . THR B 1 65 ? 31.840 -2.921 72.276 1.00 10.32 63 THR B C 1
ATOM 2326 O O . THR B 1 65 ? 32.886 -3.542 72.124 1.00 12.55 63 THR B O 1
ATOM 2330 N N . ALA B 1 66 ? 30.659 -3.474 72.023 1.00 12.87 64 ALA B N 1
ATOM 2331 C CA . ALA B 1 66 ? 30.605 -4.846 71.521 1.00 1.82 64 ALA B CA 1
ATOM 2332 C C . ALA B 1 66 ? 29.322 -4.930 70.730 1.00 6.05 64 ALA B C 1
ATOM 2333 O O . ALA B 1 66 ? 28.420 -4.125 70.912 1.00 7.07 64 ALA B O 1
ATOM 2335 N N . GLY B 1 67 ? 29.254 -5.941 69.878 1.00 11.79 65 GLY B N 1
ATOM 2336 C CA . GLY B 1 67 ? 28.083 -6.162 69.047 1.00 15.48 65 GLY B CA 1
ATOM 2337 C C . GLY B 1 67 ? 27.631 -7.615 69.185 1.00 2.53 65 GLY B C 1
ATOM 2338 O O . GLY B 1 67 ? 28.439 -8.516 69.428 1.00 8.09 65 GLY B O 1
ATOM 2339 N N . LEU B 1 68 ? 26.332 -7.807 69.008 1.00 1.91 66 LEU B N 1
ATOM 2340 C CA . LEU B 1 68 ? 25.776 -9.150 69.078 1.00 5.08 66 LEU B CA 1
ATOM 2341 C C . LEU B 1 68 ? 24.993 -9.388 67.794 1.00 15.33 66 LEU B C 1
ATOM 2342 O O . LEU B 1 68 ? 24.215 -8.539 67.341 1.00 5.21 66 LEU B O 1
ATOM 2347 N N . GLU B 1 69 ? 25.173 -10.547 67.187 1.00 2.41 67 GLU B N 1
ATOM 2348 C CA . GLU B 1 69 ? 24.382 -10.809 65.973 1.00 9.51 67 GLU B CA 1
ATOM 2349 C C . GLU B 1 69 ? 24.035 -12.282 65.914 1.00 29.21 67 GLU B C 1
ATOM 2350 O O . GLU B 1 69 ? 24.840 -13.094 66.344 1.00 1.14 67 GLU B O 1
ATOM 2356 N N . LEU B 1 70 ? 22.851 -12.608 65.397 1.00 7.70 68 LEU B N 1
ATOM 2357 C CA . LEU B 1 70 ? 22.441 -13.997 65.281 1.00 16.16 68 LEU B CA 1
ATOM 2358 C C . LEU B 1 70 ? 22.971 -14.520 63.935 1.00 7.93 68 LEU B C 1
ATOM 2359 O O . LEU B 1 70 ? 23.194 -15.716 63.800 1.00 7.11 68 LEU B O 1
ATOM 2364 N N . SER B 1 71 ? 23.153 -13.629 62.953 1.00 3.12 69 SER B N 1
ATOM 2365 C CA . SER B 1 71 ? 23.623 -13.943 61.605 1.00 6.54 69 SER B CA 1
ATOM 2366 C C . SER B 1 71 ? 25.119 -14.042 61.373 1.00 29.58 69 SER B C 1
ATOM 2367 O O . SER B 1 71 ? 25.796 -13.022 61.494 1.00 11.33 69 SER B O 1
ATOM 2370 N N . GLU B 1 72 ? 25.634 -15.227 61.027 1.00 2.85 70 GLU B N 1
ATOM 2371 C CA . GLU B 1 72 ? 27.071 -15.321 60.768 1.00 10.39 70 GLU B CA 1
ATOM 2372 C C . GLU B 1 72 ? 27.468 -14.409 59.585 1.00 3.69 70 GLU B C 1
ATOM 2373 O O . GLU B 1 72 ? 28.558 -13.820 59.556 1.00 9.96 70 GLU B O 1
ATOM 2379 N N . ASP B 1 73 ? 26.582 -14.303 58.606 1.00 5.01 71 ASP B N 1
ATOM 2380 C CA . ASP B 1 73 ? 26.853 -13.479 57.445 1.00 3.55 71 ASP B CA 1
ATOM 2381 C C . ASP B 1 73 ? 27.003 -12.051 57.912 1.00 15.66 71 ASP B C 1
ATOM 2382 O O . ASP B 1 73 ? 27.978 -11.384 57.567 1.00 7.47 71 ASP B O 1
ATOM 2387 N N . MET B 1 74 ? 26.041 -11.574 58.696 1.00 15.74 72 MET B N 1
ATOM 2388 C CA . MET B 1 74 ? 26.107 -10.201 59.196 1.00 3.68 72 MET B CA 1
ATOM 2389 C C . MET B 1 74 ? 27.444 -10.053 59.909 1.00 26.25 72 MET B C 1
ATOM 2390 O O . MET B 1 74 ? 28.183 -9.085 59.719 1.00 9.10 72 MET B O 1
ATOM 2395 N N . LEU B 1 75 ? 27.779 -11.030 60.734 1.00 4.25 73 LEU B N 1
ATOM 2396 C CA . LEU B 1 75 ? 29.063 -10.945 61.463 1.00 2.91 73 LEU B CA 1
ATOM 2397 C C . LEU B 1 75 ? 30.323 -10.915 60.589 1.00 17.69 73 LEU B C 1
ATOM 2398 O O . LEU B 1 75 ? 31.293 -10.260 60.901 1.00 4.32 73 LEU B O 1
ATOM 2403 N N . THR B 1 76 ? 30.339 -11.638 59.483 1.00 6.72 74 THR B N 1
ATOM 2404 C CA . THR B 1 76 ? 31.510 -11.603 58.631 1.00 4.95 74 THR B CA 1
ATOM 2405 C C . THR B 1 76 ? 31.679 -10.178 58.064 1.00 11.11 74 THR B C 1
ATOM 2406 O O . THR B 1 76 ? 32.789 -9.700 57.897 1.00 15.88 74 THR B O 1
ATOM 2412 N N . HIS B 1 77 ? 30.589 -9.492 57.745 1.00 4.97 75 HIS B N 1
ATOM 2413 C CA . HIS B 1 77 ? 30.670 -8.131 57.218 1.00 4.14 75 HIS B CA 1
ATOM 2414 C C . HIS B 1 77 ? 31.032 -7.153 58.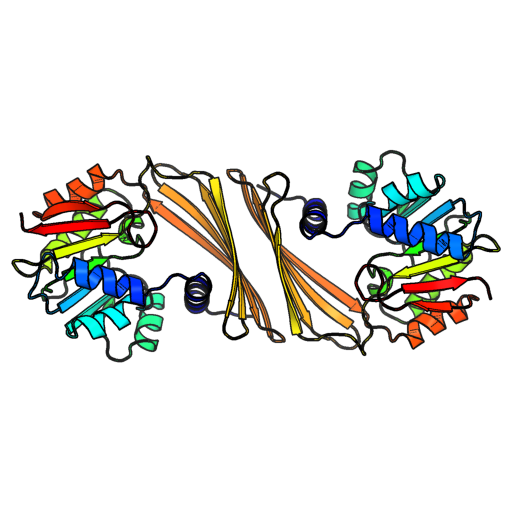349 1.00 11.48 75 HIS B C 1
ATOM 2415 O O . HIS B 1 77 ? 31.821 -6.225 58.180 1.00 11.02 75 HIS B O 1
ATOM 2422 N N . ALA B 1 78 ? 30.489 -7.343 59.540 1.00 9.79 76 ALA B N 1
ATOM 2423 C CA . ALA B 1 78 ? 30.861 -6.418 60.619 1.00 5.40 76 ALA B CA 1
ATOM 2424 C C . ALA B 1 78 ? 32.356 -6.529 60.887 1.00 15.99 76 ALA B C 1
ATOM 2425 O O . ALA B 1 78 ? 33.054 -5.521 61.099 1.00 11.37 76 ALA B O 1
ATOM 2427 N N . ARG B 1 79 ? 32.846 -7.767 60.878 1.00 7.31 77 ARG B N 1
ATOM 2428 C CA . ARG B 1 79 ? 34.267 -8.046 61.109 1.00 8.14 77 ARG B CA 1
ATOM 2429 C C . ARG B 1 79 ? 35.163 -7.443 60.034 1.00 11.37 77 ARG B C 1
ATOM 2430 O O . ARG B 1 79 ? 36.216 -6.878 60.331 1.00 9.39 77 ARG B O 1
ATOM 2438 N N . LYS B 1 80 ? 34.736 -7.580 58.789 1.00 11.13 78 LYS B N 1
ATOM 2439 C CA . LYS B 1 80 ? 35.482 -7.013 57.671 1.00 13.96 78 LYS B CA 1
ATOM 2440 C C . LYS B 1 80 ? 35.530 -5.489 57.941 1.00 12.94 78 LYS B C 1
ATOM 2441 O O . LYS B 1 80 ? 36.578 -4.871 57.799 1.00 9.08 78 LYS B O 1
ATOM 2447 N N . ARG B 1 81 ? 34.404 -4.862 58.304 1.00 8.66 79 ARG B N 1
ATOM 2448 C CA . ARG B 1 81 ? 34.335 -3.417 58.589 1.00 11.23 79 ARG B CA 1
ATOM 2449 C C . ARG B 1 81 ? 35.180 -3.005 59.814 1.00 24.44 79 ARG B C 1
ATOM 2450 O O . ARG B 1 81 ? 35.851 -1.978 59.804 1.00 10.78 79 ARG B O 1
ATOM 2458 N N . LEU B 1 82 ? 35.123 -3.810 60.873 1.00 3.24 80 LEU B N 1
ATOM 2459 C CA . LEU B 1 82 ? 35.818 -3.570 62.143 1.00 1.00 80 LEU B CA 1
ATOM 2460 C C . LEU B 1 82 ? 36.602 -4.787 62.608 1.00 7.34 80 LEU B C 1
ATOM 2461 O O . LEU B 1 82 ? 36.115 -5.578 63.431 1.00 11.33 80 LEU B O 1
ATOM 2466 N N . PRO B 1 83 ? 37.818 -4.946 62.080 1.00 19.18 81 PRO B N 1
ATOM 2467 C CA . PRO B 1 83 ? 38.640 -6.097 62.457 1.00 13.96 81 P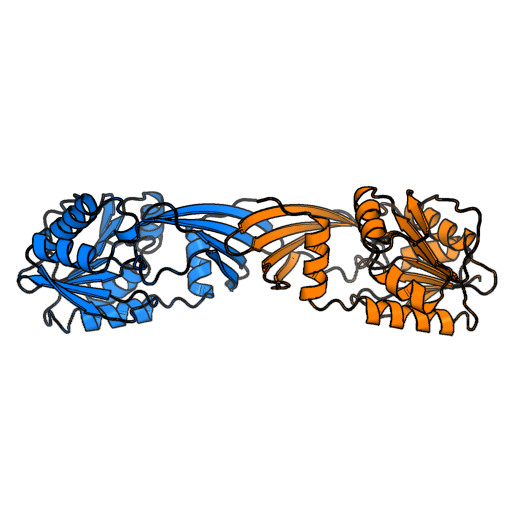RO B CA 1
ATOM 2468 C C . PRO B 1 83 ? 38.924 -6.175 63.956 1.00 8.23 81 PRO B C 1
ATOM 2469 O O . PRO B 1 83 ? 39.197 -7.236 64.485 1.00 9.68 81 PRO B O 1
ATOM 2473 N N . ASP B 1 84 ? 38.835 -5.051 64.656 1.00 3.98 82 ASP B N 1
ATOM 2474 C CA . ASP B 1 84 ? 39.110 -5.069 66.082 1.00 8.56 82 ASP B CA 1
ATOM 2475 C C . ASP B 1 84 ? 37.906 -4.903 66.998 1.00 8.99 82 ASP B C 1
ATOM 2476 O O . ASP B 1 84 ? 38.047 -4.704 68.204 1.00 6.78 82 ASP B O 1
ATOM 2481 N N . ALA B 1 85 ? 36.713 -4.970 66.432 1.00 4.18 83 ALA B N 1
ATOM 2482 C CA . ALA B 1 85 ? 35.528 -4.830 67.265 1.00 1.00 83 ALA B CA 1
ATOM 2483 C C . ALA B 1 85 ? 35.390 -6.175 67.974 1.00 11.99 83 ALA B C 1
ATOM 2484 O O . ALA B 1 85 ? 35.876 -7.204 67.481 1.00 4.02 83 ALA B O 1
ATOM 2486 N N . THR B 1 86 ? 34.708 -6.138 69.115 1.00 12.01 84 THR B N 1
ATOM 2487 C CA . THR B 1 86 ? 34.425 -7.331 69.917 1.00 33.65 84 THR B CA 1
ATOM 2488 C C . THR B 1 86 ? 33.046 -7.758 69.427 1.00 25.60 84 THR B C 1
ATOM 2489 O O . THR B 1 86 ? 32.030 -7.099 69.645 1.00 7.26 84 THR B O 1
ATOM 2493 N N . LEU B 1 87 ? 33.007 -8.873 68.729 1.00 3.08 85 LEU B N 1
ATOM 2494 C CA . LEU B 1 87 ? 31.767 -9.325 68.175 1.00 7.40 85 LEU B CA 1
ATOM 2495 C C . LEU B 1 87 ? 31.300 -10.654 68.713 1.00 12.33 85 LEU B C 1
ATOM 2496 O O . LEU B 1 87 ? 32.116 -11.554 68.931 1.00 12.62 85 LEU B O 1
ATOM 2501 N N . HIS B 1 88 ? 29.985 -10.765 68.912 1.00 7.47 86 HIS B N 1
ATOM 2502 C CA . HIS B 1 88 ? 29.412 -12.002 69.416 1.00 14.83 86 HIS B CA 1
ATOM 2503 C C . HIS B 1 88 ? 28.321 -12.586 68.526 1.00 3.59 86 HIS B C 1
ATOM 2504 O O . HIS B 1 88 ? 27.489 -11.870 67.983 1.00 13.43 86 HIS B O 1
ATOM 2511 N N . GLN B 1 89 ? 28.314 -13.908 68.432 1.00 5.62 87 GLN B N 1
ATOM 2512 C CA . GLN B 1 89 ? 27.317 -14.594 67.643 1.00 11.60 87 GLN B CA 1
ATOM 2513 C C . GLN B 1 89 ? 26.274 -15.082 68.645 1.00 9.48 87 GLN B C 1
ATOM 2514 O O . GLN B 1 89 ? 26.616 -15.557 69.728 1.00 11.31 87 GLN B O 1
ATOM 2520 N N . 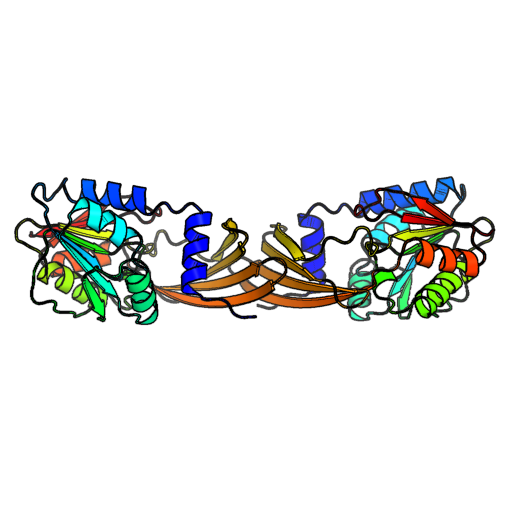GLY B 1 90 ? 24.991 -14.952 68.318 1.00 9.68 88 GLY B N 1
ATOM 2521 C CA . GLY B 1 90 ? 24.011 -15.413 69.290 1.00 10.59 88 GLY B CA 1
ATOM 2522 C C . GLY B 1 90 ? 22.693 -14.680 69.145 1.00 13.63 88 GLY B C 1
ATOM 2523 O O . GLY B 1 90 ? 22.565 -13.818 68.266 1.00 12.41 88 GLY B O 1
ATOM 2524 N N . ASP B 1 91 ? 21.760 -15.053 70.029 1.00 9.19 89 ASP B N 1
ATOM 2525 C CA . ASP B 1 91 ? 20.376 -14.579 70.132 1.00 13.79 89 ASP B CA 1
ATOM 2526 C C . ASP B 1 91 ? 20.061 -13.537 71.194 1.00 11.15 89 ASP B C 1
ATOM 2527 O O . ASP B 1 91 ? 20.291 -13.749 72.404 1.00 7.61 89 ASP B O 1
ATOM 2532 N N . MET B 1 92 ? 19.517 -12.410 70.745 1.00 10.79 90 MET B N 1
ATOM 2533 C CA . MET B 1 92 ? 19.192 -11.366 71.724 1.00 12.79 90 MET B CA 1
ATOM 2534 C C . MET B 1 92 ? 18.168 -11.885 72.743 1.00 12.76 90 MET B C 1
ATOM 2535 O O . MET B 1 92 ? 17.950 -11.272 73.784 1.00 12.93 90 MET B O 1
ATOM 2540 N N . ARG B 1 93 ? 17.527 -13.020 72.461 1.00 5.39 91 ARG B N 1
ATOM 2541 C CA . ARG B 1 93 ? 16.545 -13.499 73.424 1.00 4.82 91 ARG B CA 1
ATOM 2542 C C . ARG B 1 93 ? 17.198 -14.023 74.684 1.00 16.63 91 ARG B C 1
ATOM 2543 O O . ARG B 1 93 ? 16.672 -13.840 75.799 1.00 11.44 91 ARG B O 1
ATOM 2551 N N . ASP B 1 94 ? 18.353 -14.665 74.513 1.00 7.97 92 ASP B N 1
ATOM 2552 C CA . ASP B 1 94 ? 18.998 -15.254 75.671 1.00 6.74 92 ASP B CA 1
ATOM 2553 C C . ASP B 1 94 ? 20.505 -15.310 75.703 1.00 8.61 92 ASP B C 1
ATOM 2554 O O . ASP B 1 94 ? 21.068 -16.201 76.331 1.00 11.17 92 ASP B O 1
ATOM 2559 N N . PHE B 1 95 ? 21.185 -14.373 75.082 1.00 10.86 93 PHE B N 1
ATOM 2560 C CA . PHE B 1 95 ? 22.644 -14.418 75.124 1.00 10.69 93 PHE B CA 1
ATOM 2561 C C . PHE B 1 95 ? 23.148 -14.077 76.537 1.00 8.93 93 PHE B C 1
ATOM 2562 O O . PHE B 1 95 ? 22.412 -13.462 77.320 1.00 12.96 93 PHE B O 1
ATOM 2570 N N . ARG B 1 96 ? 24.380 -14.453 76.889 1.00 12.36 94 ARG B N 1
ATOM 2571 C CA . ARG B 1 96 ? 24.917 -14.145 78.218 1.00 21.08 94 ARG B CA 1
ATOM 2572 C C . ARG B 1 96 ? 26.343 -13.761 77.952 1.00 12.58 94 ARG B C 1
ATOM 2573 O O . ARG B 1 96 ? 27.098 -14.651 77.613 1.00 19.49 94 ARG B O 1
ATOM 2581 N N . LEU B 1 97 ? 26.721 -12.486 78.036 1.00 21.21 95 LEU B N 1
ATOM 2582 C CA . LEU B 1 97 ? 28.109 -12.123 77.730 1.00 10.80 95 LEU B CA 1
ATOM 2583 C C . LEU B 1 97 ? 28.999 -12.119 78.934 1.00 6.96 95 LEU B C 1
ATOM 2584 O O . LEU B 1 97 ? 30.192 -11.851 78.816 1.00 11.08 95 LEU B O 1
ATOM 2589 N N . GLY B 1 98 ? 28.428 -12.392 80.095 1.00 2.95 96 GLY B N 1
ATOM 2590 C CA . GLY B 1 98 ? 29.277 -12.402 81.271 1.00 11.76 96 GLY B CA 1
ATOM 2591 C C . GLY B 1 98 ? 29.900 -11.064 81.632 1.00 99.75 96 GLY B C 1
ATOM 2592 O O . GLY B 1 98 ? 30.943 -11.006 82.271 1.00 29.00 96 GLY B O 1
ATOM 2593 N N . ARG B 1 99 ? 29.254 -9.983 81.223 1.00 13.57 97 ARG B N 1
ATOM 2594 C CA . ARG B 1 99 ? 29.749 -8.641 81.499 1.00 8.53 97 ARG B CA 1
ATOM 2595 C C . ARG B 1 99 ? 28.612 -7.611 81.421 1.00 6.03 97 ARG B C 1
ATOM 2596 O O . ARG B 1 99 ? 27.521 -7.932 80.976 1.00 9.18 97 ARG B O 1
ATOM 2604 N N . LYS B 1 100 ? 28.875 -6.380 81.850 1.00 23.80 98 LYS B N 1
ATOM 2605 C CA . LYS B 1 100 ? 27.874 -5.320 81.822 1.00 9.40 98 LYS B CA 1
ATOM 2606 C C . LYS B 1 100 ? 28.350 -4.144 80.997 1.00 13.86 98 LYS B C 1
ATOM 2607 O O . LYS B 1 100 ? 29.548 -3.999 80.738 1.00 13.01 98 LYS B O 1
ATOM 2613 N N . PHE B 1 101 ? 27.390 -3.314 80.595 1.00 2.75 99 PHE B N 1
ATOM 2614 C CA . PHE B 1 101 ? 27.691 -2.158 79.773 1.00 4.33 99 PHE B CA 1
ATOM 2615 C C . PHE B 1 101 ? 26.870 -1.053 80.365 1.00 12.64 99 PHE B C 1
ATOM 2616 O O . PHE B 1 101 ? 25.851 -1.330 80.992 1.00 14.39 99 PHE B O 1
ATOM 2624 N N . SER B 1 102 ? 27.313 0.178 80.139 1.00 11.37 100 SER B N 1
ATOM 2625 C CA . SER B 1 102 ? 26.589 1.343 80.625 1.00 5.37 100 SER B CA 1
ATOM 2626 C C . SER B 1 102 ? 25.306 1.468 79.777 1.00 22.49 100 SER B C 1
ATOM 2627 O O . SER B 1 102 ? 24.310 1.970 80.265 1.00 10.24 100 SER B O 1
ATOM 2630 N N . ALA B 1 103 ? 25.333 1.030 78.512 1.00 4.20 101 ALA B N 1
ATOM 2631 C CA . ALA B 1 103 ? 24.188 1.072 77.595 1.00 11.43 101 ALA B CA 1
ATOM 2632 C C . ALA B 1 103 ? 24.079 -0.176 76.735 1.00 13.38 101 ALA B C 1
ATOM 2633 O O . ALA B 1 103 ? 25.104 -0.715 76.273 1.00 10.19 101 ALA B O 1
ATOM 2635 N N . VAL B 1 104 ? 22.826 -0.587 76.516 1.00 2.33 102 VAL B N 1
ATOM 2636 C CA . VAL B 1 104 ? 22.531 -1.745 75.685 1.00 20.81 102 VAL B CA 1
ATOM 2637 C C . VAL B 1 104 ? 21.495 -1.160 74.736 1.00 24.98 102 VAL B C 1
ATOM 2638 O O . VAL B 1 104 ? 20.412 -0.723 75.159 1.00 10.83 102 VAL B O 1
ATOM 2642 N N . VAL B 1 105 ? 21.844 -1.151 73.451 1.00 9.84 103 VAL B N 1
ATOM 2643 C CA . VAL B 1 105 ? 20.966 -0.611 72.403 1.00 10.36 103 VAL B CA 1
ATOM 2644 C C . VAL B 1 105 ? 20.676 -1.614 71.281 1.00 15.82 103 VAL B C 1
ATOM 2645 O O . VAL B 1 105 ? 21.504 -2.473 70.957 1.00 6.90 103 VAL B O 1
ATOM 2649 N N . SER B 1 106 ? 19.500 -1.475 70.672 1.00 5.09 104 SER B N 1
ATOM 2650 C CA . SER B 1 106 ? 19.106 -2.345 69.576 1.00 5.06 104 SER B CA 1
ATOM 2651 C C . SER B 1 106 ? 18.476 -1.446 68.525 1.00 5.77 104 SER B C 1
ATOM 2652 O O . SER B 1 106 ? 17.352 -0.990 68.695 1.00 8.05 104 SER B O 1
ATOM 2655 N N . MET B 1 107 ? 19.198 -1.172 67.444 1.00 7.54 105 MET B N 1
ATOM 2656 C CA . MET B 1 107 ? 18.653 -0.284 66.416 1.00 1.95 105 MET B CA 1
ATOM 2657 C C . MET B 1 107 ? 18.000 -0.834 65.182 1.00 4.16 105 MET B C 1
ATOM 2658 O O . MET B 1 107 ? 18.215 -1.991 64.824 1.00 8.55 105 MET B O 1
ATOM 2663 N N . PHE B 1 108 ? 17.242 0.047 64.523 1.00 4.44 106 PHE B N 1
ATOM 2664 C CA . PHE B 1 108 ? 16.592 -0.273 63.257 1.00 10.02 106 PHE B CA 1
ATOM 2665 C C . PHE B 1 108 ? 15.586 -1.409 63.228 1.00 8.06 106 PHE B C 1
ATOM 2666 O O . PHE B 1 108 ? 15.577 -2.298 62.353 1.00 11.50 106 PHE B O 1
ATOM 2674 N N . SER B 1 109 ? 14.733 -1.365 64.235 1.00 14.30 107 SER B N 1
ATOM 2675 C CA . SER B 1 109 ? 13.662 -2.315 64.360 1.00 6.51 107 SER B CA 1
ATOM 2676 C C . SER B 1 109 ? 13.943 -3.797 64.491 1.00 11.43 107 SER B C 1
ATOM 2677 O O . SER B 1 109 ? 13.045 -4.608 64.291 1.00 10.23 107 SER B O 1
ATOM 2680 N N . SER B 1 110 ? 15.175 -4.128 64.856 1.00 1.00 108 SER B N 1
ATOM 2681 C CA . SER B 1 110 ? 15.640 -5.486 65.068 1.00 15.94 108 SER B CA 1
ATOM 2682 C C . SER B 1 110 ? 14.745 -6.346 65.963 1.00 11.19 108 SER B C 1
ATOM 2683 O O . SER B 1 110 ? 14.493 -7.500 65.691 1.00 3.98 108 SER B O 1
ATOM 2686 N N . VAL B 1 111 ? 14.268 -5.811 67.075 1.00 5.91 109 VAL B N 1
ATOM 2687 C CA . VAL B 1 111 ? 13.432 -6.610 67.959 1.00 7.46 109 VAL B CA 1
ATOM 2688 C C . VAL B 1 111 ? 12.125 -7.011 67.280 1.00 22.86 109 VAL B C 1
ATOM 2689 O O . VAL B 1 111 ? 11.401 -7.840 67.827 1.00 15.03 109 VAL B O 1
ATOM 2693 N N . GLY B 1 112 ? 11.814 -6.422 66.123 1.00 6.36 110 GLY B N 1
ATOM 2694 C CA . GLY B 1 112 ? 10.568 -6.766 65.407 1.00 1.75 110 GLY B CA 1
ATOM 2695 C C . GLY B 1 112 ? 10.627 -8.220 64.898 1.00 8.76 110 GLY B C 1
ATOM 2696 O O . GLY B 1 112 ? 9.620 -8.855 64.564 1.00 15.43 110 GLY B O 1
ATOM 2697 N N . TYR B 1 113 ? 11.826 -8.772 64.813 1.00 6.09 111 TYR B N 1
ATOM 2698 C CA . TYR B 1 113 ? 11.987 -10.139 64.325 1.00 6.74 111 TYR B CA 1
ATOM 2699 C C . TYR B 1 113 ? 11.670 -11.204 65.381 1.00 14.69 111 TYR B C 1
ATOM 2700 O O . TYR B 1 113 ? 11.766 -12.415 65.148 1.00 29.98 111 TYR B O 1
ATOM 2709 N N . LEU B 1 114 ? 11.297 -10.731 66.563 1.00 13.07 112 LEU B N 1
ATOM 2710 C CA . LEU B 1 114 ? 10.969 -11.627 67.661 1.00 16.01 112 LEU B CA 1
ATOM 2711 C C . LEU B 1 114 ? 9.506 -11.876 67.356 1.00 10.17 112 LEU B C 1
ATOM 2712 O O . LEU B 1 114 ? 8.771 -11.001 66.909 1.00 13.77 112 LEU B O 1
ATOM 2717 N N . LYS B 1 115 ? 9.090 -13.106 67.581 1.00 8.79 113 LYS B N 1
ATOM 2718 C CA . LYS B 1 115 ? 7.716 -13.428 67.288 1.00 21.19 113 LYS B CA 1
ATOM 2719 C C . LYS B 1 115 ? 6.648 -13.310 68.372 1.00 15.45 113 LYS B C 1
ATOM 2720 O O . LYS B 1 115 ? 5.459 -13.196 68.066 1.00 17.18 113 LYS B O 1
ATOM 2726 N N . THR B 1 116 ? 7.000 -13.357 69.646 1.00 5.49 114 THR B N 1
ATOM 2727 C CA . THR B 1 116 ? 5.905 -13.243 70.615 1.00 11.52 114 THR B CA 1
ATOM 2728 C C . THR B 1 116 ? 6.349 -12.296 71.724 1.00 4.50 114 THR B C 1
ATOM 2729 O O . THR B 1 116 ? 7.529 -11.953 71.822 1.00 9.53 114 THR B O 1
ATOM 2733 N N . THR B 1 117 ? 5.419 -11.896 72.586 1.00 7.18 115 THR B N 1
ATOM 2734 C CA . THR B 1 117 ? 5.703 -10.979 73.683 1.00 5.85 115 THR B CA 1
ATOM 2735 C C . THR B 1 117 ? 6.581 -11.722 74.671 1.00 30.58 115 THR B C 1
ATOM 2736 O O . THR B 1 117 ? 7.314 -11.124 75.472 1.00 22.49 115 THR B O 1
ATOM 2740 N N . GLU B 1 118 ? 6.513 -13.046 74.598 1.00 14.86 116 GLU B N 1
ATOM 2741 C CA . GLU B 1 118 ? 7.350 -13.818 75.508 1.00 8.98 116 GLU B CA 1
ATOM 2742 C C . GLU B 1 118 ? 8.812 -13.643 75.053 1.00 8.15 116 GLU B C 1
ATOM 2743 O O . GLU B 1 118 ? 9.725 -13.458 75.857 1.00 13.52 116 GLU B O 1
ATOM 2749 N N . GLU B 1 119 ? 9.058 -13.714 73.755 1.00 5.45 117 GLU B N 1
ATOM 2750 C CA . GLU B 1 119 ? 10.437 -13.554 73.278 1.00 1.00 117 GLU B CA 1
ATOM 2751 C C . GLU B 1 119 ? 10.875 -12.116 73.528 1.00 11.96 117 GLU B C 1
ATOM 2752 O O . GLU B 1 119 ? 11.971 -11.864 74.052 1.00 18.56 117 GLU B O 1
ATOM 2758 N N . LEU B 1 120 ? 10.006 -11.172 73.163 1.00 6.61 118 LEU B N 1
ATOM 2759 C CA . LEU B 1 120 ? 10.323 -9.753 73.369 1.00 13.27 118 LEU B CA 1
ATOM 2760 C C . LEU B 1 120 ? 10.666 -9.575 74.857 1.00 19.69 118 LEU B C 1
ATOM 2761 O O . LEU B 1 120 ? 11.609 -8.884 75.212 1.00 9.71 118 LEU B O 1
ATOM 2766 N N . GLY B 1 121 ? 9.926 -10.207 75.765 1.00 11.38 119 GLY B N 1
ATOM 2767 C CA . GLY B 1 121 ? 10.252 -10.048 77.197 1.00 14.98 119 GLY B CA 1
ATOM 2768 C C . GLY B 1 121 ? 11.604 -10.625 77.616 1.00 11.56 119 GLY B C 1
ATOM 2769 O O . GLY B 1 121 ? 12.334 -10.015 78.397 1.00 18.21 119 GLY B O 1
ATOM 2770 N N . ALA B 1 122 ? 11.918 -11.810 77.094 1.00 14.57 120 ALA B N 1
ATOM 2771 C CA . ALA B 1 122 ? 13.167 -12.509 77.344 1.00 5.29 120 ALA B CA 1
ATOM 2772 C C . ALA B 1 122 ? 14.302 -11.647 76.765 1.00 6.00 120 ALA B C 1
ATOM 2773 O O . ALA B 1 122 ? 15.363 -11.523 77.369 1.00 10.60 120 ALA B O 1
ATOM 2775 N N . ALA B 1 123 ? 14.092 -11.061 75.584 1.00 4.68 121 ALA B N 1
ATOM 2776 C CA . ALA B 1 123 ? 15.156 -10.232 74.988 1.00 10.69 121 ALA B CA 1
ATOM 2777 C C . ALA B 1 123 ? 15.417 -9.014 75.868 1.00 16.41 121 ALA B C 1
ATOM 2778 O O . ALA B 1 123 ? 16.571 -8.721 76.227 1.00 11.94 121 ALA B O 1
ATOM 2780 N N . VAL B 1 124 ? 14.324 -8.341 76.219 1.00 12.74 122 VAL B N 1
ATOM 2781 C CA . VAL B 1 124 ? 14.420 -7.172 77.058 1.00 2.03 122 VAL B CA 1
ATOM 2782 C C . VAL B 1 124 ? 15.035 -7.517 78.416 1.00 13.09 122 VAL B C 1
ATOM 2783 O O . VAL B 1 124 ? 15.921 -6.794 78.886 1.00 7.54 122 VAL B O 1
ATOM 2787 N N . ALA B 1 125 ? 14.600 -8.606 79.048 1.00 2.84 123 ALA B N 1
ATOM 2788 C CA . ALA B 1 125 ? 15.222 -8.980 80.329 1.00 14.62 123 ALA B CA 1
ATOM 2789 C C . ALA B 1 125 ? 16.737 -9.155 80.117 1.00 4.80 123 ALA B C 1
ATOM 2790 O O . ALA B 1 125 ? 17.557 -8.737 80.948 1.00 11.46 123 ALA B O 1
ATOM 2792 N N . SER B 1 126 ? 17.115 -9.746 78.988 1.00 6.72 124 SER B N 1
ATOM 2793 C CA . SER B 1 126 ? 18.534 -9.951 78.675 1.00 3.96 124 SER B CA 1
ATOM 2794 C C . SER B 1 126 ? 19.287 -8.619 78.587 1.00 5.78 124 SER B C 1
ATOM 2795 O O . SER B 1 126 ? 20.443 -8.468 79.013 1.00 10.18 124 SER B O 1
ATOM 2798 N N . PHE B 1 127 ? 18.645 -7.630 77.983 1.00 11.20 125 PHE B N 1
ATOM 2799 C CA . PHE B 1 127 ? 19.355 -6.378 77.869 1.00 1.96 125 PHE B CA 1
ATOM 2800 C C . PHE B 1 127 ? 19.541 -5.927 79.297 1.00 9.32 125 PHE B C 1
ATOM 2801 O O . PHE B 1 127 ? 20.619 -5.485 79.665 1.00 8.81 125 PHE B O 1
ATOM 2809 N N . ALA B 1 128 ? 18.470 -6.023 80.080 1.00 9.79 126 ALA B N 1
ATOM 2810 C CA . ALA B 1 128 ? 18.532 -5.552 81.440 1.00 9.21 126 ALA B CA 1
ATOM 2811 C C . ALA B 1 128 ? 19.609 -6.219 82.240 1.00 27.25 126 ALA B C 1
ATOM 2812 O O . ALA B 1 128 ? 20.340 -5.597 82.993 1.00 11.59 126 ALA B O 1
ATOM 2814 N N . GLU B 1 129 ? 19.687 -7.520 82.068 1.00 6.52 127 GLU B N 1
ATOM 2815 C CA . GLU B 1 129 ? 20.674 -8.266 82.791 1.00 10.74 127 GLU B CA 1
ATOM 2816 C C . GLU B 1 129 ? 22.083 -7.867 82.372 1.00 13.33 127 GLU B C 1
ATOM 2817 O O . GLU B 1 129 ? 23.000 -8.234 83.070 1.00 11.10 127 GLU B O 1
ATOM 2823 N N . HIS B 1 130 ? 22.281 -7.149 81.263 1.00 7.49 128 HIS B N 1
ATOM 2824 C CA . HIS B 1 130 ? 23.644 -6.785 80.844 1.00 2.10 128 HIS B CA 1
ATOM 2825 C C . HIS B 1 130 ? 23.932 -5.331 81.140 1.00 20.53 128 HIS B C 1
ATOM 2826 O O . HIS B 1 130 ? 24.937 -4.803 80.675 1.00 20.96 128 HIS B O 1
ATOM 2833 N N . LEU B 1 131 ? 23.032 -4.700 81.895 1.00 14.39 129 LEU B N 1
ATOM 2834 C CA . LEU B 1 131 ? 23.149 -3.281 82.213 1.00 20.23 129 LEU B CA 1
ATOM 2835 C C . LEU B 1 131 ? 23.862 -2.951 83.498 1.00 11.60 129 LEU B C 1
ATOM 2836 O O . LEU B 1 131 ? 23.559 -3.590 84.507 1.00 16.23 129 LEU B O 1
ATOM 2841 N N . GLU B 1 132 ? 24.781 -1.984 83.483 1.00 14.87 130 GLU B N 1
ATOM 2842 C CA . GLU B 1 132 ? 25.495 -1.582 84.712 1.00 8.84 130 GLU B CA 1
ATOM 2843 C C . GLU B 1 132 ? 24.462 -0.812 85.533 1.00 15.87 130 GLU B C 1
ATOM 2844 O O . GLU B 1 132 ? 23.407 -0.422 85.020 1.00 8.75 130 GLU B O 1
ATOM 2850 N N . PRO B 1 133 ? 24.754 -0.573 86.805 1.00 7.71 131 PRO B N 1
ATOM 2851 C CA . PRO B 1 133 ? 23.821 0.190 87.621 1.00 19.61 131 PRO B CA 1
ATOM 2852 C C . PRO B 1 133 ? 23.913 1.593 86.998 1.00 12.56 131 PRO B C 1
ATOM 2853 O O . PRO B 1 133 ? 24.980 1.975 86.485 1.00 17.16 131 PRO B O 1
ATOM 2857 N N . GLY B 1 134 ? 22.799 2.328 87.030 1.00 9.75 132 GLY B N 1
ATOM 2858 C CA . GLY B 1 134 ? 22.640 3.684 86.494 1.00 6.71 132 GLY B CA 1
ATOM 2859 C C . GLY B 1 134 ? 22.726 3.681 84.953 1.00 8.32 132 GLY B C 1
ATOM 2860 O O . GLY B 1 134 ? 22.949 4.718 84.338 1.00 8.99 132 GLY B O 1
ATOM 2861 N N . GLY B 1 135 ? 22.575 2.502 84.345 1.00 17.58 133 GLY B N 1
ATOM 2862 C CA . GLY B 1 135 ? 22.658 2.347 82.893 1.00 5.66 133 GLY B CA 1
ATOM 2863 C C . GLY B 1 135 ? 21.372 2.660 82.143 1.00 9.57 133 GLY B C 1
ATOM 2864 O O . GLY B 1 135 ? 20.379 3.109 82.732 1.00 6.63 133 GLY B O 1
ATOM 2865 N N . VAL B 1 136 ? 21.359 2.433 80.833 1.00 9.15 134 VAL B N 1
ATOM 2866 C CA . VAL B 1 136 ? 20.130 2.740 80.090 1.00 8.42 134 VAL B CA 1
ATOM 2867 C C . VAL B 1 136 ? 20.024 1.830 78.881 1.00 9.84 134 VAL B C 1
ATOM 2868 O O . VAL B 1 136 ? 21.027 1.438 78.273 1.00 13.53 134 VAL B O 1
ATOM 2872 N N . VAL B 1 137 ? 18.794 1.477 78.555 1.00 12.04 135 VAL B N 1
ATOM 2873 C CA . VAL B 1 137 ? 18.557 0.611 77.414 1.00 9.72 135 VAL B CA 1
ATOM 2874 C C . VAL B 1 137 ? 17.811 1.471 76.403 1.00 2.35 135 VAL B C 1
ATOM 2875 O O . VAL B 1 137 ? 16.951 2.277 76.771 1.00 12.12 135 VAL B O 1
ATOM 2879 N N . VAL B 1 138 ? 18.138 1.288 75.130 1.00 7.81 136 VAL B N 1
ATOM 2880 C CA . VAL B 1 138 ? 17.479 2.020 74.055 1.00 7.80 136 VAL B CA 1
ATOM 2881 C C . VAL B 1 138 ? 17.128 1.035 72.948 1.00 15.90 136 VAL B C 1
ATOM 2882 O O . VAL B 1 138 ? 18.007 0.368 72.385 1.00 4.19 136 VAL B O 1
ATOM 2886 N N . VAL B 1 139 ? 15.835 0.978 72.654 1.00 4.53 137 VAL B N 1
ATOM 2887 C CA . VAL B 1 139 ? 15.304 0.091 71.625 1.00 8.00 137 VAL B CA 1
ATOM 2888 C C . VAL B 1 139 ? 14.549 0.833 70.541 1.00 15.63 137 VAL B C 1
ATOM 2889 O O . VAL B 1 139 ? 13.600 1.539 70.857 1.00 10.52 137 VAL B O 1
ATOM 2893 N N . GLU B 1 140 ? 14.976 0.670 69.286 1.00 5.99 138 GLU B N 1
ATOM 2894 C CA . GLU B 1 140 ? 14.294 1.303 68.157 1.00 4.20 138 GLU B CA 1
ATOM 2895 C C . GLU B 1 140 ? 13.359 0.185 67.701 1.00 9.91 138 GLU B C 1
ATOM 2896 O O . GLU B 1 140 ? 13.801 -0.854 67.225 1.00 8.10 138 GLU B O 1
ATOM 2902 N N . PRO B 1 141 ? 12.065 0.379 67.904 1.00 15.04 139 PRO B N 1
ATOM 2903 C CA . PRO B 1 141 ? 11.119 -0.680 67.560 1.00 2.18 139 PRO B CA 1
ATOM 2904 C C . PRO B 1 141 ? 10.663 -0.668 66.128 1.00 9.11 139 PRO B C 1
ATOM 2905 O O . PRO B 1 141 ? 11.020 0.220 65.360 1.00 6.27 139 PRO B O 1
ATOM 2909 N N . TRP B 1 142 ? 9.844 -1.658 65.808 1.00 3.88 140 TRP B N 1
ATOM 2910 C CA . TRP B 1 142 ? 9.242 -1.717 64.488 1.00 1.00 140 TRP B CA 1
ATOM 2911 C C . TRP B 1 142 ? 7.916 -0.926 64.700 1.00 2.66 140 TRP B C 1
ATOM 2912 O O . TRP B 1 142 ? 7.559 -0.509 65.820 1.00 2.11 140 TRP B O 1
ATOM 2923 N N . TRP B 1 143 ? 7.156 -0.696 63.637 1.00 2.29 141 TRP B N 1
ATOM 2924 C CA . TRP B 1 143 ? 5.878 0.006 63.751 1.00 8.14 141 TRP B CA 1
ATOM 2925 C C . TRP B 1 143 ? 4.924 -0.792 64.660 1.00 23.39 141 TRP B C 1
ATOM 2926 O O . TRP B 1 143 ? 5.134 -1.990 64.939 1.00 10.55 141 TRP B O 1
ATOM 2937 N N . PHE B 1 144 ? 3.865 -0.131 65.127 1.00 9.35 142 PHE B N 1
ATOM 2938 C CA . PHE B 1 144 ? 2.912 -0.815 65.989 1.00 6.15 142 PHE B CA 1
ATOM 2939 C C . PHE B 1 144 ? 1.723 -1.087 65.094 1.00 21.09 142 PHE B C 1
ATOM 2940 O O . PHE B 1 144 ? 1.525 -0.454 64.063 1.00 10.97 142 PHE B O 1
ATOM 2948 N N . PRO B 1 145 ? 0.887 -2.016 65.519 1.00 9.51 143 PRO B N 1
ATOM 2949 C CA . PRO B 1 145 ? -0.285 -2.297 64.693 1.00 4.99 143 PRO B CA 1
ATOM 2950 C C . PRO B 1 145 ? -1.081 -1.007 64.391 1.00 3.19 143 PRO B C 1
ATOM 2951 O O . PRO B 1 145 ? -1.713 -0.866 63.330 1.00 15.91 143 PRO B O 1
ATOM 2955 N N . GLU B 1 146 ? -1.063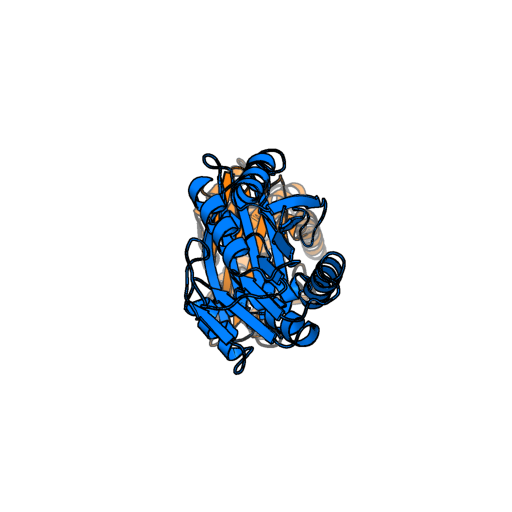 -0.065 65.338 1.00 5.80 144 GLU B N 1
ATOM 2956 C CA . GLU B 1 146 ? -1.792 1.186 65.218 1.00 15.76 144 GLU B CA 1
ATOM 2957 C C . GLU B 1 146 ? -1.207 2.206 64.270 1.00 32.70 144 GLU B C 1
ATOM 2958 O O . GLU B 1 146 ? -1.877 3.180 63.924 1.00 17.37 144 GLU B O 1
ATOM 2964 N N . THR B 1 147 ? 0.043 2.023 63.873 1.00 19.04 145 THR B N 1
ATOM 2965 C CA . THR B 1 147 ? 0.661 3.019 62.988 1.00 10.53 145 THR B CA 1
ATOM 2966 C C . THR B 1 147 ? 1.160 2.348 61.726 1.00 14.37 145 THR B C 1
ATOM 2967 O O . THR B 1 147 ? 1.806 2.977 60.875 1.00 14.15 145 THR B O 1
ATOM 2971 N N . PHE B 1 148 ? 0.844 1.060 61.608 1.00 6.20 146 PHE B N 1
ATOM 2972 C CA . PHE B 1 148 ? 1.306 0.333 60.433 1.00 9.01 146 PHE B CA 1
ATOM 2973 C C . PHE B 1 148 ? 0.523 0.817 59.245 1.00 16.27 146 PHE B C 1
ATOM 2974 O O . PHE B 1 148 ? -0.679 1.058 59.363 1.00 18.90 146 PHE B O 1
ATOM 2982 N N . ALA B 1 149 ? 1.201 0.969 58.115 1.00 2.88 147 ALA B N 1
ATOM 2983 C CA . ALA B 1 149 ? 0.531 1.415 56.884 1.00 2.62 147 ALA B CA 1
ATOM 2984 C C . ALA B 1 149 ? 0.561 0.213 55.925 1.00 18.02 147 ALA B C 1
ATOM 2985 O O . ALA B 1 149 ? 1.553 -0.091 55.227 1.00 11.81 147 ALA B O 1
ATOM 2987 N N . ASP B 1 150 ? -0.561 -0.492 55.932 1.00 9.83 148 ASP B N 1
ATOM 2988 C CA . ASP B 1 150 ? -0.724 -1.681 55.098 1.00 12.14 148 ASP B CA 1
ATOM 2989 C C . ASP B 1 150 ? -0.701 -1.376 53.593 1.00 18.89 148 ASP B C 1
ATOM 2990 O O . ASP B 1 150 ? -1.146 -0.329 53.159 1.00 11.43 148 ASP B O 1
ATOM 2995 N N . GLY B 1 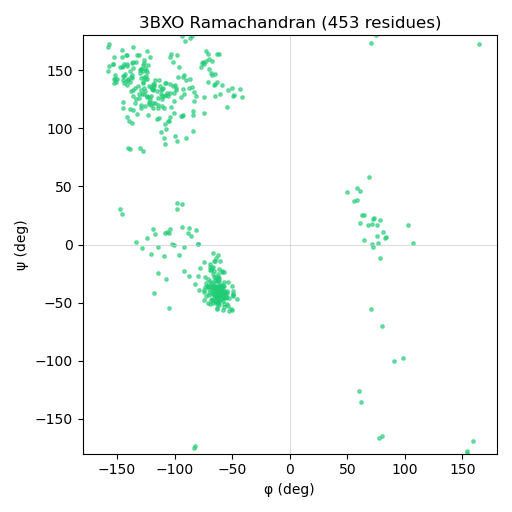151 ? -0.186 -2.294 52.792 1.00 8.62 149 GLY B N 1
ATOM 2996 C CA . GLY B 1 151 ? -0.124 -2.108 51.336 1.00 4.47 149 GLY B CA 1
ATOM 2997 C C . GLY B 1 151 ? 0.991 -1.154 50.956 1.00 21.98 149 GLY B C 1
ATOM 2998 O O . GLY B 1 151 ? 1.170 -0.868 49.793 1.00 7.92 149 GLY B O 1
ATOM 2999 N N . TRP B 1 152 ? 1.749 -0.654 51.919 1.00 3.41 150 TRP B N 1
ATOM 3000 C CA . TRP B 1 152 ? 2.815 0.290 51.586 1.00 4.66 150 TRP B CA 1
ATOM 3001 C C . TRP B 1 152 ? 3.816 -0.166 50.534 1.00 3.99 150 TRP B C 1
ATOM 3002 O O . TRP B 1 152 ? 4.340 -1.286 50.594 1.00 16.71 150 TRP B O 1
ATOM 3013 N N . VAL B 1 153 ? 4.106 0.703 49.563 1.00 6.68 151 VAL B N 1
ATOM 3014 C CA . VAL B 1 153 ? 5.089 0.312 48.553 1.00 5.98 151 VAL B CA 1
ATOM 3015 C C . VAL B 1 153 ? 6.223 1.327 48.640 1.00 43.51 151 VAL B C 1
ATOM 3016 O O . VAL B 1 153 ? 5.991 2.527 48.711 1.00 13.25 151 VAL B O 1
ATOM 3020 N N . SER B 1 154 ? 7.466 0.863 48.654 1.00 13.08 152 SER B N 1
ATOM 3021 C CA . SER B 1 154 ? 8.581 1.783 48.712 1.00 3.40 152 SER B CA 1
ATOM 3022 C C . SER B 1 154 ? 9.368 1.520 47.411 1.00 10.39 152 SER B C 1
ATOM 3023 O O . SER B 1 154 ? 9.592 0.366 47.058 1.00 9.71 152 SER B O 1
ATOM 3026 N N . ALA B 1 155 ? 9.778 2.532 46.658 1.00 6.00 153 ALA B N 1
ATOM 3027 C CA . ALA B 1 155 ? 10.531 2.213 45.458 1.00 3.76 153 ALA B CA 1
ATOM 3028 C C . ALA B 1 155 ? 11.550 3.315 45.294 1.00 10.27 153 ALA B C 1
ATOM 3029 O O . ALA B 1 155 ? 11.215 4.486 45.232 1.00 17.71 153 ALA B O 1
ATOM 3031 N N . ASP B 1 156 ? 12.815 2.925 45.253 1.00 12.71 154 ASP B N 1
ATOM 3032 C CA . ASP B 1 156 ? 13.857 3.921 45.127 1.00 1.00 154 ASP B CA 1
ATOM 3033 C C . ASP B 1 156 ? 15.010 3.427 44.282 1.00 6.83 154 ASP B C 1
ATOM 3034 O O . ASP B 1 156 ? 15.284 2.210 44.212 1.00 9.15 154 ASP B O 1
ATOM 3039 N N . VAL B 1 157 ? 15.683 4.401 43.678 1.00 1.22 155 VAL B N 1
ATOM 3040 C CA . VAL B 1 157 ? 16.867 4.093 42.872 1.00 5.16 155 VAL B CA 1
ATOM 3041 C C . VAL B 1 157 ? 18.049 4.869 43.455 1.00 13.64 155 VAL B C 1
ATOM 3042 O O . VAL B 1 157 ? 17.978 6.074 43.676 1.00 8.32 155 VAL B O 1
ATOM 3046 N N . VAL B 1 158 ? 19.140 4.184 43.752 1.00 4.81 156 VAL B N 1
ATOM 3047 C CA . VAL B 1 158 ? 20.292 4.879 44.293 1.00 9.50 156 VAL B CA 1
ATOM 3048 C C . VAL B 1 158 ? 21.471 4.557 43.395 1.00 6.54 156 VAL B C 1
ATOM 3049 O O . VAL B 1 158 ? 21.493 3.506 42.748 1.00 8.26 156 VAL B O 1
ATOM 3053 N N A ARG B 1 159 ? 22.445 5.456 43.378 0.25 1.00 157 ARG B N 1
ATOM 3054 N N B ARG B 1 159 ? 22.443 5.461 43.375 0.25 1.00 157 ARG B N 1
ATOM 3055 N N C ARG B 1 159 ? 22.444 5.466 43.342 0.50 6.65 157 ARG B N 1
ATOM 3056 C CA A ARG B 1 159 ? 23.642 5.276 42.568 0.25 38.11 157 ARG B CA 1
ATOM 3057 C CA B ARG B 1 159 ? 23.648 5.295 42.570 0.25 8.97 157 ARG B CA 1
ATOM 3058 C CA C ARG B 1 159 ? 23.656 5.320 42.520 0.50 42.56 157 ARG B CA 1
ATOM 3059 C C A ARG B 1 159 ? 24.795 5.670 43.486 0.25 20.51 157 ARG B C 1
ATOM 3060 C C B ARG B 1 159 ? 24.798 5.673 43.495 0.25 19.17 157 ARG B C 1
ATOM 3061 C C C ARG B 1 159 ? 24.836 5.693 43.421 0.50 8.23 157 ARG B C 1
ATOM 3062 O O A ARG B 1 159 ? 24.833 6.786 44.007 0.25 1.00 157 ARG B O 1
ATOM 3063 O O B ARG B 1 159 ? 24.842 6.786 44.023 0.25 1.00 157 ARG B O 1
ATOM 3064 O O C ARG B 1 159 ? 24.937 6.832 43.873 0.50 26.76 157 ARG B O 1
ATOM 3086 N N . ARG B 1 160 ? 25.713 4.736 43.714 1.00 15.08 158 ARG B N 1
ATOM 3087 C CA . ARG B 1 160 ? 26.858 5.002 44.601 1.00 10.34 158 ARG B CA 1
ATOM 3088 C C . ARG B 1 160 ? 28.059 4.182 44.185 1.00 13.30 158 ARG B C 1
ATOM 3089 O O . ARG B 1 160 ? 27.903 2.993 43.935 1.00 16.70 158 ARG B O 1
ATOM 3097 N N . ASP B 1 161 ? 29.221 4.830 44.109 1.00 25.70 159 ASP B N 1
ATOM 3098 C CA . ASP B 1 161 ? 30.450 4.159 43.700 1.00 30.92 159 ASP B CA 1
ATOM 3099 C C . ASP B 1 161 ? 30.255 3.497 42.329 1.00 7.95 159 ASP B C 1
ATOM 3100 O O . ASP B 1 161 ? 30.763 2.416 42.062 1.00 22.60 159 ASP B O 1
ATOM 3105 N N . GLY B 1 162 ? 29.504 4.183 41.476 1.00 13.96 160 GLY B N 1
ATOM 3106 C CA . GLY B 1 162 ? 29.200 3.753 40.115 1.00 31.87 160 GLY B CA 1
ATOM 3107 C C . GLY B 1 162 ? 28.251 2.579 39.986 1.00 11.46 160 GLY B C 1
ATOM 3108 O O . GLY B 1 162 ? 27.945 2.146 38.887 1.00 18.02 160 GLY B O 1
ATOM 3109 N N . ARG B 1 163 ? 27.789 2.076 41.121 1.00 9.08 161 ARG B N 1
ATOM 3110 C CA . ARG B 1 163 ? 26.870 0.940 41.150 1.00 15.12 161 ARG B CA 1
ATOM 3111 C C . ARG B 1 163 ? 25.443 1.441 41.318 1.00 14.40 161 ARG B C 1
ATOM 3112 O O . ARG B 1 163 ? 25.174 2.301 42.156 1.00 11.80 161 ARG B O 1
ATOM 3120 N N . THR B 1 164 ? 24.512 0.904 40.534 1.00 10.28 162 THR B N 1
ATOM 3121 C CA . THR B 1 164 ? 23.120 1.318 40.670 1.00 8.17 162 THR B CA 1
ATOM 3122 C C . THR B 1 164 ? 22.306 0.247 41.402 1.00 11.45 162 THR B C 1
ATOM 3123 O O . THR B 1 164 ? 22.433 -0.976 41.183 1.00 2.78 162 THR B O 1
ATOM 3127 N N . VAL B 1 165 ? 21.445 0.709 42.297 1.00 9.51 163 VAL B N 1
ATOM 3128 C CA . VAL B 1 165 ? 20.634 -0.270 43.023 1.00 8.70 163 VAL B CA 1
ATOM 3129 C C . VAL B 1 165 ? 19.203 0.270 42.992 1.00 10.28 163 VAL B C 1
ATOM 3130 O O . VAL B 1 165 ? 18.951 1.411 43.390 1.00 7.78 163 VAL B O 1
ATOM 3134 N N . ALA B 1 166 ? 18.275 -0.538 42.508 1.00 5.74 164 ALA B N 1
ATOM 3135 C CA . ALA B 1 166 ? 16.874 -0.106 42.481 1.00 7.15 164 ALA B CA 1
ATOM 3136 C C . ALA B 1 166 ? 16.299 -1.080 43.512 1.00 15.71 164 ALA B C 1
ATOM 3137 O O . ALA B 1 166 ? 16.652 -2.272 43.518 1.00 11.07 164 ALA B O 1
ATOM 3139 N N . ARG B 1 167 ? 15.450 -0.563 44.399 1.00 18.80 165 ARG B N 1
ATOM 3140 C CA . ARG B 1 167 ? 14.871 -1.397 45.449 1.00 5.58 165 ARG B CA 1
ATOM 3141 C C . ARG B 1 167 ? 13.400 -1.111 45.586 1.00 14.44 165 ARG B C 1
ATOM 3142 O O . ARG B 1 167 ? 12.992 0.045 45.661 1.00 6.93 165 ARG B O 1
ATOM 3150 N N . VAL B 1 168 ? 12.632 -2.193 45.637 1.00 14.74 166 VAL B N 1
ATOM 3151 C CA . VAL B 1 168 ? 11.193 -2.087 45.807 1.00 4.40 166 VAL B CA 1
ATOM 3152 C C . VAL B 1 168 ? 10.712 -3.015 46.914 1.00 6.28 166 VAL B C 1
ATOM 3153 O O . VAL B 1 168 ? 11.029 -4.215 46.926 1.00 12.45 166 VAL B O 1
ATOM 3157 N N . SER B 1 169 ? 9.944 -2.475 47.850 1.00 11.41 167 SER B N 1
ATOM 3158 C CA . SER B 1 169 ? 9.417 -3.325 48.916 1.00 7.25 167 SER B CA 1
ATOM 3159 C C . SER B 1 169 ? 7.910 -3.101 48.882 1.00 4.25 167 SER B C 1
ATOM 3160 O O . SER B 1 169 ? 7.427 -2.028 48.488 1.00 8.86 167 SER B O 1
ATOM 3163 N N . HIS B 1 170 ? 7.168 -4.130 49.301 1.00 6.09 168 HIS B N 1
ATOM 3164 C CA . HIS B 1 170 ? 5.700 -4.075 49.369 1.00 10.90 168 HIS B CA 1
ATOM 3165 C C . HIS B 1 170 ? 5.398 -4.711 50.715 1.00 15.14 168 HIS B C 1
ATOM 3166 O O . HIS B 1 170 ? 5.899 -5.802 50.996 1.00 4.84 168 HIS B O 1
ATOM 3173 N N . SER B 1 171 ? 4.619 -4.029 51.554 1.00 10.14 169 SER B N 1
ATOM 3174 C CA . SER B 1 171 ? 4.321 -4.570 52.880 1.00 6.74 169 SER B CA 1
ATOM 3175 C C . SER B 1 171 ? 2.839 -4.816 53.091 1.00 9.19 169 SER B C 1
ATOM 3176 O O . SER B 1 171 ? 2.040 -3.950 52.786 1.00 15.58 169 SER B O 1
ATOM 3179 N N . VAL B 1 172 ? 2.485 -5.972 53.641 1.00 6.60 170 VAL B N 1
ATOM 3180 C CA . VAL B 1 172 ? 1.079 -6.268 53.903 1.00 11.29 170 VAL B CA 1
ATOM 3181 C C . VAL B 1 172 ? 0.966 -6.931 55.280 1.00 10.24 170 VAL B C 1
ATOM 3182 O O . VAL B 1 172 ? 1.826 -7.717 55.704 1.00 10.38 170 VAL B O 1
ATOM 3186 N N . ARG B 1 173 ? -0.120 -6.616 55.972 1.00 11.67 171 ARG B N 1
ATOM 3187 C CA . ARG B 1 173 ? -0.331 -7.196 57.282 1.00 36.62 171 ARG B CA 1
ATOM 3188 C C . ARG B 1 173 ? -0.705 -8.662 57.221 1.00 17.53 171 ARG B C 1
ATOM 3189 O O . ARG B 1 173 ? -1.508 -9.130 56.404 1.00 10.58 171 ARG B O 1
ATOM 3197 N N A GLU B 1 174 ? -0.119 -9.410 58.140 0.50 27.25 172 GLU B N 1
ATOM 3198 N N B GLU B 1 174 ? -0.074 -9.413 58.114 0.50 23.10 172 GLU B N 1
ATOM 3199 C CA A GLU B 1 174 ? -0.401 -10.825 58.201 0.50 4.39 172 GLU B CA 1
ATOM 3200 C CA B GLU B 1 174 ? -0.279 -10.847 58.216 0.50 34.70 172 GLU B CA 1
ATOM 3201 C C A GLU B 1 174 ? -0.421 -11.216 59.664 0.50 55.03 172 GLU B C 1
ATOM 3202 C C B GLU B 1 174 ? -0.400 -11.239 59.690 0.50 1.00 172 GLU B C 1
ATOM 3203 O O A GLU B 1 174 ? 0.620 -11.339 60.305 0.50 14.57 172 GLU B O 1
ATOM 3204 O O B GLU B 1 174 ? 0.615 -11.394 60.370 0.50 18.85 172 GLU B O 1
ATOM 3215 N N . GLY B 1 175 ? -1.630 -11.403 60.171 1.00 12.12 173 GLY B N 1
ATOM 3216 C CA . GLY B 1 175 ? -1.840 -11.770 61.555 1.00 13.22 173 GLY B CA 1
ATOM 3217 C C . GLY B 1 175 ? -1.255 -10.534 62.221 1.00 18.73 173 GLY B C 1
ATOM 3218 O O . GLY B 1 175 ? -1.493 -9.405 61.781 1.00 19.94 173 GLY B O 1
ATOM 3219 N N . ASN B 1 176 ? -0.478 -10.738 63.276 1.00 8.46 174 ASN B N 1
ATOM 3220 C CA . ASN B 1 176 ? 0.125 -9.595 63.965 1.00 25.66 174 ASN B CA 1
ATOM 3221 C C . ASN B 1 176 ? 1.537 -9.218 63.496 1.00 19.57 174 ASN B C 1
ATOM 3222 O O . ASN B 1 176 ? 2.367 -8.784 64.278 1.00 7.52 174 ASN B O 1
ATOM 3227 N N . ALA B 1 177 ? 1.806 -9.374 62.209 1.00 11.38 175 ALA B N 1
ATOM 3228 C CA . ALA B 1 177 ? 3.104 -9.018 61.660 1.00 15.71 175 ALA B CA 1
ATOM 3229 C C . ALA B 1 177 ? 2.969 -8.392 60.281 1.00 13.14 175 ALA B C 1
ATOM 3230 O O . ALA B 1 177 ? 1.954 -8.511 59.555 1.00 11.31 175 ALA B O 1
ATOM 3232 N N . THR B 1 178 ? 4.057 -7.734 59.905 1.00 3.02 176 THR B N 1
ATOM 3233 C CA . THR B 1 178 ? 4.099 -7.151 58.588 1.00 13.41 176 THR B CA 1
ATOM 3234 C C . THR B 1 178 ? 4.882 -8.150 57.733 1.00 3.81 176 THR B C 1
ATOM 3235 O O . THR B 1 178 ? 5.977 -8.587 58.134 1.00 14.54 176 THR B O 1
ATOM 3239 N N . ARG B 1 179 ? 4.387 -8.484 56.544 1.00 11.15 177 ARG B N 1
ATOM 3240 C CA . ARG B 1 179 ? 5.141 -9.386 55.661 1.00 1.00 177 ARG B CA 1
ATOM 3241 C C . ARG B 1 179 ? 5.710 -8.440 54.614 1.00 8.62 177 ARG B C 1
ATOM 3242 O O . ARG B 1 179 ? 4.956 -7.906 53.826 1.00 6.26 177 ARG B O 1
ATOM 3250 N N . MET B 1 180 ? 7.018 -8.191 54.592 1.00 4.76 178 MET B N 1
ATOM 3251 C CA . MET B 1 180 ? 7.554 -7.268 53.600 1.00 10.79 178 MET B CA 1
ATOM 3252 C C . MET B 1 180 ? 8.402 -8.070 52.591 1.00 4.81 178 MET B C 1
ATOM 3253 O O . MET B 1 180 ? 9.277 -8.852 52.973 1.00 10.48 178 MET B O 1
ATOM 3258 N N . GLU B 1 181 ? 8.127 -7.908 51.304 1.00 3.68 179 GLU B N 1
ATOM 3259 C CA . GLU B 1 181 ? 8.847 -8.589 50.243 1.00 6.79 179 GLU B CA 1
ATOM 3260 C C . GLU B 1 181 ? 9.597 -7.446 49.590 1.00 11.50 179 GLU B C 1
ATOM 3261 O O . GLU B 1 181 ? 9.018 -6.456 49.092 1.00 9.44 179 GLU B O 1
ATOM 3267 N N . VAL B 1 182 ? 10.910 -7.607 49.637 1.00 7.48 180 VAL B N 1
ATOM 3268 C CA . VAL B 1 182 ? 11.858 -6.616 49.123 1.00 12.15 180 VAL B CA 1
ATOM 3269 C C . VAL B 1 182 ? 12.589 -7.094 47.900 1.00 17.59 180 VAL B C 1
ATOM 3270 O O . VAL B 1 182 ? 13.218 -8.161 47.937 1.00 13.97 180 VAL B O 1
ATOM 3274 N N . HIS B 1 183 ? 12.501 -6.291 46.841 1.00 10.96 181 HIS B N 1
ATOM 3275 C CA . HIS B 1 183 ? 13.155 -6.598 45.578 1.00 10.04 181 HIS B CA 1
ATOM 3276 C C . HIS B 1 183 ? 14.334 -5.729 45.230 1.00 16.64 181 HIS B C 1
ATOM 3277 O O . HIS B 1 183 ? 14.155 -4.519 45.019 1.00 2.97 181 HIS B O 1
ATOM 3284 N N . PHE B 1 184 ? 15.524 -6.328 45.126 1.00 9.72 182 PHE B N 1
ATOM 3285 C CA . PHE B 1 184 ? 16.663 -5.485 44.738 1.00 13.23 182 PHE B CA 1
ATOM 3286 C C . PHE B 1 184 ? 17.166 -5.772 43.355 1.00 14.28 182 PHE B C 1
ATOM 3287 O O . PHE B 1 184 ? 17.363 -6.919 42.967 1.00 3.20 182 PHE B O 1
ATOM 3295 N N . THR B 1 185 ? 17.406 -4.700 42.630 1.00 10.42 183 THR B N 1
ATOM 3296 C CA . THR B 1 185 ? 17.948 -4.827 41.292 1.00 5.57 183 THR B CA 1
ATOM 3297 C C . THR B 1 185 ? 19.248 -4.028 41.341 1.00 14.61 183 THR B C 1
ATOM 3298 O O . THR B 1 185 ? 19.255 -2.836 41.712 1.00 9.45 183 THR B O 1
ATOM 3302 N N . VAL B 1 186 ? 20.349 -4.687 40.984 1.00 6.12 184 VAL B N 1
ATOM 3303 C CA . VAL B 1 186 ? 21.678 -4.060 41.019 1.00 3.66 184 VAL B CA 1
ATOM 3304 C C . VAL B 1 186 ? 22.436 -4.179 39.718 1.00 24.30 184 VAL B C 1
ATOM 3305 O O . VAL B 1 186 ? 22.437 -5.227 39.076 1.00 4.97 184 VAL B O 1
ATOM 3309 N N . ALA B 1 187 ? 23.104 -3.093 39.355 1.00 9.72 185 ALA B N 1
ATOM 3310 C CA . ALA B 1 187 ? 23.907 -3.126 38.137 1.00 13.50 185 ALA B CA 1
ATOM 3311 C C . ALA B 1 187 ? 25.149 -2.251 38.308 1.00 7.11 185 ALA B C 1
ATOM 3312 O O . ALA B 1 187 ? 25.167 -1.243 39.061 1.00 15.51 185 ALA B O 1
ATOM 3314 N N . ASP B 1 188 ? 26.149 -2.669 37.537 1.0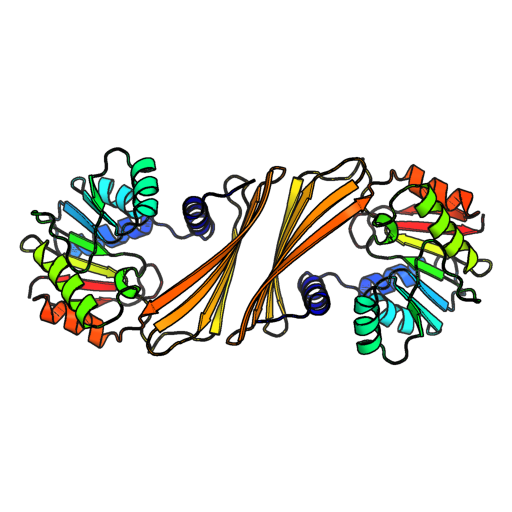0 12.46 186 ASP B N 1
ATOM 3315 C CA . ASP B 1 188 ? 27.461 -2.078 37.413 1.00 13.01 186 ASP B CA 1
ATOM 3316 C C . ASP B 1 188 ? 27.714 -2.102 35.924 1.00 3.33 186 ASP B C 1
ATOM 3317 O O . ASP B 1 188 ? 27.802 -3.165 35.300 1.00 6.65 186 ASP B O 1
ATOM 3322 N N . PRO B 1 189 ? 27.812 -0.889 35.396 1.00 17.70 187 PRO B N 1
ATOM 3323 C CA . PRO B 1 189 ? 28.062 -0.626 33.986 1.00 19.49 187 PRO B CA 1
ATOM 3324 C C . PRO B 1 189 ? 29.230 -1.473 33.502 1.00 30.42 187 PRO B C 1
ATOM 3325 O O . PRO B 1 189 ? 30.320 -1.480 34.087 1.00 9.11 187 PRO B O 1
ATOM 3329 N N . GLY B 1 190 ? 29.010 -2.188 32.403 1.00 13.44 188 GLY B N 1
ATOM 3330 C CA . GLY B 1 190 ? 30.064 -3.052 31.862 1.00 16.89 188 GLY B CA 1
ATOM 3331 C C . GLY B 1 190 ? 30.266 -4.302 32.746 1.00 23.89 188 GLY B C 1
ATOM 3332 O O . GLY B 1 190 ? 31.079 -5.178 32.434 1.00 28.82 188 GLY B O 1
ATOM 3333 N N . LYS B 1 191 ? 29.543 -4.435 33.852 1.00 22.56 189 LYS B N 1
ATOM 3334 C CA . LYS B 1 191 ? 29.764 -5.636 34.655 1.00 12.73 189 LYS B CA 1
ATOM 3335 C C . LYS B 1 191 ? 28.605 -6.595 34.463 1.00 99.75 189 LYS B C 1
ATOM 3336 O O . LYS B 1 191 ? 28.752 -7.771 34.109 1.00 7.73 189 LYS B O 1
ATOM 3342 N N . GLY B 1 192 ? 27.415 -6.073 34.704 1.00 5.48 190 GLY B N 1
ATOM 3343 C CA . GLY B 1 192 ? 26.237 -6.918 34.519 1.00 3.76 190 GLY B CA 1
ATOM 3344 C C . GLY B 1 192 ? 25.095 -6.333 35.312 1.00 1.00 190 GLY B C 1
ATOM 3345 O O . GLY B 1 192 ? 25.184 -5.202 35.834 1.00 5.95 190 GLY B O 1
ATOM 3346 N N . VAL B 1 193 ? 24.024 -7.108 35.416 1.00 4.21 191 VAL B N 1
ATOM 3347 C CA . VAL B 1 193 ? 22.892 -6.633 36.191 1.00 2.73 191 VAL B CA 1
ATOM 3348 C C . VAL B 1 193 ? 22.367 -7.859 36.893 1.00 14.30 191 VAL B C 1
ATOM 3349 O O . VAL B 1 193 ? 22.322 -8.920 36.294 1.00 7.94 191 VAL B O 1
ATOM 3353 N N . ARG B 1 194 ? 21.963 -7.696 38.150 1.00 6.70 192 ARG B N 1
ATOM 3354 C CA . ARG B 1 194 ? 21.414 -8.805 38.940 1.00 12.51 192 ARG B CA 1
ATOM 3355 C C . ARG B 1 194 ? 20.214 -8.340 39.767 1.00 17.55 192 ARG B C 1
ATOM 3356 O O . ARG B 1 194 ? 20.126 -7.176 40.193 1.00 11.86 192 ARG B O 1
ATOM 3364 N N . HIS B 1 195 ? 19.312 -9.288 39.974 1.00 7.22 193 HIS B N 1
ATOM 3365 C CA . HIS B 1 195 ? 18.105 -9.124 40.751 1.00 1.00 193 HIS B CA 1
ATOM 3366 C C . HIS B 1 195 ? 17.970 -10.234 41.780 1.00 10.84 193 HIS B C 1
ATOM 3367 O O . HIS B 1 195 ? 18.318 -11.393 41.534 1.00 6.06 193 HIS B O 1
ATOM 3374 N N . PHE B 1 196 ? 17.453 -9.861 42.944 1.00 9.75 194 PHE B N 1
ATOM 3375 C CA . PHE B 1 196 ? 17.197 -10.780 44.041 1.00 6.55 194 PHE B CA 1
ATOM 3376 C C . PHE B 1 196 ? 16.072 -10.251 44.926 1.00 8.74 194 PHE B C 1
ATOM 3377 O O . PHE B 1 196 ? 15.786 -9.041 44.988 1.00 4.48 194 PHE B O 1
ATOM 3385 N N . SER B 1 197 ? 15.401 -11.165 45.620 1.00 3.49 195 SER B N 1
ATOM 3386 C CA . SER B 1 197 ? 14.324 -10.716 46.476 1.00 8.02 195 SER B CA 1
ATOM 3387 C C . SER B 1 197 ? 14.323 -11.414 47.825 1.00 19.88 195 SER B C 1
ATOM 3388 O O . SER B 1 197 ? 14.698 -12.559 47.939 1.00 4.85 195 SER B O 1
ATOM 3391 N N . ASP B 1 198 ? 13.925 -10.705 48.864 1.00 7.02 196 ASP B N 1
ATOM 3392 C CA . ASP B 1 198 ? 13.904 -11.271 50.185 1.00 10.18 196 ASP B CA 1
ATOM 3393 C C . ASP B 1 198 ? 12.506 -11.057 50.724 1.00 17.74 196 ASP B C 1
ATOM 3394 O O . ASP B 1 198 ? 11.823 -10.147 50.267 1.00 4.85 196 ASP B O 1
ATOM 3399 N N . VAL B 1 199 ? 12.114 -11.852 51.710 1.00 13.69 197 VAL B N 1
ATOM 3400 C CA . VAL B 1 199 ? 10.802 -11.702 52.334 1.00 9.62 197 VAL B CA 1
ATOM 3401 C C . VAL B 1 199 ? 11.043 -11.577 53.851 1.00 18.60 197 VAL B C 1
ATOM 3402 O O . VAL B 1 199 ? 11.746 -12.385 54.438 1.00 27.34 197 VAL B O 1
ATOM 3406 N N . HIS B 1 200 ? 10.467 -10.572 54.492 1.00 7.57 198 HIS B N 1
ATOM 3407 C CA . HIS B 1 200 ? 10.623 -10.356 55.947 1.00 5.49 198 HIS B CA 1
ATOM 3408 C C . HIS B 1 200 ? 9.310 -10.323 56.726 1.00 8.20 198 HIS B C 1
ATOM 3409 O O . HIS B 1 200 ? 8.351 -9.694 56.299 1.00 13.67 198 HIS B O 1
ATOM 3416 N N . LEU B 1 201 ? 9.282 -10.988 57.878 1.00 20.05 199 LEU B N 1
ATOM 3417 C CA . LEU B 1 201 ? 8.082 -11.001 58.713 1.00 15.21 199 LEU B CA 1
ATOM 3418 C C . LEU B 1 201 ? 8.478 -10.247 59.985 1.00 16.15 199 LEU B C 1
ATOM 3419 O O . LEU B 1 201 ? 9.278 -10.760 60.749 1.00 9.96 199 LEU B O 1
ATOM 3424 N N . ILE B 1 202 ? 7.960 -9.035 60.187 1.00 1.69 200 ILE B N 1
ATOM 3425 C CA . ILE B 1 202 ? 8.300 -8.211 61.333 1.00 3.75 200 ILE B CA 1
ATOM 3426 C C . ILE B 1 202 ? 7.069 -8.039 62.217 1.00 5.77 200 ILE B C 1
ATOM 3427 O O . ILE B 1 202 ? 6.041 -7.511 61.791 1.00 1.84 200 ILE B O 1
ATOM 3432 N N . THR B 1 203 ? 7.176 -8.474 63.464 1.00 2.60 201 THR B N 1
ATOM 3433 C CA . THR B 1 203 ? 6.034 -8.349 64.368 1.00 11.94 201 THR B CA 1
ATOM 3434 C C . THR B 1 203 ? 5.629 -6.917 64.703 1.00 15.76 201 THR B C 1
ATOM 3435 O O . THR B 1 203 ? 6.465 -6.038 64.975 1.00 14.14 201 THR B O 1
ATOM 3439 N N . LEU B 1 204 ? 4.314 -6.726 64.699 1.00 2.57 202 LEU B N 1
ATOM 3440 C CA . LEU B 1 204 ? 3.637 -5.477 64.999 1.00 17.01 202 LEU B CA 1
ATOM 3441 C C . LEU B 1 204 ? 3.239 -5.641 66.446 1.00 15.27 202 LEU B C 1
ATOM 3442 O O . LEU B 1 204 ? 2.149 -6.123 66.764 1.00 11.34 202 LEU B O 1
ATOM 3447 N N . PHE B 1 205 ? 4.134 -5.247 67.329 1.00 7.77 203 PHE B N 1
ATOM 3448 C CA . PHE B 1 205 ? 3.844 -5.349 68.769 1.00 27.56 203 PHE B CA 1
ATOM 3449 C C . PHE B 1 205 ? 3.191 -4.017 69.146 1.00 11.50 203 PHE B C 1
ATOM 3450 O O . PHE B 1 205 ? 3.614 -2.968 68.598 1.00 15.78 203 PHE B O 1
ATOM 3458 N N . HIS B 1 206 ? 2.180 -4.010 70.028 1.00 14.17 204 HIS B N 1
ATOM 3459 C CA . HIS B 1 206 ? 1.562 -2.722 70.432 1.00 7.72 204 HIS B CA 1
ATOM 3460 C C . HIS B 1 206 ? 2.581 -2.037 71.338 1.00 6.54 204 HIS B C 1
ATOM 3461 O O . HIS B 1 206 ? 3.454 -2.667 71.942 1.00 8.64 204 HIS B O 1
ATOM 3468 N N . GLN B 1 207 ? 2.454 -0.734 71.431 1.00 6.05 205 GLN B N 1
ATOM 3469 C CA . GLN B 1 207 ? 3.377 0.014 72.250 1.00 8.92 205 GLN B CA 1
ATOM 3470 C C . GLN B 1 207 ? 3.303 -0.535 73.657 1.00 7.78 205 GLN B C 1
ATOM 3471 O O . GLN B 1 207 ? 4.294 -0.648 74.366 1.00 17.58 205 GLN B O 1
ATOM 3477 N N . ALA B 1 208 ? 2.085 -0.856 74.064 1.00 11.88 206 ALA B N 1
ATOM 3478 C CA . ALA B 1 208 ? 1.855 -1.354 75.406 1.00 13.75 206 ALA B CA 1
ATOM 3479 C C . ALA B 1 208 ? 2.619 -2.625 75.661 1.00 8.71 206 ALA B C 1
ATOM 3480 O O . ALA B 1 208 ? 3.130 -2.827 76.761 1.00 15.63 206 ALA B O 1
ATOM 3482 N N . GLU B 1 209 ? 2.699 -3.468 74.631 1.00 19.19 207 GLU B N 1
ATOM 3483 C CA . GLU B 1 209 ? 3.431 -4.733 74.726 1.00 12.06 207 GLU B CA 1
ATOM 3484 C C . GLU B 1 209 ? 4.924 -4.461 74.869 1.00 15.49 207 GLU B C 1
ATOM 3485 O O . GLU B 1 209 ? 5.585 -5.137 75.665 1.00 4.86 207 GLU B O 1
ATOM 3491 N N . TYR B 1 210 ? 5.467 -3.488 74.128 1.00 1.75 208 TYR B N 1
ATOM 3492 C CA . TYR B 1 210 ? 6.894 -3.201 74.329 1.00 8.00 208 TYR B CA 1
ATOM 3493 C C . TYR B 1 210 ? 7.152 -2.744 75.784 1.00 6.96 208 TYR B C 1
ATOM 3494 O O . TYR B 1 210 ? 8.153 -3.060 76.451 1.00 5.97 208 TYR B O 1
ATOM 3503 N N . GLU B 1 211 ? 6.214 -1.965 76.312 1.00 11.34 209 GLU B N 1
ATOM 3504 C CA . GLU B 1 211 ? 6.408 -1.490 77.676 1.00 16.85 209 GLU B CA 1
ATOM 3505 C C . GLU B 1 211 ? 6.328 -2.551 78.758 1.00 4.31 209 GLU B C 1
ATOM 3506 O O . GLU B 1 211 ? 7.038 -2.541 79.781 1.00 10.70 209 GLU B O 1
ATOM 3512 N N . ALA B 1 212 ? 5.425 -3.484 78.536 1.00 8.34 210 ALA B N 1
ATOM 3513 C CA . ALA B 1 212 ? 5.319 -4.500 79.536 1.00 8.24 210 ALA B CA 1
ATOM 3514 C C . ALA B 1 212 ? 6.647 -5.239 79.629 1.00 3.02 210 ALA B C 1
ATOM 3515 O O . ALA B 1 212 ? 7.076 -5.671 80.729 1.00 14.49 210 ALA B O 1
ATOM 3517 N N . ALA B 1 213 ? 7.289 -5.386 78.462 1.00 13.73 211 ALA B N 1
ATOM 3518 C CA . ALA B 1 213 ? 8.564 -6.111 78.336 1.00 5.73 211 ALA B CA 1
ATOM 3519 C C . ALA B 1 213 ? 9.597 -5.382 79.179 1.00 10.57 211 ALA B C 1
ATOM 3520 O O . ALA B 1 213 ? 10.335 -5.990 79.938 1.00 16.79 211 ALA B O 1
ATOM 3522 N N . PHE B 1 214 ? 9.635 -4.064 79.043 1.00 5.10 212 PHE B N 1
ATOM 3523 C CA . PHE B 1 214 ? 10.578 -3.300 79.839 1.00 4.68 212 PHE B CA 1
ATOM 3524 C C . PHE B 1 214 ? 10.189 -3.429 81.313 1.00 6.58 212 PHE B C 1
ATOM 3525 O O . PHE B 1 214 ? 11.002 -3.721 82.197 1.00 14.20 212 PHE B O 1
ATOM 3533 N N . THR B 1 215 ? 8.906 -3.217 81.575 1.00 2.23 213 THR B N 1
ATOM 3534 C CA . THR B 1 215 ? 8.445 -3.300 82.949 1.00 18.38 213 THR B CA 1
ATOM 3535 C C . THR B 1 215 ? 8.794 -4.646 83.570 1.00 15.84 213 THR B C 1
ATOM 3536 O O . THR B 1 215 ? 9.260 -4.730 84.730 1.00 12.09 213 THR B O 1
ATOM 3540 N N . ALA B 1 216 ? 8.560 -5.700 82.794 1.00 15.20 214 ALA B N 1
ATOM 3541 C CA . ALA B 1 216 ? 8.867 -7.012 83.335 1.00 1.00 214 ALA B CA 1
ATOM 3542 C C . ALA B 1 216 ? 10.357 -7.131 83.549 1.00 21.14 214 ALA B C 1
ATOM 3543 O O . ALA B 1 216 ? 10.792 -7.872 84.422 1.00 28.59 214 ALA B O 1
ATOM 3545 N N . ALA B 1 217 ? 11.128 -6.404 82.745 1.00 21.74 215 ALA B N 1
ATOM 3546 C CA . ALA B 1 217 ? 12.574 -6.457 82.893 1.00 24.34 215 ALA B CA 1
ATOM 3547 C C . ALA B 1 217 ? 13.080 -5.558 84.018 1.00 19.14 215 ALA B C 1
ATOM 3548 O O . ALA B 1 217 ? 14.283 -5.327 84.111 1.00 20.40 215 ALA B O 1
ATOM 3550 N N . GLY B 1 218 ? 12.193 -5.053 84.874 1.00 11.50 216 GLY B N 1
ATOM 3551 C CA . GLY B 1 218 ? 12.702 -4.214 85.958 1.00 3.02 216 GLY B CA 1
ATOM 3552 C C . GLY B 1 218 ? 13.160 -2.845 85.459 1.00 13.02 216 GLY B C 1
ATOM 3553 O O . GLY B 1 218 ? 13.948 -2.180 86.090 1.00 6.57 216 GLY B O 1
ATOM 3554 N N . LEU B 1 219 ? 12.664 -2.394 84.318 1.00 10.92 217 LEU B N 1
ATOM 3555 C CA . LEU B 1 219 ? 13.085 -1.092 83.843 1.00 9.39 217 LEU B CA 1
ATOM 3556 C C . LEU B 1 219 ? 11.916 -0.160 83.750 1.00 4.37 217 LEU B C 1
ATOM 3557 O O . LEU B 1 219 ? 10.822 -0.567 83.388 1.00 10.20 217 LEU B O 1
ATOM 3562 N N A ARG B 1 220 ? 12.149 1.111 84.063 0.50 1.00 218 ARG B N 1
ATOM 3563 N N B ARG B 1 220 ? 12.210 1.105 84.012 0.50 51.01 218 ARG B N 1
ATOM 3564 C CA A ARG B 1 220 ? 11.122 2.145 83.977 0.50 7.33 218 ARG B CA 1
ATOM 3565 C CA B ARG B 1 220 ? 11.258 2.198 83.944 0.50 26.72 218 ARG B CA 1
ATOM 3566 C C A ARG B 1 220 ? 11.283 2.638 82.534 0.50 11.34 218 ARG B C 1
ATOM 3567 C C B ARG B 1 220 ? 11.326 2.621 82.475 0.50 10.36 218 ARG B C 1
ATOM 3568 O O A ARG B 1 220 ? 12.345 3.124 82.159 0.50 51.54 218 ARG B O 1
ATOM 3569 O O B ARG B 1 220 ? 12.375 3.029 82.008 0.50 1.00 218 ARG B O 1
ATOM 3584 N N . VAL B 1 221 ? 10.251 2.514 81.713 1.00 23.05 219 VAL B N 1
ATOM 3585 C CA . VAL B 1 221 ? 10.365 2.927 80.315 1.00 5.69 219 VAL B CA 1
ATOM 3586 C C . VAL B 1 221 ? 9.561 4.140 79.859 1.00 19.73 219 VAL B C 1
ATOM 3587 O O . VAL B 1 221 ? 8.513 4.431 80.404 1.00 10.33 219 VAL B O 1
ATOM 3591 N N . GLU B 1 222 ? 10.071 4.816 78.842 1.00 10.59 220 GLU B N 1
ATOM 3592 C CA . GLU B 1 222 ? 9.453 5.974 78.231 1.00 11.55 220 GLU B CA 1
ATOM 3593 C C . GLU B 1 222 ? 9.522 5.788 76.712 1.00 30.22 220 GLU B C 1
ATOM 3594 O O . GLU B 1 222 ? 10.573 5.392 76.177 1.00 10.36 220 GLU B O 1
ATOM 3600 N N . TYR B 1 223 ? 8.398 6.055 76.044 1.00 6.51 221 TYR B N 1
ATOM 3601 C CA . TYR B 1 223 ? 8.333 5.932 74.604 1.00 5.42 221 TYR B CA 1
ATOM 3602 C C . TYR B 1 223 ? 8.612 7.314 74.044 1.00 37.67 221 TYR B C 1
ATOM 3603 O O . TYR B 1 223 ? 7.953 8.251 74.460 1.00 15.74 221 TYR B O 1
ATOM 3612 N N . LEU B 1 224 ? 9.571 7.444 73.129 1.00 14.82 222 LEU B N 1
ATOM 3613 C CA . LEU B 1 224 ? 9.913 8.728 72.514 1.00 16.84 222 LEU B CA 1
ATOM 3614 C C . LEU B 1 224 ? 9.439 8.677 71.059 1.00 11.52 222 LEU B C 1
ATOM 3615 O O . LEU B 1 224 ? 9.752 7.747 70.310 1.00 16.29 222 LEU B O 1
ATOM 3620 N N . GLU B 1 225 ? 8.666 9.695 70.679 1.00 13.93 223 GLU B N 1
ATOM 3621 C CA . GLU B 1 225 ? 8.127 9.801 69.334 1.00 10.10 223 GLU B CA 1
ATOM 3622 C C . GLU B 1 225 ? 9.171 10.215 68.277 1.00 51.39 223 GLU B C 1
ATOM 3623 O O . GLU B 1 225 ? 10.162 10.846 68.614 1.00 19.22 223 GLU B O 1
ATOM 3629 N N . GLY B 1 226 ? 8.970 9.878 67.004 1.00 17.04 224 GLY B N 1
ATOM 3630 C CA . GLY B 1 226 ? 9.920 10.247 65.961 1.00 9.86 224 GLY B CA 1
ATOM 3631 C C . GLY B 1 226 ? 10.992 9.174 65.756 1.00 17.64 224 GLY B C 1
ATOM 3632 O O . GLY B 1 226 ? 10.732 8.172 65.102 1.00 13.26 224 GLY B O 1
ATOM 3633 N N . GLY B 1 227 ? 12.177 9.387 66.325 1.00 11.89 225 GLY B N 1
ATOM 3634 C CA . GLY B 1 227 ? 13.299 8.447 66.225 1.00 12.75 225 GLY B CA 1
ATOM 3635 C C . GLY B 1 227 ? 13.985 8.445 64.864 1.00 27.30 225 GLY B C 1
ATOM 3636 O O . GLY B 1 227 ? 13.592 9.191 63.964 1.00 11.79 225 GLY B O 1
ATOM 3637 N N . PRO B 1 228 ? 15.013 7.613 64.714 1.00 19.83 226 PRO B N 1
ATOM 3638 C CA . PRO B 1 228 ? 15.736 7.552 63.453 1.00 13.04 226 PRO B CA 1
ATOM 3639 C C . PRO B 1 228 ? 14.906 7.132 62.253 1.00 27.78 226 PRO B C 1
ATOM 3640 O O . PRO B 1 228 ? 15.186 7.570 61.148 1.00 14.65 226 PRO B O 1
ATOM 3644 N N . SER B 1 229 ? 13.896 6.290 62.443 1.00 12.88 227 SER B N 1
ATOM 3645 C CA . SER B 1 229 ? 13.084 5.815 61.310 1.00 7.48 227 SER B CA 1
ATOM 3646 C C . SER B 1 229 ? 11.634 6.227 61.369 1.00 6.02 227 SER B C 1
ATOM 3647 O O . SER B 1 229 ? 10.806 5.776 60.583 1.00 15.20 227 SER B O 1
ATOM 3650 N N . GLY B 1 230 ? 11.356 7.101 62.328 1.00 13.33 228 GLY B N 1
ATOM 3651 C CA . GLY B 1 230 ? 10.003 7.593 62.490 1.00 13.31 228 GLY B CA 1
ATOM 3652 C C . GLY B 1 230 ? 9.190 6.578 63.252 1.00 14.32 228 GLY B C 1
ATOM 3653 O O . GLY B 1 230 ? 7.977 6.735 63.331 1.00 16.43 228 GLY B O 1
ATOM 3654 N N . ARG B 1 231 ? 9.834 5.557 63.822 1.00 6.55 229 ARG B N 1
ATOM 3655 C CA . ARG B 1 231 ? 9.101 4.537 64.585 1.00 9.76 229 ARG B CA 1
ATOM 3656 C C . ARG B 1 231 ? 9.225 4.808 66.091 1.00 15.71 229 ARG B C 1
ATOM 3657 O O . ARG B 1 231 ? 8.687 4.076 66.930 1.00 8.77 229 ARG B O 1
ATOM 3665 N N . GLY B 1 232 ? 9.945 5.875 66.416 1.00 15.01 230 GLY B N 1
ATOM 3666 C CA . GLY B 1 232 ? 10.161 6.283 67.799 1.00 7.54 230 GLY B CA 1
ATOM 3667 C C . GLY B 1 232 ? 11.260 5.457 68.452 1.00 4.27 230 GLY B C 1
ATOM 3668 O O . GLY B 1 232 ? 12.053 4.784 67.780 1.00 17.19 230 GLY B O 1
ATOM 3669 N N . LEU B 1 233 ? 11.323 5.524 69.778 1.00 5.13 231 LEU B N 1
ATOM 3670 C CA . LEU B 1 233 ? 12.334 4.783 70.494 1.00 1.00 231 LEU B CA 1
ATOM 3671 C C . LEU B 1 233 ? 11.809 4.613 71.911 1.00 8.92 231 LEU B C 1
ATOM 3672 O O . LEU B 1 233 ? 11.089 5.467 72.460 1.00 12.15 231 LEU B O 1
ATOM 3677 N N . PHE B 1 234 ? 12.221 3.494 72.489 1.00 16.39 232 PHE B N 1
ATOM 3678 C CA . PHE B 1 234 ? 11.918 3.120 73.861 1.00 14.35 232 PHE B CA 1
ATOM 3679 C C . PHE B 1 234 ? 13.242 3.288 74.628 1.00 19.16 232 PHE B C 1
ATOM 3680 O O . PHE B 1 234 ? 14.336 2.790 74.236 1.00 8.32 232 PHE B O 1
ATOM 3688 N N . VAL B 1 235 ? 13.110 4.035 75.725 1.00 7.55 233 VAL B N 1
ATOM 3689 C CA . VAL B 1 235 ? 14.224 4.336 76.617 1.00 8.76 233 VAL B CA 1
ATOM 3690 C C . VAL B 1 235 ? 13.914 3.767 77.988 1.00 21.14 233 VAL B C 1
ATOM 3691 O O . VAL B 1 235 ? 12.947 4.159 78.626 1.00 14.54 233 VAL B O 1
ATOM 3695 N N . GLY B 1 236 ? 14.732 2.827 78.438 1.00 7.82 234 GLY B N 1
ATOM 3696 C CA . GLY B 1 236 ? 14.467 2.232 79.742 1.00 7.86 234 GLY B CA 1
ATOM 3697 C C . GLY B 1 236 ? 15.638 2.269 80.682 1.00 18.38 234 GLY B C 1
ATOM 3698 O O . GLY B 1 236 ? 16.786 2.151 80.248 1.00 7.44 234 GLY B O 1
ATOM 3699 N N . VAL B 1 237 ? 15.323 2.459 81.961 1.00 12.33 235 VAL B N 1
ATOM 3700 C CA . VAL B 1 237 ? 16.359 2.507 82.980 1.00 3.16 235 VAL B CA 1
ATOM 3701 C C . VAL B 1 237 ? 15.865 1.679 84.151 1.00 8.51 235 VAL B C 1
ATOM 3702 O O . VAL B 1 237 ? 14.678 1.506 84.330 1.00 8.50 235 VAL B O 1
ATOM 3706 N N . PRO B 1 238 ? 16.784 1.205 84.972 1.00 11.66 236 PRO B N 1
ATOM 3707 C CA . PRO B 1 238 ? 16.436 0.409 86.148 1.00 17.22 236 PRO B CA 1
ATOM 3708 C C . PRO B 1 238 ? 15.428 1.131 87.043 1.00 21.26 236 PRO B C 1
ATOM 3709 O O . PRO B 1 238 ? 15.683 2.205 87.558 1.00 18.03 236 PRO B O 1
ATOM 3713 N N . ALA B 1 239 ? 14.261 0.531 87.205 1.00 16.39 237 ALA B N 1
ATOM 3714 C CA . ALA B 1 239 ? 13.199 1.111 88.015 1.00 14.86 237 ALA B CA 1
ATOM 3715 C C . ALA B 1 239 ? 13.544 1.533 89.458 1.00 17.63 237 ALA B C 1
ATOM 3716 O O . ALA B 1 239 ? 14.423 0.884 90.055 1.00 33.86 237 ALA B O 1
#

Secondary structure (DSSP, 8-state):
----HHHHHHHHHHHHT--HHHHHHHHHHHHHHH-TT--EEEEET-TTSHHHHHHHHHHSEEEEEES-HHHHHHHHHH-TT-EEEE--TTT---SS-EEEEEE-TTGGGG--SHHHHHHHHHHHHHTEEEEEEEEE-----TTT--TT-EEEEEEEETTEEEEEEEEEEEETTEEEEEEEEEEEETTTEEEEEEEEEEEE---HHHHHHHHHHTTEEEEEESSTTTSS-EEEEEE-/----HHHHHHHHHHHHT--HHHHHHHHHHHHHHH-TT--EEEEET-TTSHHHHHHHHHHSEEEEEES-HHHHHHHHHH-TTSEEEES-TTT---SS-EEEEEE-TTGGGG--SHHHHHHHHHHHHHTEEEEEEEEE-----TTT--TT-EEEEEEEETTEEEEEEEEEEEETTEEEEEEEEEEEETTTEEEEEEEEEEEE---HHHHHHHHHHTTEEEEEESS-TTSS-EEEEEE-

Sequence (472 aa):
YEVDHADVYDLFYLGRGKDYAAEASDIADLVRRSRTPEASSLLDVACGTGTHLEHFTKEFGDTAGLELSEDMLTHARKRLPDATLHQGDMRDFRLGRKFSAVVSMFSSVGYLKTTEELGAAVASFAEHLEPGGVVVVEPWWFPETFADGWVSADVVRRDGRTVARVSHSVREEGNATRMEVHFTVADPGKGVRHFSDVHLITLFHQAEYEAAFTAAGLRVEYLEGGPSGRGLFVGVPAYEVDHADVYDLFYLGRGKDYAAEASDIADLVRSRTPEASSLLDVACGTGTHLEHFTKEFGDTAGLELSEDMLTHARKRLPDATLHQGDMRDFRLGRKFSAVVSMFSSVGYLKTTEELGAAVASFAEHLEPGGVVVVEPWWFPETFADGWVSADVVRRRRDGRTVARVSHSVREEGNATRMEVHFTVADPGKGVRHFSDVHLITLFHQAEYEAAFTAAGLRRVEYLEGGPSGRGLFVGVPA

Radius of gyration: 30.16 Å; Cα contacts (8 Å, |Δi|>4): 1091; chains: 2; bounding box: 50×32×94 Å

GO terms:
  GO:0008757 S-adenosylmethionine-dependent methyltransferase activity (F, IDA)
  GO:0042803 protein homodimerization activity (F, IDA)
  GO:0017000 antibiotic biosynthetic process (P, IDA)
  GO:0032259 methylation (P, IDA)

Nearest PDB structures (foldseek):
  3bxo-assembly1_B  TM=1.003E+00  e=8.733E-49  Streptomyces venezuelae
  6m81-assembly1_C-2  TM=9.813E-01  e=8.413E-39  Streptomyces fradiae
  6m82-assembly1_A-2  TM=9.738E-01  e=4.478E-38  Streptomyces fradiae
  6m83-assembly1_A-2  TM=9.707E-01  e=5.045E-38  Streptomyces fradiae
  3px2-assembly1_D  TM=9.697E-01  e=1.312E-37  Streptomyces fradiae

Solvent-accessible surface area: 20196 Å² total; per-residue (Å²): 99,138,22,65,80,2,54,0,61,41,20,0,40,78,30,102,52,28,74,39,46,47,18,0,44,94,3,0,79,28,0,81,71,87,14,103,162,13,67,2,0,0,2,0,24,12,12,9,0,22,10,0,73,53,0,49,187,64,21,51,64,14,3,0,2,16,107,39,105,78,43,16,55,22,0,122,158,79,24,103,138,31,70,40,54,98,14,26,20,91,101,13,176,37,83,89,98,0,2,0,0,0,0,6,61,4,15,0,0,103,3,137,57,54,133,43,1,16,42,0,2,30,7,0,19,90,4,11,54,124,50,1,0,0,0,0,0,0,13,75,14,21,124,70,30,48,95,6,148,31,20,26,43,36,12,157,93,123,61,48,10,0,3,12,1,2,6,4,38,101,82,66,80,13,0,75,32,33,2,14,5,3,0,0,11,63,52,152,10,8,98,40,16,56,31,71,52,82,7,5,3,4,78,63,70,57,2,50,60,7,1,93,90,21,39,6,158,31,85,45,50,148,37,33,47,32,41,41,0,15,0,5,0,18,56,119,74,144,16,62,80,3,66,0,63,37,21,0,35,66,33,102,58,30,77,38,44,39,16,0,42,95,2,0,85,29,0,78,74,78,14,97,154,14,63,3,0,0,2,0,22,14,10,9,0,20,12,0,56,34,0,52,150,50,23,49,70,13,2,0,2,16,109,40,109,81,50,17,78,29,0,94,174,76,24,95,137,18,73,30,55,94,14,30,22,63,98,16,219,35,82,88,96,0,2,0,1,1,1,6,58,4,15,0,0,102,4,145,55,59,130,45,1,16,46,0,1,28,7,1,21,113,9,14,52,130,52,1,0,0,0,2,0,0,12,77,14,20,118,73,32,46,91,9,151,33,19,11,43,48,12,167,98,130,46,47,6,0,2,12,2,2,7,3,39,106,87,66,88,11,0,76,29,31,3,10,4,4,0,0,19,68,51,146,11,5,100,40,21,54,31,80,56,92,6,6,3,4,74,65,73,59,2,49,60,7,1,94,88,17,43,6,154,29,90,46,44,156,39,37,44,32,42,39,0,12,0,3,0,20,61,118

InterPro domains:
  IPR029063 S-adenosyl-L-methionine-dependent methyltransferase superfamily [G3DSA:3.40.50.150] (9-220)
  IPR029063 S-adenosyl-L-methionine-dependent methyltransferase superfamily [SSF53335] (6-225)
  IPR041698 Methyltransferase domain 25 [PF13649] (43-133)

CATH classification: 3.40.50.150 (+1 more: 2.20.130.10)